Protein AF-A0AAV5XPH2-F1 (afdb_monomer)

Foldseek 3Di:
DAWDWDADPPFRATAAIDGPNHGQKGKVVGQPLGDPPADAFDKDKGWIWIDGPLVRDTDRTWIKIKHWDWDWDDFLAGIATFIWIWIDTPFKIKTWTAGVVQRDGQKMWMFGHCPPPVGTDIDIDGNNHDDDPPDQDDQDQDPVSLLVCLLVVNLVSLLVVLVVQLVSCVVSVVLLSSLSSLLSNLSSCVLVVVLVSSLVSLVSSLVSLVPVDDDLSSLVSNLSSLQSNLVSCVVVVVLVSSLVSLVVSLVSLVVHPDLLSSLQSNLLSLQSVLVSCVVVVVLVSNLVSLVSSLVSLVVSLVPDRPDPPDPSNLSSLLSNLSSLLSNLLSCVSVVNLVVSVVSLVSSCVSCVVSVPLVSNLSSLLSVLVSCVVVVNNVSNVVSLVVSCVSCVSSVRVVSNVSSVVSPD

Sequence (408 aa):
MGRSLLYDRDSRNWLATLWQDQPRFSAAPHNGAFSWPLEVGKSWTAIYEYQDYQRGRRFPRVQWQWRVAHEDVRVAGGTFKAFRLEGTGPVDSTTVWYAPEVGLIVKQVSERAARHYLGPGRTATELIRYAPPGSERWYGFNFEATQEAIQRGEGRAALAFYESAAREFESKGMTREAADALVAFVRTARPLGAYQPGLRGGLRAIELLKTAGRTEDVLHALANAHLPVGFIYRAVGDLEEARRHFQAGLQLSQEFPTADWRLFWSGIFARALGDLAYAQRDYGTARQQADEAVRLLEQFLAGQSTSLLDQRRRAGRSNLGWALMLLGNAERQLGNTVGAEPVLNRAAEIARELGAQELEIGARNSLAYMALARRDPAAALPQFEETRRLATTLSHPTLLMWAFNGIG

Solvent-accessible surface area (backbone atoms only — not comparable to full-atom values): 20498 Å² total; per-residue (Å²): 118,66,79,43,81,42,56,40,86,88,63,65,18,51,28,32,35,28,46,70,88,39,71,45,32,39,26,46,89,26,59,46,87,48,69,85,81,85,45,75,74,43,66,53,76,24,70,22,27,39,35,36,58,56,76,75,44,75,40,84,72,44,56,33,42,38,37,30,39,72,48,80,47,78,44,79,46,45,75,40,67,20,41,37,37,41,36,42,40,94,42,35,35,35,40,37,29,36,22,72,91,79,70,40,74,44,34,38,39,37,40,31,37,71,83,25,98,82,42,52,48,75,50,76,47,64,34,62,72,78,75,63,94,91,51,86,81,86,57,68,48,52,70,69,38,39,51,44,34,34,56,70,71,38,37,70,61,45,38,55,48,22,53,52,49,17,54,54,26,50,78,70,69,34,52,69,61,15,26,37,20,18,37,29,27,21,58,44,18,51,62,70,67,38,46,70,66,18,45,56,34,17,54,49,23,40,54,47,36,71,71,71,55,86,47,68,67,41,51,51,51,38,33,61,26,26,51,49,39,18,54,38,31,45,73,76,66,40,56,66,60,16,47,52,27,29,50,52,24,34,55,51,20,71,67,42,86,51,66,58,55,22,28,44,42,34,15,54,25,30,25,53,50,10,56,50,28,44,74,72,67,38,34,69,57,10,28,55,25,8,50,51,10,34,55,28,23,51,55,32,46,72,75,41,66,89,36,81,80,33,64,68,35,46,53,38,48,54,52,32,22,54,15,27,37,47,24,16,53,22,30,41,77,72,65,38,58,80,69,11,49,64,36,27,50,53,14,33,50,47,13,60,78,67,68,37,63,70,51,32,37,53,23,35,47,55,52,19,56,48,26,46,75,70,73,33,58,81,70,13,50,64,32,40,54,50,28,38,55,55,26,60,70,40,72,30,62,67,53,38,55,62,33,54,71,76,75,118

Secondary structure (DSSP, 8-state):
--EEEEE-TTT--EEEEEETTEEEEEEES------SSP-TT-EEEEEEEEEETTTTEEEEEEEEEEEEEEEEEEETTEEEEEEEEEEE-SSEEEEEEEETTTTEEEEEEEEE-TTSTT-SEEEEEE------TTSPPP--SSHHHHHHHHHTT-HHHHHHHHHHHHHHHHHTT-HHHHHHHHHHHHHHHTTTT-HHHHHHHHHHHHHHHHHS---HHHHHHHHHHHHHHHHHHHHTT-HHHHHHHHHHHHHHHHS-SSHHHHHHHHHHHHHHHHHHHHHTT-HHHHHHHHHHHHHHHHHHHHTS-S-TT-HHHHHHHHHHHHHHHHHHHHHHHTT-HHHHHHHHHHHHHHHHHHT-HHHHHHHHHHHHHHHHHTT-HHHHHHHHHHHHHHHHHTT-HHHHHHHHTTT-

Structure (mmCIF, N/CA/C/O backbone):
data_AF-A0AAV5XPH2-F1
#
_entry.id   AF-A0AAV5XPH2-F1
#
loop_
_atom_site.group_PDB
_atom_site.id
_atom_site.type_symbol
_atom_site.label_atom_id
_atom_site.label_alt_id
_atom_site.label_comp_id
_atom_site.label_asym_id
_atom_site.label_entity_id
_atom_site.label_seq_id
_atom_site.pdbx_PDB_ins_code
_atom_site.Cartn_x
_atom_site.Cartn_y
_atom_site.Cartn_z
_atom_site.occupancy
_atom_site.B_iso_or_equiv
_atom_site.auth_seq_id
_atom_site.auth_comp_id
_atom_site.auth_asym_id
_atom_site.auth_atom_id
_atom_site.pdbx_PDB_model_num
ATOM 1 N N . MET A 1 1 ? 8.073 -7.349 6.786 1.00 49.06 1 MET A N 1
ATOM 2 C CA . MET A 1 1 ? 7.934 -7.035 8.221 1.00 49.06 1 MET A CA 1
ATOM 3 C C . MET A 1 1 ? 6.946 -5.891 8.343 1.00 49.06 1 MET A C 1
ATOM 5 O O . MET A 1 1 ? 7.290 -4.751 8.042 1.00 49.06 1 MET A O 1
ATOM 9 N N . GLY A 1 2 ? 5.698 -6.239 8.654 1.00 61.12 2 GLY A N 1
ATOM 10 C CA . GLY A 1 2 ? 4.549 -5.336 8.652 1.00 61.12 2 GLY A CA 1
ATOM 11 C C . GLY A 1 2 ? 4.355 -4.536 9.944 1.00 61.12 2 GLY A C 1
ATOM 12 O O . GLY A 1 2 ? 5.242 -4.427 10.789 1.00 61.12 2 GLY A O 1
ATOM 13 N N . ARG A 1 3 ? 3.161 -3.950 10.076 1.00 78.44 3 ARG A N 1
ATOM 14 C CA . ARG A 1 3 ? 2.693 -3.270 11.291 1.00 78.44 3 ARG A CA 1
ATOM 15 C C . ARG A 1 3 ? 2.508 -4.285 12.421 1.00 78.44 3 ARG A C 1
ATOM 17 O O . ARG A 1 3 ? 1.770 -5.249 12.237 1.00 78.44 3 ARG A O 1
ATOM 24 N N . SER A 1 4 ? 3.059 -3.995 13.596 1.00 84.50 4 SER A N 1
ATOM 25 C CA . SER A 1 4 ? 2.848 -4.788 14.813 1.00 84.50 4 SER A CA 1
ATOM 26 C C . SER A 1 4 ? 2.103 -3.961 15.856 1.00 84.50 4 SER A C 1
ATOM 28 O O . SER A 1 4 ? 2.370 -2.772 16.026 1.00 84.50 4 SER A O 1
ATOM 30 N N . LEU A 1 5 ? 1.153 -4.576 16.553 1.00 89.06 5 LEU A N 1
ATOM 31 C CA . LEU A 1 5 ? 0.459 -3.970 17.687 1.00 89.06 5 LEU A CA 1
ATOM 32 C C . LEU A 1 5 ? 0.974 -4.640 18.958 1.00 89.06 5 LEU A C 1
ATOM 34 O O . LEU A 1 5 ? 0.904 -5.860 19.078 1.00 89.06 5 LEU A O 1
ATOM 38 N N . LEU A 1 6 ? 1.508 -3.845 19.878 1.00 93.12 6 LEU A N 1
ATOM 39 C CA . LEU A 1 6 ? 1.969 -4.313 21.176 1.00 93.12 6 LEU A CA 1
ATOM 40 C C . LEU A 1 6 ? 0.893 -4.056 22.219 1.00 93.12 6 LEU A C 1
ATOM 42 O O . LEU A 1 6 ? 0.352 -2.950 22.309 1.00 93.12 6 LEU A O 1
ATOM 46 N N . TYR A 1 7 ? 0.631 -5.081 23.017 1.00 93.00 7 TYR A N 1
ATOM 47 C CA . TYR A 1 7 ? -0.320 -5.048 24.113 1.00 93.00 7 TYR A CA 1
ATOM 48 C C . TYR A 1 7 ? 0.369 -5.493 25.393 1.00 93.00 7 TYR A C 1
ATOM 50 O O . TYR A 1 7 ? 1.229 -6.375 25.368 1.00 93.00 7 TYR A O 1
ATOM 58 N N . ASP A 1 8 ? -0.023 -4.879 26.500 1.00 94.44 8 ASP A N 1
ATOM 59 C CA . ASP A 1 8 ? 0.361 -5.322 27.826 1.00 94.44 8 ASP A CA 1
ATOM 60 C C . ASP A 1 8 ? -0.243 -6.703 28.098 1.00 94.44 8 ASP A C 1
ATOM 62 O O . ASP A 1 8 ? -1.420 -6.943 27.815 1.00 94.44 8 ASP A O 1
ATOM 66 N N . ARG A 1 9 ? 0.572 -7.626 28.613 1.00 90.50 9 ARG A N 1
ATOM 67 C CA . ARG A 1 9 ? 0.191 -9.039 28.735 1.00 90.50 9 ARG A CA 1
ATOM 68 C C . ARG A 1 9 ? -0.964 -9.237 29.714 1.00 90.50 9 ARG A C 1
ATOM 70 O O . ARG A 1 9 ? -1.863 -10.029 29.431 1.00 90.50 9 ARG A O 1
ATOM 77 N N . ASP A 1 10 ? -0.933 -8.520 30.830 1.00 90.06 10 ASP A N 1
ATOM 78 C CA . ASP A 1 10 ? -1.841 -8.755 31.950 1.00 90.06 10 ASP A CA 1
ATOM 79 C C . ASP A 1 10 ? -3.144 -7.977 31.765 1.00 90.06 10 ASP A C 1
ATOM 81 O O . ASP A 1 10 ? -4.240 -8.521 31.900 1.00 90.06 10 ASP A O 1
ATOM 85 N N . SER A 1 11 ? -3.038 -6.706 31.382 1.00 92.12 11 SER A N 1
ATOM 86 C CA . SER A 1 11 ? -4.195 -5.828 31.224 1.00 92.12 11 SER A CA 1
ATOM 87 C C . SER A 1 11 ? -4.811 -5.861 29.823 1.00 92.12 11 SER A C 1
ATOM 89 O O . SER A 1 11 ? -5.927 -5.372 29.638 1.00 92.12 11 SER A O 1
ATOM 91 N N . ARG A 1 12 ? -4.115 -6.431 28.827 1.00 90.12 12 ARG A N 1
ATOM 92 C CA . ARG A 1 12 ? -4.491 -6.413 27.396 1.00 90.12 12 ARG A CA 1
ATOM 93 C C . ARG A 1 12 ? -4.649 -5.005 26.817 1.00 90.12 12 ARG A C 1
ATOM 95 O O . ARG A 1 12 ? -5.232 -4.829 25.747 1.00 90.12 12 ARG A O 1
ATOM 102 N N . ASN A 1 13 ? -4.136 -3.991 27.509 1.00 95.50 13 ASN A N 1
ATOM 103 C CA . ASN A 1 13 ? -4.166 -2.617 27.038 1.00 95.50 13 ASN A CA 1
ATOM 104 C C . ASN A 1 13 ? -3.116 -2.382 25.960 1.00 95.50 13 ASN A C 1
ATOM 106 O O . ASN A 1 13 ? -2.050 -2.992 25.957 1.00 95.50 13 ASN A O 1
ATOM 110 N N . TRP A 1 14 ? -3.416 -1.478 25.033 1.00 95.69 14 TRP A N 1
ATOM 111 C CA . TRP A 1 14 ? -2.501 -1.154 23.947 1.00 95.69 14 TRP A CA 1
ATOM 112 C C . TRP A 1 14 ? -1.313 -0.340 24.476 1.00 95.69 14 TRP A C 1
ATOM 114 O O . TRP A 1 14 ? -1.499 0.667 25.167 1.00 95.69 14 TRP A O 1
ATOM 124 N N . LEU A 1 15 ? -0.104 -0.786 24.128 1.00 96.44 15 LEU A N 1
ATOM 125 C CA . LEU A 1 15 ? 1.172 -0.170 24.496 1.00 96.44 15 LEU A CA 1
ATOM 126 C C . LEU A 1 15 ? 1.746 0.650 23.354 1.00 96.44 15 LEU A C 1
ATOM 128 O O . LEU A 1 15 ? 2.170 1.784 23.541 1.00 96.44 15 LEU A O 1
ATOM 132 N N . ALA A 1 16 ? 1.810 0.059 22.165 1.00 96.31 16 ALA A N 1
ATOM 133 C CA . ALA A 1 16 ? 2.451 0.694 21.031 1.00 96.31 16 ALA A CA 1
ATOM 134 C C . ALA A 1 16 ? 1.985 0.102 19.708 1.00 96.31 16 ALA A C 1
ATOM 136 O O . ALA A 1 16 ? 1.537 -1.038 19.606 1.00 96.31 16 ALA A O 1
ATOM 137 N N . THR A 1 17 ? 2.111 0.894 18.656 1.00 92.81 17 THR A N 1
ATOM 138 C CA . THR A 1 17 ? 2.068 0.407 17.282 1.00 92.81 17 THR A CA 1
ATOM 139 C C . THR A 1 17 ? 3.474 0.542 16.741 1.00 92.81 17 THR A C 1
ATOM 141 O O . THR A 1 17 ? 3.994 1.656 16.685 1.00 92.81 17 THR A O 1
ATOM 144 N N . LEU A 1 18 ? 4.067 -0.572 16.331 1.00 88.94 18 LEU A N 1
ATOM 145 C CA . LEU A 1 18 ? 5.360 -0.593 15.673 1.00 88.94 18 LEU A CA 1
ATOM 146 C C . LEU A 1 18 ? 5.196 -0.708 14.161 1.00 88.94 18 LEU A C 1
ATOM 148 O O . LEU A 1 18 ? 4.212 -1.251 13.644 1.00 88.94 18 LEU A O 1
ATOM 152 N N . TRP A 1 19 ? 6.205 -0.227 13.456 1.00 76.44 19 TRP A N 1
ATOM 153 C CA . TRP A 1 19 ? 6.405 -0.454 12.040 1.00 76.44 19 TRP A CA 1
ATOM 154 C C . TRP A 1 19 ? 7.864 -0.825 11.816 1.00 76.44 19 TRP A C 1
ATOM 156 O O . TRP A 1 19 ? 8.733 -0.020 12.137 1.00 76.44 19 TRP A O 1
ATOM 166 N N . GLN A 1 20 ? 8.133 -2.024 11.285 1.00 73.75 20 GLN A N 1
ATOM 167 C CA . GLN A 1 20 ? 9.507 -2.543 11.164 1.00 73.75 20 GLN A CA 1
ATOM 168 C C . GLN A 1 20 ? 10.282 -2.406 12.488 1.00 73.75 20 GLN A C 1
ATOM 170 O O . GLN A 1 20 ? 11.376 -1.852 12.528 1.00 73.75 20 GLN A O 1
ATOM 175 N N . ASP A 1 21 ? 9.636 -2.815 13.582 1.00 81.69 21 ASP A N 1
ATOM 176 C CA . ASP A 1 21 ? 10.149 -2.746 14.956 1.00 81.69 21 ASP A CA 1
ATOM 177 C C . ASP A 1 21 ? 10.455 -1.334 15.494 1.00 81.69 21 ASP A C 1
ATOM 179 O O . ASP A 1 21 ? 10.915 -1.182 16.622 1.00 81.69 21 ASP A O 1
ATOM 183 N N . GLN A 1 22 ? 10.116 -0.281 14.743 1.00 85.81 22 GLN A N 1
ATOM 184 C CA . GLN A 1 22 ? 10.216 1.109 15.185 1.00 85.81 22 GLN A CA 1
ATOM 185 C C . GLN A 1 22 ? 8.871 1.613 15.723 1.00 85.81 22 GLN A C 1
ATOM 187 O O . GLN A 1 22 ? 7.838 1.418 15.070 1.00 85.81 22 GLN A O 1
ATOM 192 N N . PRO A 1 23 ? 8.833 2.288 16.886 1.00 89.69 23 PRO A N 1
ATOM 193 C CA . PRO A 1 23 ? 7.590 2.793 17.447 1.00 89.69 23 PRO A CA 1
ATOM 194 C C . PRO A 1 23 ? 7.028 3.936 16.598 1.00 89.69 23 PRO A C 1
ATOM 196 O O . PRO A 1 23 ? 7.677 4.946 16.343 1.00 89.69 23 PRO A O 1
ATOM 199 N N . ARG A 1 24 ? 5.780 3.766 16.158 1.00 90.00 24 ARG A N 1
ATOM 200 C CA . ARG A 1 24 ? 5.001 4.771 15.422 1.00 90.00 24 ARG A CA 1
ATOM 201 C C . ARG A 1 24 ? 4.119 5.577 16.367 1.00 90.00 24 ARG A C 1
ATOM 203 O O . ARG A 1 24 ? 4.041 6.798 16.257 1.00 90.00 24 ARG A O 1
ATOM 210 N N . PHE A 1 25 ? 3.493 4.871 17.302 1.00 93.44 25 PHE A N 1
ATOM 211 C CA . PHE A 1 25 ? 2.717 5.434 18.398 1.00 93.44 25 PHE A CA 1
ATOM 212 C C . PHE A 1 25 ? 2.998 4.629 19.662 1.00 93.44 25 PHE A C 1
ATOM 214 O O . PHE A 1 25 ? 3.162 3.411 19.561 1.00 93.44 25 PHE A O 1
ATOM 221 N N . SER A 1 26 ? 2.999 5.271 20.825 1.00 97.06 26 SER A N 1
ATOM 222 C CA . SER A 1 26 ? 3.103 4.585 22.116 1.00 97.06 26 SER A CA 1
ATOM 223 C C . SER A 1 26 ? 2.231 5.236 23.186 1.00 97.06 26 SER A C 1
ATOM 225 O O . SER A 1 26 ? 1.854 6.406 23.078 1.00 97.06 26 SER A O 1
ATOM 227 N N . ALA A 1 27 ? 1.899 4.449 24.205 1.00 97.38 27 ALA A N 1
ATOM 228 C CA . ALA A 1 27 ? 1.256 4.866 25.434 1.00 97.38 27 ALA A CA 1
ATOM 229 C C . ALA A 1 27 ? 2.015 4.296 26.640 1.00 97.38 27 ALA A C 1
ATOM 231 O O . ALA A 1 27 ? 2.330 3.108 26.655 1.00 97.38 27 ALA A O 1
ATOM 232 N N . ALA A 1 28 ? 2.265 5.121 27.659 1.00 96.44 28 ALA A N 1
ATOM 233 C CA . ALA A 1 28 ? 2.921 4.706 28.899 1.00 96.44 28 ALA A CA 1
ATOM 234 C C . ALA A 1 28 ? 2.050 5.045 30.130 1.00 96.44 28 ALA A C 1
ATOM 236 O O . ALA A 1 28 ? 1.627 6.197 30.262 1.00 96.44 28 ALA A O 1
ATOM 237 N N . PRO A 1 29 ? 1.773 4.087 31.038 1.00 95.25 29 PRO A N 1
ATOM 238 C CA . PRO A 1 29 ? 2.187 2.681 30.978 1.00 95.25 29 PRO A CA 1
ATOM 239 C C . PRO A 1 29 ? 1.450 1.874 29.900 1.00 95.25 29 PRO A C 1
ATOM 241 O O . PRO A 1 29 ? 2.017 0.918 29.409 1.00 95.25 29 PRO A O 1
ATOM 244 N N . HIS A 1 30 ? 0.228 2.262 29.527 1.00 96.38 30 HIS A N 1
ATOM 245 C CA . HIS A 1 30 ? -0.589 1.739 28.422 1.00 96.38 30 HIS A CA 1
ATOM 246 C C . HIS A 1 30 ? -1.840 2.627 28.287 1.00 96.38 30 HIS A C 1
ATOM 248 O O . HIS A 1 30 ? -2.127 3.415 29.189 1.00 96.38 30 HIS A O 1
ATOM 254 N N . ASN A 1 31 ? -2.651 2.486 27.235 1.00 95.69 31 ASN A N 1
ATOM 255 C CA . ASN A 1 31 ? -3.816 3.371 27.034 1.00 95.69 31 ASN A CA 1
ATOM 256 C C . ASN A 1 31 ? -4.975 3.205 28.041 1.00 95.69 31 ASN A C 1
ATOM 258 O O . ASN A 1 31 ? -5.861 4.056 28.091 1.00 95.69 31 ASN A O 1
ATOM 262 N N . GLY A 1 32 ? -5.001 2.120 28.823 1.00 96.12 32 GLY A N 1
ATOM 263 C CA . GLY A 1 32 ? -5.992 1.907 29.887 1.00 96.12 32 GLY A CA 1
ATOM 264 C C . GLY A 1 32 ? -7.436 1.749 29.392 1.00 96.12 32 GLY A C 1
ATOM 265 O O . GLY A 1 32 ? -8.371 2.043 30.135 1.00 96.12 32 GLY A O 1
ATOM 266 N N . ALA A 1 33 ? -7.622 1.301 28.148 1.00 95.38 33 ALA A N 1
ATOM 267 C CA . ALA A 1 33 ? -8.930 1.010 27.563 1.00 95.38 33 ALA A CA 1
ATOM 268 C C . ALA A 1 33 ? -9.669 -0.165 28.227 1.00 95.38 33 ALA A C 1
ATOM 270 O O . ALA A 1 33 ? -10.871 -0.299 28.043 1.00 95.38 33 ALA A O 1
ATOM 271 N N . PHE A 1 34 ? -8.975 -1.001 28.998 1.00 96.44 34 PHE A N 1
ATOM 272 C CA . PHE A 1 34 ? -9.515 -2.141 29.726 1.00 96.44 34 PHE A CA 1
ATOM 273 C C . PHE A 1 34 ? -9.132 -2.065 31.205 1.00 96.44 34 PHE A C 1
ATOM 275 O O . PHE A 1 34 ? -7.962 -1.887 31.551 1.00 96.44 34 PHE A O 1
ATOM 282 N N . SER A 1 35 ? -10.125 -2.266 32.073 1.00 96.62 35 SER A N 1
ATOM 283 C CA . SER A 1 35 ? -9.951 -2.477 33.510 1.00 96.62 35 SER A CA 1
ATOM 284 C C . SER A 1 35 ? -10.662 -3.768 33.903 1.00 96.62 35 SER A C 1
ATOM 286 O O . SER A 1 35 ? -11.886 -3.795 34.034 1.00 96.62 35 SER A O 1
ATOM 288 N N . TRP A 1 36 ? -9.905 -4.851 34.071 1.00 94.38 36 TRP A N 1
ATOM 289 C CA . TRP A 1 36 ? -10.451 -6.170 34.403 1.00 94.38 36 TRP A CA 1
ATOM 290 C C . TRP A 1 36 ? -10.843 -6.287 35.891 1.00 94.38 36 TRP A C 1
ATOM 292 O O . TRP A 1 36 ? -10.259 -5.588 36.722 1.00 94.38 36 TRP A O 1
ATOM 302 N N . PRO A 1 37 ? -11.829 -7.136 36.243 1.00 95.06 37 PRO A N 1
ATOM 303 C CA . PRO A 1 37 ? -12.806 -7.755 35.337 1.00 95.06 37 PRO A CA 1
ATOM 304 C C . PRO A 1 37 ? -13.716 -6.698 34.686 1.00 95.06 37 PRO A C 1
ATOM 306 O O . PRO A 1 37 ? -13.938 -5.627 35.257 1.00 95.06 37 PRO A O 1
ATOM 309 N N . LEU A 1 38 ? -14.202 -6.979 33.472 1.00 95.25 38 LEU A N 1
ATOM 310 C CA . LEU A 1 38 ? -15.192 -6.131 32.805 1.00 95.25 38 LEU A CA 1
ATOM 311 C C . LEU A 1 38 ? -16.584 -6.499 33.313 1.00 95.25 38 LEU A C 1
ATOM 313 O O . LEU A 1 38 ? -17.025 -7.634 33.155 1.00 95.25 38 LEU A O 1
ATOM 317 N N . GLU A 1 39 ? -17.270 -5.524 33.897 1.00 96.12 39 GLU A N 1
ATOM 318 C CA . GLU A 1 39 ? -18.594 -5.689 34.492 1.00 96.12 39 GLU A CA 1
ATOM 319 C C . GLU A 1 39 ? -19.509 -4.573 33.998 1.00 96.12 39 GLU A C 1
ATOM 321 O O . GLU A 1 39 ? -19.086 -3.420 33.880 1.00 96.12 39 GLU A O 1
ATOM 326 N N . VAL A 1 40 ? -20.764 -4.903 33.696 1.00 96.75 40 VAL A N 1
ATOM 327 C CA . VAL A 1 40 ? -21.752 -3.913 33.248 1.00 96.75 40 VAL A CA 1
ATOM 328 C C . VAL A 1 40 ? -21.935 -2.850 34.332 1.00 96.75 40 VAL A C 1
ATOM 330 O O . VAL A 1 40 ? -22.138 -3.170 35.497 1.00 96.75 40 VAL A O 1
ATOM 333 N N . GLY A 1 41 ? -21.853 -1.577 33.944 1.00 96.50 41 GLY A N 1
ATOM 334 C CA . GLY A 1 41 ? -21.927 -0.435 34.856 1.00 96.50 41 GLY A CA 1
ATOM 335 C C . GLY A 1 41 ? -20.581 0.005 35.440 1.00 96.50 41 GLY A C 1
ATOM 336 O O . GLY A 1 41 ? -20.502 1.109 35.977 1.00 96.50 41 GLY A O 1
ATOM 337 N N . LYS A 1 42 ? -19.504 -0.784 35.295 1.00 98.12 42 LYS A N 1
ATOM 338 C CA . LYS A 1 42 ? -18.162 -0.380 35.739 1.00 98.12 42 LYS A CA 1
ATOM 339 C C . LYS A 1 42 ? -17.680 0.838 34.952 1.00 98.12 42 LYS A C 1
ATOM 341 O O . LYS A 1 42 ? -17.797 0.881 33.725 1.00 98.12 42 LYS A O 1
ATOM 346 N N . SER A 1 43 ? -17.079 1.794 35.656 1.00 98.00 43 SER A N 1
ATOM 347 C CA . SER A 1 43 ? -16.435 2.971 35.071 1.00 98.00 43 SER A CA 1
ATOM 348 C C . SER A 1 43 ? -15.075 3.241 35.702 1.00 98.00 43 SER A C 1
ATOM 350 O O . SER A 1 43 ? -14.891 2.996 36.893 1.00 98.00 43 SER A O 1
ATOM 352 N N . TRP A 1 44 ? -14.130 3.768 34.926 1.00 98.31 44 TRP A N 1
ATOM 353 C CA . TRP A 1 44 ? -12.808 4.159 35.425 1.00 98.31 44 TRP A CA 1
ATOM 354 C C . TRP A 1 44 ? -12.216 5.310 34.617 1.00 98.31 44 TRP A C 1
ATOM 356 O O . TRP A 1 44 ? -12.617 5.582 33.485 1.00 98.31 44 TRP A O 1
ATOM 366 N N . THR A 1 45 ? -11.208 5.954 35.200 1.00 98.12 45 THR A N 1
ATOM 367 C CA . THR A 1 45 ? -10.372 6.939 34.516 1.00 98.12 45 THR A CA 1
ATOM 368 C C . THR A 1 45 ? -9.046 6.300 34.119 1.00 98.12 45 THR A C 1
ATOM 370 O O . THR A 1 45 ? -8.353 5.736 34.963 1.00 98.12 45 THR A O 1
ATOM 373 N N . ALA A 1 46 ? -8.665 6.421 32.850 1.00 97.50 46 ALA A N 1
ATOM 374 C CA . ALA A 1 46 ? -7.333 6.075 32.368 1.00 97.50 46 ALA A CA 1
ATOM 375 C C . ALA A 1 46 ? -6.500 7.348 32.198 1.00 97.50 46 ALA A C 1
ATOM 377 O O . ALA A 1 46 ? -6.972 8.324 31.611 1.00 97.50 46 ALA A O 1
ATOM 378 N N . ILE A 1 47 ? -5.268 7.337 32.707 1.00 97.25 47 ILE A N 1
ATOM 379 C CA . ILE A 1 47 ? -4.303 8.429 32.552 1.00 97.25 47 ILE A CA 1
ATOM 380 C C . ILE A 1 47 ? -2.999 7.831 32.043 1.00 97.25 47 ILE A C 1
ATOM 382 O O . ILE A 1 47 ? -2.477 6.899 32.649 1.00 97.25 47 ILE A O 1
ATOM 386 N N . TYR A 1 48 ? -2.485 8.359 30.937 1.00 97.19 48 TYR A N 1
ATOM 387 C CA . TYR A 1 48 ? -1.260 7.863 30.317 1.00 97.19 48 TYR A CA 1
ATOM 388 C C . TYR A 1 48 ? -0.538 8.964 29.539 1.00 97.19 48 TYR A C 1
ATOM 390 O O . TYR A 1 48 ? -1.131 9.972 29.152 1.00 97.19 48 TYR A O 1
ATOM 398 N N . GLU A 1 49 ? 0.750 8.764 29.298 1.00 97.81 49 GLU A N 1
ATOM 399 C CA . GLU A 1 49 ? 1.509 9.543 28.325 1.00 97.81 49 GLU A CA 1
ATOM 400 C C . GLU A 1 49 ? 1.295 8.957 26.929 1.00 97.81 49 GLU A C 1
ATOM 402 O O . GLU A 1 49 ? 1.364 7.742 26.774 1.00 97.81 49 GLU A O 1
ATOM 407 N N . TYR A 1 50 ? 1.082 9.796 25.913 1.00 96.88 50 TYR A N 1
ATOM 408 C CA . TYR A 1 50 ? 0.972 9.377 24.512 1.00 96.88 50 TYR A CA 1
ATOM 409 C C . TYR A 1 50 ? 2.050 10.028 23.643 1.00 96.88 50 TYR A C 1
ATOM 411 O O . TYR A 1 50 ? 2.287 11.237 23.738 1.00 96.88 50 TYR A O 1
ATOM 419 N N . GLN A 1 51 ? 2.649 9.253 22.740 1.00 96.19 51 GLN A N 1
ATOM 420 C CA . GLN A 1 51 ? 3.650 9.742 21.794 1.00 96.19 51 GLN A CA 1
ATOM 421 C C . GLN A 1 51 ? 3.271 9.401 20.345 1.00 96.19 51 GLN A C 1
ATOM 423 O O . GLN A 1 51 ? 3.000 8.248 20.018 1.00 96.19 51 GLN A O 1
ATOM 428 N N . ASP A 1 52 ? 3.278 10.413 19.468 1.00 93.56 52 ASP A N 1
ATOM 429 C CA . ASP A 1 52 ? 3.202 10.282 18.005 1.00 93.56 52 ASP A CA 1
ATOM 430 C C . ASP A 1 52 ? 4.589 10.577 17.421 1.00 93.56 52 ASP A C 1
ATOM 432 O O . ASP A 1 52 ? 4.980 11.736 17.240 1.00 93.56 52 ASP A O 1
ATOM 436 N N . TYR A 1 53 ? 5.334 9.512 17.117 1.00 90.25 53 TYR A N 1
ATOM 437 C CA . TYR A 1 53 ? 6.693 9.600 16.577 1.00 90.25 53 TYR A CA 1
ATOM 438 C C . TYR A 1 53 ? 6.715 10.062 15.116 1.00 90.25 53 TYR A C 1
ATOM 440 O O . TYR A 1 53 ? 7.723 10.589 14.652 1.00 90.25 53 TYR A O 1
ATOM 448 N N . GLN A 1 54 ? 5.609 9.919 14.378 1.00 84.44 54 GLN A N 1
ATOM 449 C CA . GLN A 1 54 ? 5.543 10.360 12.981 1.00 84.44 54 GLN A CA 1
ATOM 450 C C . GLN A 1 54 ? 5.509 11.882 12.858 1.00 84.44 54 GLN A C 1
ATOM 452 O O . GLN A 1 54 ? 5.961 12.433 11.853 1.00 84.44 54 GLN A O 1
ATOM 457 N N . ARG A 1 55 ? 4.929 12.548 13.862 1.00 86.00 55 ARG A N 1
ATOM 458 C CA . ARG A 1 55 ? 4.759 14.008 13.918 1.00 86.00 55 ARG A CA 1
ATOM 459 C C . ARG A 1 55 ? 5.595 14.671 15.009 1.00 86.00 55 ARG A C 1
ATOM 461 O O . ARG A 1 55 ? 5.447 15.871 15.219 1.00 86.00 55 ARG A O 1
ATOM 468 N N . GLY A 1 56 ? 6.422 13.902 15.720 1.00 88.94 56 GLY A N 1
ATOM 469 C CA . GLY A 1 56 ? 7.248 14.399 16.820 1.00 88.94 56 GLY A CA 1
ATOM 470 C C . GLY A 1 56 ? 6.432 15.009 17.963 1.00 88.94 56 GLY A C 1
ATOM 471 O O . GLY A 1 56 ? 6.877 15.973 18.580 1.00 88.94 56 GLY A O 1
ATOM 472 N N . ARG A 1 57 ? 5.220 14.500 18.229 1.00 91.81 57 ARG A N 1
ATOM 473 C CA . ARG A 1 57 ? 4.341 15.028 19.285 1.00 91.81 57 ARG A CA 1
ATOM 474 C C . ARG A 1 57 ? 4.358 14.139 20.518 1.00 91.81 57 ARG A C 1
ATOM 476 O O . ARG A 1 57 ? 4.285 12.917 20.415 1.00 91.81 57 ARG A O 1
ATOM 483 N N . ARG A 1 58 ? 4.382 14.776 21.688 1.00 95.81 58 ARG A N 1
ATOM 484 C CA . ARG A 1 58 ? 4.295 14.128 22.997 1.00 95.81 58 ARG A CA 1
ATOM 485 C C . ARG A 1 58 ? 3.193 14.786 23.813 1.00 95.81 58 ARG A C 1
ATOM 487 O O . ARG A 1 58 ? 3.130 16.009 23.903 1.00 95.81 58 ARG A O 1
ATOM 494 N N . PHE A 1 59 ? 2.347 13.963 24.410 1.00 95.88 59 PHE A N 1
ATOM 495 C CA . PHE A 1 59 ? 1.257 14.375 25.278 1.00 95.88 59 PHE A CA 1
ATOM 496 C C . PHE A 1 59 ? 1.514 13.744 26.647 1.00 95.88 59 PHE A C 1
ATOM 498 O O . PHE A 1 59 ? 1.198 12.570 26.834 1.00 95.88 59 PHE A O 1
ATOM 505 N N . PRO A 1 60 ? 2.114 14.485 27.596 1.00 96.00 60 PRO A N 1
ATOM 506 C CA . PRO A 1 60 ? 2.577 13.919 28.866 1.00 96.00 60 PRO A CA 1
ATOM 507 C C . PRO A 1 60 ? 1.431 13.419 29.750 1.00 96.00 60 PRO A C 1
ATOM 509 O O . PRO A 1 60 ? 1.646 12.630 30.664 1.00 96.00 60 PRO A O 1
ATOM 512 N N . ARG A 1 61 ? 0.205 13.891 29.500 1.00 95.94 61 ARG A N 1
ATOM 513 C CA . ARG A 1 61 ? -0.978 13.500 30.255 1.00 95.94 61 ARG A CA 1
ATOM 514 C C . ARG A 1 61 ? -2.210 13.520 29.362 1.00 95.94 61 ARG A C 1
ATOM 516 O O . ARG A 1 61 ? -2.797 14.571 29.117 1.00 95.94 61 ARG A O 1
ATOM 523 N N . VAL A 1 62 ? -2.599 12.346 28.894 1.00 95.62 62 VAL A N 1
ATOM 524 C CA . VAL A 1 62 ? -3.887 12.082 28.255 1.00 95.62 62 VAL A CA 1
ATOM 525 C C . VAL A 1 62 ? -4.806 11.464 29.300 1.00 95.62 62 VAL A C 1
ATOM 527 O O . VAL A 1 62 ? -4.368 10.624 30.081 1.00 95.62 62 VAL A O 1
ATOM 530 N N . GLN A 1 63 ? -6.068 11.892 29.332 1.00 96.75 63 GLN A N 1
ATOM 531 C CA . GLN A 1 63 ? -7.067 11.384 30.267 1.00 96.75 63 GLN A CA 1
ATOM 532 C C . GLN A 1 63 ? -8.314 10.930 29.513 1.00 96.75 63 GLN A C 1
ATOM 534 O O . GLN A 1 63 ? -8.848 11.680 28.700 1.00 96.75 63 GLN A O 1
ATOM 539 N N . TRP A 1 64 ? -8.785 9.727 29.831 1.00 97.75 64 TRP A N 1
ATOM 540 C CA . TRP A 1 64 ? -10.008 9.140 29.291 1.00 97.75 64 TRP A CA 1
ATOM 541 C C . TRP A 1 64 ? -10.920 8.675 30.416 1.00 97.75 64 TRP A C 1
ATOM 543 O O . TRP A 1 64 ? -10.448 8.121 31.408 1.00 97.75 64 TRP A O 1
ATOM 553 N N . GLN A 1 65 ? -12.222 8.870 30.239 1.00 98.25 65 GLN A N 1
ATOM 554 C CA . GLN A 1 65 ? -13.254 8.278 31.084 1.00 98.25 65 GLN A CA 1
ATOM 555 C C . GLN A 1 65 ? -13.905 7.118 30.348 1.00 98.25 65 GLN A C 1
ATOM 557 O O . GLN A 1 65 ? -14.346 7.294 29.213 1.00 98.25 65 GLN A O 1
ATOM 562 N N . TRP A 1 66 ? -13.967 5.960 30.996 1.00 98.44 66 TRP A N 1
ATOM 563 C CA . TRP A 1 66 ? -14.506 4.729 30.433 1.00 98.44 66 TRP A CA 1
ATOM 564 C C . TRP A 1 66 ? -15.738 4.262 31.195 1.00 98.44 66 TRP A C 1
ATOM 566 O O . TRP A 1 66 ? -15.796 4.396 32.418 1.00 98.44 66 TRP A O 1
ATOM 576 N N . ARG A 1 67 ? -16.693 3.661 30.484 1.00 98.19 67 ARG A N 1
ATOM 577 C CA . ARG A 1 67 ? -17.821 2.923 31.068 1.00 98.19 67 ARG A CA 1
ATOM 578 C C . ARG A 1 67 ? -18.149 1.669 30.268 1.00 98.19 67 ARG A C 1
ATOM 580 O O . ARG A 1 67 ? -17.942 1.642 29.055 1.00 98.19 67 ARG A O 1
ATOM 587 N N . VAL A 1 68 ? -18.677 0.653 30.945 1.00 98.38 68 VAL A N 1
ATOM 588 C CA . VAL A 1 68 ? -18.962 -0.662 30.358 1.00 98.38 68 VAL A CA 1
ATOM 589 C C . VAL A 1 68 ? -20.460 -0.918 30.279 1.00 98.38 68 VAL A C 1
ATOM 591 O O . VAL A 1 68 ? -21.190 -0.796 31.262 1.00 98.38 68 VAL A O 1
ATOM 594 N N . ALA A 1 69 ? -20.892 -1.353 29.105 1.00 97.25 69 ALA A N 1
ATOM 595 C CA . ALA A 1 69 ? -22.176 -1.983 28.848 1.00 97.25 69 ALA A CA 1
ATOM 596 C C . ALA A 1 69 ? -21.953 -3.348 28.171 1.00 97.25 69 ALA A C 1
ATOM 598 O O . ALA A 1 69 ? -20.815 -3.748 27.912 1.00 97.25 69 ALA A O 1
ATOM 599 N N . HIS A 1 70 ? -23.030 -4.073 27.880 1.00 96.25 70 HIS A N 1
ATOM 600 C CA . HIS A 1 70 ? -22.977 -5.337 27.150 1.00 96.25 70 HIS A CA 1
ATOM 601 C C . HIS A 1 70 ? -24.113 -5.397 26.130 1.00 96.25 70 HIS A C 1
ATOM 603 O O . HIS A 1 70 ? -25.254 -5.084 26.467 1.00 96.25 70 HIS A O 1
ATOM 609 N N . GLU A 1 71 ? -23.806 -5.814 24.905 1.00 96.81 71 GLU A N 1
ATOM 610 C CA . GLU A 1 71 ? -24.790 -5.979 23.837 1.00 96.81 71 GLU A CA 1
ATOM 611 C C . GLU A 1 71 ? -24.341 -7.015 22.802 1.00 96.81 71 GLU A C 1
ATOM 613 O O . GLU A 1 71 ? -23.162 -7.362 22.701 1.00 96.81 71 GLU A O 1
ATOM 618 N N . ASP A 1 72 ? -25.301 -7.498 22.017 1.00 96.94 72 ASP A N 1
ATOM 619 C CA . ASP A 1 72 ? -25.011 -8.310 20.841 1.00 96.94 72 ASP A CA 1
ATOM 620 C C . ASP A 1 72 ? -24.641 -7.366 19.687 1.00 96.94 72 ASP A C 1
ATOM 622 O O . ASP A 1 72 ? -25.415 -6.481 19.315 1.00 96.94 72 ASP A O 1
ATOM 626 N N . VAL A 1 73 ? -23.450 -7.544 19.114 1.00 96.56 73 VAL A N 1
ATOM 627 C CA . VAL A 1 73 ? -22.944 -6.720 18.013 1.00 96.56 73 VAL A CA 1
ATOM 628 C C . VAL A 1 73 ? -22.850 -7.546 16.738 1.00 96.56 73 VAL A C 1
ATOM 630 O O . VAL A 1 73 ? -22.245 -8.618 16.707 1.00 96.56 73 VAL A O 1
ATOM 633 N N . ARG A 1 74 ? -23.441 -7.030 15.659 1.00 95.38 74 ARG A N 1
ATOM 634 C CA . ARG A 1 74 ? -23.350 -7.619 14.322 1.00 95.38 74 ARG A CA 1
ATOM 635 C C . ARG A 1 74 ? -22.316 -6.870 13.487 1.00 95.38 74 ARG A C 1
ATOM 637 O O . ARG A 1 74 ? -22.394 -5.650 13.356 1.00 95.38 74 ARG A O 1
ATOM 644 N N . VAL A 1 75 ? -21.381 -7.619 12.912 1.00 94.50 75 VAL A N 1
ATOM 645 C CA . VAL A 1 75 ? -20.352 -7.162 11.966 1.00 94.50 75 VAL A CA 1
ATOM 646 C C . VAL A 1 75 ? -20.273 -8.132 10.785 1.00 94.50 75 VAL A C 1
ATOM 648 O O . VAL A 1 75 ? -20.885 -9.202 10.803 1.00 94.50 75 VAL A O 1
ATOM 651 N N . ALA A 1 76 ? -19.511 -7.789 9.747 1.00 89.69 76 ALA A N 1
ATOM 652 C CA . ALA A 1 76 ? -19.335 -8.657 8.577 1.00 89.69 76 ALA A CA 1
ATOM 653 C C . ALA A 1 76 ? -18.731 -10.038 8.920 1.00 89.69 76 ALA A C 1
ATOM 655 O O . ALA A 1 76 ? -19.050 -11.042 8.280 1.00 89.69 76 ALA A O 1
ATOM 656 N N . GLY A 1 77 ? -17.896 -10.101 9.959 1.00 89.31 77 GLY A N 1
ATOM 657 C CA . GLY A 1 77 ? -17.285 -11.328 10.464 1.00 89.31 77 GLY A CA 1
ATOM 658 C C . GLY A 1 77 ? -18.202 -12.212 11.314 1.00 89.31 77 GLY A C 1
ATOM 659 O O . GLY A 1 77 ? -17.782 -13.308 11.672 1.00 89.31 77 GLY A O 1
ATOM 660 N N . GLY A 1 78 ? -19.420 -11.770 11.646 1.00 91.81 78 GLY A N 1
ATOM 661 C CA . GLY A 1 78 ? -20.366 -12.535 12.460 1.00 91.81 78 GLY A CA 1
ATOM 662 C C . GLY A 1 78 ? -21.146 -11.687 13.464 1.00 91.81 78 GLY A C 1
ATOM 663 O O . GLY A 1 78 ? -21.070 -10.459 13.478 1.00 91.81 78 GLY A O 1
ATOM 664 N N . THR A 1 79 ? -21.920 -12.362 14.311 1.00 95.25 79 THR A N 1
ATOM 665 C CA . THR A 1 79 ? -22.584 -11.743 15.467 1.00 95.25 79 THR A CA 1
ATOM 666 C C . THR A 1 79 ? -21.894 -12.228 16.729 1.00 95.25 79 THR A C 1
ATOM 668 O O . THR A 1 79 ? -21.693 -13.430 16.873 1.00 95.25 79 THR A O 1
ATOM 671 N N . PHE A 1 80 ? -21.542 -11.300 17.613 1.00 96.81 80 PHE A N 1
ATOM 672 C CA . PHE A 1 80 ? -20.772 -11.579 18.820 1.00 96.81 80 PHE A CA 1
ATOM 673 C C . PHE A 1 80 ? -21.480 -11.001 20.037 1.00 96.81 80 PHE A C 1
ATOM 675 O O . PHE A 1 80 ? -22.035 -9.900 19.972 1.00 96.81 80 PHE A O 1
ATOM 682 N N . LYS A 1 81 ? -21.406 -11.705 21.166 1.00 97.19 81 LYS A N 1
ATOM 683 C CA . LYS A 1 81 ? -21.756 -11.118 22.466 1.00 97.19 81 LYS A CA 1
ATOM 684 C C . LYS A 1 81 ? -20.565 -10.301 22.939 1.00 97.19 81 LYS A C 1
ATOM 686 O O . LYS A 1 81 ? -19.478 -10.855 23.097 1.00 97.19 81 LYS A O 1
ATOM 691 N N . ALA A 1 82 ? -20.729 -8.991 23.105 1.00 97.75 82 ALA A N 1
ATOM 692 C CA . ALA A 1 82 ? -19.602 -8.102 23.350 1.00 97.75 82 ALA A CA 1
ATOM 693 C C . ALA A 1 82 ? -19.845 -7.138 24.511 1.00 97.75 82 ALA A C 1
ATOM 695 O O . ALA A 1 82 ? -20.919 -6.557 24.677 1.00 97.75 82 ALA A O 1
ATOM 696 N N . PHE A 1 83 ? -18.781 -6.887 25.273 1.00 98.12 83 PHE A N 1
ATOM 697 C CA . PHE A 1 83 ? -18.716 -5.709 26.122 1.00 98.12 83 PHE A CA 1
ATOM 698 C C . PHE A 1 83 ? -18.588 -4.475 25.236 1.00 98.12 83 PHE A C 1
ATOM 700 O O . PHE A 1 83 ? -17.695 -4.406 24.391 1.00 98.12 83 PHE A O 1
ATOM 707 N N . ARG A 1 84 ? -19.458 -3.492 25.453 1.00 98.25 84 ARG A N 1
ATOM 708 C CA . ARG A 1 84 ? -19.404 -2.174 24.825 1.00 98.25 84 ARG A CA 1
ATOM 709 C C . ARG A 1 84 ? -18.735 -1.206 25.793 1.00 98.25 84 ARG A C 1
ATOM 711 O O . ARG A 1 84 ? -19.328 -0.810 26.792 1.00 98.25 84 ARG A O 1
ATOM 718 N N . LEU A 1 85 ? -17.485 -0.863 25.509 1.00 98.12 85 LEU A N 1
ATOM 719 C CA . LEU A 1 85 ? -16.685 0.075 26.282 1.00 98.12 85 LEU A CA 1
ATOM 720 C C . LEU A 1 85 ? -16.762 1.441 25.615 1.00 98.12 85 LEU A C 1
ATOM 722 O O . LEU A 1 85 ? -16.315 1.609 24.481 1.00 98.12 85 LEU A O 1
ATOM 726 N N . GLU A 1 86 ? -17.317 2.420 26.312 1.00 98.31 86 GLU A N 1
ATOM 727 C CA . GLU A 1 86 ? -17.364 3.796 25.834 1.00 98.31 86 GLU A CA 1
ATOM 728 C C . GLU A 1 86 ? -16.299 4.626 26.537 1.00 98.31 86 GLU A C 1
ATOM 730 O O . GLU A 1 86 ? -16.345 4.796 27.754 1.00 98.31 86 GLU A O 1
ATOM 735 N N . GLY A 1 87 ? -15.357 5.142 25.758 1.00 97.88 87 GLY A N 1
ATOM 736 C CA . GLY A 1 87 ? -14.311 6.054 26.176 1.00 97.88 87 GLY A CA 1
ATOM 737 C C . GLY A 1 87 ? -14.615 7.480 25.724 1.00 97.88 87 GLY A C 1
ATOM 738 O O . GLY A 1 87 ? -14.956 7.711 24.563 1.00 97.88 87 GLY A O 1
ATOM 739 N N . THR A 1 88 ? -14.445 8.452 26.615 1.00 97.94 88 THR A N 1
ATOM 740 C CA . THR A 1 88 ? -14.501 9.883 26.283 1.00 97.94 88 THR A CA 1
ATOM 741 C C . THR A 1 88 ? -13.235 10.583 26.761 1.00 97.94 88 THR A C 1
ATOM 743 O O . THR A 1 88 ? -12.900 10.532 27.948 1.00 97.94 88 THR A O 1
ATOM 746 N N . GLY A 1 89 ? -12.543 11.233 25.831 1.00 95.69 89 GLY A N 1
ATOM 747 C CA . GLY A 1 89 ? -11.441 12.149 26.081 1.00 95.69 89 GLY A CA 1
ATOM 748 C C . GLY A 1 89 ? -11.866 13.609 25.871 1.00 95.69 89 GLY A C 1
ATOM 749 O O . GLY A 1 89 ? -13.016 13.903 25.534 1.00 95.69 89 GLY A O 1
ATOM 750 N N . PRO A 1 90 ? -10.955 14.577 26.068 1.00 92.44 90 PRO A N 1
ATOM 751 C CA . PRO A 1 90 ? -11.281 15.990 25.904 1.00 92.44 90 PRO A CA 1
ATOM 752 C C . PRO A 1 90 ? -11.629 16.364 24.460 1.00 92.44 90 PRO A C 1
ATOM 754 O O . PRO A 1 90 ? -12.441 17.256 24.228 1.00 92.44 90 PRO A O 1
ATOM 757 N N . VAL A 1 91 ? -10.991 15.746 23.468 1.00 94.31 91 VAL A N 1
ATOM 758 C CA . VAL A 1 91 ? -11.074 16.164 22.056 1.00 94.31 91 VAL A CA 1
ATOM 759 C C . VAL A 1 91 ? -11.524 15.037 21.129 1.00 94.31 91 VAL A C 1
ATOM 761 O O . VAL A 1 91 ? -11.515 15.198 19.909 1.00 94.31 91 VAL A O 1
ATOM 764 N N . ASP A 1 92 ? -11.897 13.907 21.708 1.00 96.56 92 ASP A N 1
ATOM 765 C CA . ASP A 1 92 ? -12.166 12.652 21.034 1.00 96.56 92 ASP A CA 1
ATOM 766 C C . ASP A 1 92 ? -13.009 11.720 21.906 1.00 96.56 92 ASP A C 1
ATOM 768 O O . ASP A 1 92 ? -13.087 11.845 23.128 1.00 96.56 92 ASP A O 1
ATOM 772 N N . SER A 1 93 ? -13.666 10.773 21.254 1.00 97.44 93 SER A N 1
ATOM 773 C CA . SER A 1 93 ? -14.398 9.692 21.896 1.00 97.44 93 SER A CA 1
ATOM 774 C C . SER A 1 93 ? -14.174 8.399 21.129 1.00 97.44 93 SER A C 1
ATOM 776 O O . SER A 1 93 ? -13.799 8.390 19.951 1.00 97.44 93 SER A O 1
ATOM 778 N N . THR A 1 94 ? -14.379 7.272 21.799 1.00 97.81 94 THR A N 1
ATOM 779 C CA . THR A 1 94 ? -14.341 5.972 21.150 1.00 97.81 94 THR A CA 1
ATOM 780 C C . THR A 1 94 ? -15.313 5.009 21.804 1.00 97.81 94 THR A C 1
ATOM 782 O O . THR A 1 94 ? -15.508 5.025 23.010 1.00 97.81 94 THR A O 1
ATOM 785 N N . THR A 1 95 ? -15.937 4.154 21.008 1.00 98.19 95 THR A N 1
ATOM 786 C CA . THR A 1 95 ? -16.670 2.989 21.489 1.00 98.19 95 THR A CA 1
ATOM 787 C C . THR A 1 95 ? -15.976 1.745 20.963 1.00 98.19 95 THR A C 1
ATOM 789 O O . THR A 1 95 ? -15.694 1.655 19.768 1.00 98.19 95 THR A O 1
ATOM 792 N N . VAL A 1 96 ? -15.688 0.805 21.852 1.00 97.31 96 VAL A N 1
ATOM 793 C CA . VAL A 1 96 ? -15.006 -0.457 21.570 1.00 97.31 96 VAL A CA 1
ATOM 794 C C . VAL A 1 96 ? -15.954 -1.594 21.924 1.00 97.31 96 VAL A C 1
ATOM 796 O O . VAL A 1 96 ? -16.477 -1.639 23.032 1.00 97.31 96 VAL A O 1
ATOM 799 N N . TRP A 1 97 ? -16.153 -2.527 21.000 1.00 98.12 97 TRP A N 1
ATOM 800 C CA . TRP A 1 97 ? -16.894 -3.759 21.241 1.00 98.12 97 TRP A CA 1
ATOM 801 C C . TRP A 1 97 ? -15.906 -4.908 21.357 1.00 98.12 97 TRP A C 1
ATOM 803 O O . TRP A 1 97 ? -15.332 -5.346 20.358 1.00 98.12 97 TRP A O 1
ATOM 813 N N . TYR A 1 98 ? -15.687 -5.372 22.582 1.00 96.94 98 TYR A N 1
ATOM 814 C CA . TYR A 1 98 ? -14.792 -6.480 22.885 1.00 96.94 98 TYR A CA 1
ATOM 815 C C . TYR A 1 98 ? -15.592 -7.769 23.086 1.00 96.94 98 TYR A C 1
ATOM 817 O O . TYR A 1 98 ? -16.394 -7.863 24.016 1.00 96.94 98 TYR A O 1
ATOM 825 N N . ALA A 1 99 ? -15.357 -8.760 22.227 1.00 96.56 99 ALA A N 1
ATOM 826 C CA . ALA A 1 99 ? -15.986 -10.073 22.294 1.00 96.56 99 ALA A CA 1
ATOM 827 C C . ALA A 1 99 ? -15.087 -11.041 23.091 1.00 96.56 99 ALA A C 1
ATOM 829 O O . ALA A 1 99 ? -14.037 -11.454 22.583 1.00 96.56 99 ALA A O 1
ATOM 830 N N . PRO A 1 100 ? -15.454 -11.416 24.333 1.00 93.81 100 PRO A N 1
ATOM 831 C CA . PRO A 1 100 ? -14.621 -12.268 25.180 1.00 93.81 100 PRO A CA 1
ATOM 832 C C . PRO A 1 100 ? -14.446 -13.685 24.624 1.00 93.81 100 PRO A C 1
ATOM 834 O O . PRO A 1 100 ? -13.396 -14.278 24.846 1.00 93.81 100 PRO A O 1
ATOM 837 N N . GLU A 1 101 ? -15.424 -14.195 23.870 1.00 92.25 101 GLU A N 1
ATOM 838 C CA . GLU A 1 101 ? -15.408 -15.545 23.284 1.00 92.25 101 GLU A CA 1
ATOM 839 C C . GLU A 1 101 ? -14.270 -15.762 22.275 1.00 92.25 101 GLU A C 1
ATOM 841 O O . GLU A 1 101 ? -13.673 -16.834 22.236 1.00 92.25 101 GLU A O 1
ATOM 846 N N . VAL A 1 102 ? -13.924 -14.727 21.503 1.00 91.94 102 VAL A N 1
ATOM 847 C CA . VAL A 1 102 ? -12.794 -14.746 20.557 1.00 91.94 102 VAL A CA 1
ATOM 848 C C . VAL A 1 102 ? -11.583 -13.966 21.069 1.00 91.94 102 VAL A C 1
ATOM 850 O O . VAL A 1 102 ? -10.518 -14.016 20.460 1.00 91.94 102 VAL A O 1
ATOM 853 N N . GLY A 1 103 ? -11.729 -13.243 22.183 1.00 90.69 103 GLY A N 1
ATOM 854 C CA . GLY A 1 103 ? -10.668 -12.442 22.790 1.00 90.69 103 GLY A CA 1
ATOM 855 C C . GLY A 1 103 ? -10.247 -11.223 21.963 1.00 90.69 103 GLY A C 1
ATOM 856 O O . GLY A 1 103 ? -9.089 -10.816 22.042 1.00 90.69 103 GLY A O 1
ATOM 857 N N . LEU A 1 104 ? -11.152 -10.650 21.161 1.00 91.38 104 LEU A N 1
ATOM 858 C CA . LEU A 1 104 ? -10.845 -9.584 20.200 1.00 91.38 104 LEU A CA 1
ATOM 859 C C . LEU A 1 104 ? -11.793 -8.389 20.319 1.00 91.38 104 LEU A C 1
ATOM 861 O O . LEU A 1 104 ? -12.961 -8.520 20.681 1.00 91.38 104 LEU A O 1
ATOM 865 N N . ILE A 1 105 ? -11.297 -7.217 19.919 1.00 94.75 105 ILE A N 1
ATOM 866 C CA . ILE A 1 105 ? -12.147 -6.077 19.568 1.00 94.75 105 ILE A CA 1
ATOM 867 C C . ILE A 1 105 ? -12.753 -6.364 18.190 1.00 94.75 105 ILE A C 1
ATOM 869 O O . ILE A 1 105 ? -12.034 -6.377 17.192 1.00 94.75 105 ILE A O 1
ATOM 873 N N . VAL A 1 106 ? -14.063 -6.603 18.134 1.00 96.81 106 VAL A N 1
ATOM 874 C CA . VAL A 1 106 ? -14.778 -6.948 16.891 1.00 96.81 106 VAL A CA 1
ATOM 875 C C . VAL A 1 106 ? -15.335 -5.724 16.173 1.00 96.81 106 VAL A C 1
ATOM 877 O O . VAL A 1 106 ? -15.593 -5.773 14.973 1.00 96.81 106 VAL A O 1
ATOM 880 N N . LYS A 1 107 ? -15.491 -4.609 16.889 1.00 97.69 107 LYS A N 1
ATOM 881 C CA . LYS A 1 107 ? -15.863 -3.313 16.325 1.00 97.69 107 LYS A CA 1
ATOM 882 C C . LYS A 1 107 ? -15.250 -2.193 17.148 1.00 97.69 107 LYS A C 1
ATOM 884 O O . LYS A 1 107 ? -15.146 -2.295 18.368 1.00 97.69 107 LYS A O 1
ATOM 889 N N . GLN A 1 108 ? -14.872 -1.110 16.490 1.00 97.31 108 GLN A N 1
ATOM 890 C CA . GLN A 1 108 ? -14.456 0.122 17.139 1.00 97.31 108 GLN A CA 1
ATOM 891 C C . GLN A 1 108 ? -14.947 1.309 16.325 1.00 97.31 108 GLN A C 1
ATOM 893 O O . GLN A 1 108 ? -14.781 1.341 15.112 1.00 97.31 108 GLN A O 1
ATOM 898 N N . VAL A 1 109 ? -15.515 2.304 16.992 1.00 97.81 109 VAL A N 1
ATOM 899 C CA . VAL A 1 109 ? -15.831 3.602 16.395 1.00 97.81 109 VAL A CA 1
ATOM 900 C C . VAL A 1 109 ? -15.076 4.655 17.186 1.00 97.81 109 VAL A C 1
ATOM 902 O O . VAL A 1 109 ? -15.095 4.631 18.413 1.00 97.81 109 VAL A O 1
ATOM 905 N N . SER A 1 110 ? -14.384 5.557 16.507 1.00 96.94 110 SER A N 1
ATOM 906 C CA . SER A 1 110 ? -13.701 6.693 17.122 1.00 96.94 110 SER A CA 1
ATOM 907 C C . SER A 1 110 ? -14.117 7.972 16.423 1.00 96.94 110 SER A C 1
ATOM 909 O O . SER A 1 110 ? -14.223 8.006 15.196 1.00 96.94 110 SER A O 1
ATOM 911 N N . GLU A 1 111 ? -14.329 9.022 17.201 1.00 97.44 111 GLU A N 1
ATOM 912 C CA . GLU A 1 111 ? -14.698 10.345 16.718 1.00 97.44 111 GLU A CA 1
ATOM 913 C C . GLU A 1 111 ? -13.724 11.371 17.278 1.00 97.44 111 GLU A C 1
ATOM 915 O O . GLU A 1 111 ? -13.328 11.314 18.439 1.00 97.44 111 GLU A O 1
ATOM 920 N N . ARG A 1 112 ? -13.304 12.303 16.429 1.00 97.25 112 ARG A N 1
ATOM 921 C CA . ARG A 1 112 ? -12.385 13.385 16.765 1.00 97.25 112 ARG A CA 1
ATOM 922 C C . ARG A 1 112 ? -13.080 14.707 16.520 1.00 97.25 112 ARG A C 1
ATOM 924 O O . ARG A 1 112 ? -13.633 14.932 15.441 1.00 97.25 112 ARG A O 1
ATOM 931 N N . ALA A 1 113 ? -13.010 15.589 17.506 1.00 95.12 113 ALA A N 1
ATOM 932 C CA . ALA A 1 113 ? -13.499 16.952 17.394 1.00 95.12 113 ALA A CA 1
ATOM 933 C C . ALA A 1 113 ? -12.556 17.812 16.536 1.00 95.12 113 ALA A C 1
ATOM 935 O O . ALA A 1 113 ? -11.389 17.477 16.331 1.00 95.12 113 ALA A O 1
ATOM 936 N N . ALA A 1 114 ? -13.035 18.982 16.100 1.00 93.94 114 ALA A N 1
ATOM 937 C CA . ALA A 1 114 ? -12.260 19.915 15.274 1.00 93.94 114 ALA A CA 1
ATOM 938 C C . ALA A 1 114 ? -10.918 20.332 15.906 1.00 93.94 114 ALA A C 1
ATOM 940 O O . ALA A 1 114 ? -9.931 20.525 15.204 1.00 93.94 114 ALA A O 1
ATOM 941 N N . ARG A 1 115 ? -10.873 20.418 17.241 1.00 93.88 115 ARG A N 1
ATOM 942 C CA . ARG A 1 115 ? -9.677 20.776 18.020 1.00 93.88 115 ARG A CA 1
ATOM 943 C C . ARG A 1 115 ? -8.658 19.644 18.192 1.00 93.88 115 ARG A C 1
ATOM 945 O O . ARG A 1 115 ? -7.601 19.870 18.776 1.00 93.88 115 ARG A O 1
ATOM 952 N N . HIS A 1 116 ? -8.958 18.426 17.741 1.00 94.06 116 HIS A N 1
ATOM 953 C CA . HIS A 1 116 ? -7.993 17.333 17.787 1.00 94.06 116 HIS A CA 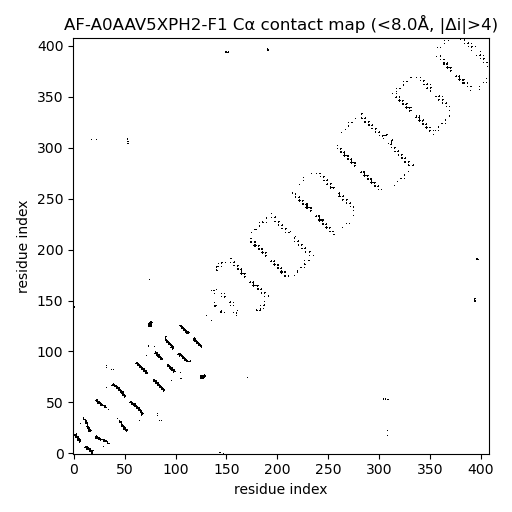1
ATOM 954 C C . HIS A 1 116 ? -6.797 17.662 16.877 1.00 94.06 116 HIS A C 1
ATOM 956 O O . HIS A 1 116 ? -6.975 18.148 15.764 1.00 94.06 116 HIS A O 1
ATOM 962 N N . TYR A 1 117 ? -5.566 17.341 17.287 1.00 91.25 117 TYR A N 1
ATOM 963 C CA . TYR A 1 117 ? -4.341 17.676 16.529 1.00 91.25 117 TYR A CA 1
ATOM 964 C C . TYR A 1 117 ? -4.226 17.006 15.141 1.00 91.25 117 TYR A C 1
ATOM 966 O O . TYR A 1 117 ? -3.310 17.305 14.380 1.00 91.25 117 TYR A O 1
ATOM 974 N N . LEU A 1 118 ? -5.144 16.088 14.827 1.00 89.19 118 LEU A N 1
ATOM 975 C CA . LEU A 1 118 ? -5.280 15.393 13.537 1.00 89.19 118 LEU A CA 1
ATOM 976 C C . LEU A 1 118 ? -6.500 15.888 12.745 1.00 89.19 118 LEU A C 1
ATOM 978 O O . LEU A 1 118 ? -6.892 15.252 11.768 1.00 89.19 118 LEU A O 1
ATOM 982 N N . GLY A 1 119 ? -7.124 16.973 13.201 1.00 92.81 119 GLY A N 1
ATOM 983 C CA . GLY A 1 119 ? -8.398 17.457 12.700 1.00 92.81 119 GLY A CA 1
ATOM 984 C C . GLY A 1 119 ? -9.586 16.574 13.098 1.00 92.81 119 GLY A C 1
ATOM 985 O O . GLY A 1 119 ? -9.422 15.500 13.704 1.00 92.81 119 GLY A O 1
ATOM 986 N N . PRO A 1 120 ? -10.799 17.025 12.740 1.00 95.31 120 PRO A N 1
ATOM 987 C CA . PRO A 1 120 ? -12.009 16.261 12.968 1.00 95.31 120 PRO A CA 1
ATOM 988 C C . PRO A 1 120 ? -12.007 14.983 12.127 1.00 95.31 120 PRO A C 1
ATOM 990 O O . PRO A 1 120 ? -11.331 14.882 11.101 1.00 95.31 120 PRO A O 1
ATOM 993 N N . GLY A 1 121 ? -12.761 13.982 12.557 1.00 93.94 121 GLY A N 1
ATOM 994 C CA . GLY A 1 121 ? -12.922 12.767 11.771 1.00 93.94 121 GLY A CA 1
ATOM 995 C C . GLY A 1 121 ? -13.643 11.676 12.531 1.00 93.94 121 GLY A C 1
ATOM 996 O O . GLY A 1 121 ? -13.643 11.659 13.757 1.00 93.94 121 GLY A O 1
ATOM 997 N N . ARG A 1 122 ? -14.230 10.749 11.784 1.00 94.81 122 ARG A N 1
ATOM 998 C CA . ARG A 1 122 ? -14.858 9.549 12.320 1.00 94.81 122 ARG A CA 1
ATOM 999 C C . ARG A 1 122 ? -14.242 8.343 11.643 1.00 94.81 122 ARG A C 1
ATOM 1001 O O . ARG A 1 122 ? -14.160 8.298 10.419 1.00 94.81 122 ARG A O 1
ATOM 1008 N N . THR A 1 123 ? -13.806 7.379 12.435 1.00 93.94 123 THR A N 1
ATOM 1009 C CA . THR A 1 123 ? -13.264 6.114 11.945 1.00 93.94 123 THR A CA 1
ATOM 1010 C C . THR A 1 123 ? -14.066 4.977 12.541 1.00 93.94 123 THR A C 1
ATOM 1012 O O . THR A 1 123 ? -14.299 4.966 13.748 1.00 93.94 123 THR A O 1
ATOM 1015 N N . ALA A 1 124 ? -14.463 4.022 11.710 1.00 94.38 124 ALA A N 1
ATOM 1016 C CA . ALA A 1 124 ? -15.062 2.776 12.151 1.00 94.38 124 ALA A CA 1
ATOM 1017 C C . ALA A 1 124 ? -14.198 1.616 11.655 1.00 94.38 124 ALA A C 1
ATOM 1019 O O . ALA A 1 124 ? -13.800 1.590 10.493 1.00 94.38 124 ALA A O 1
ATOM 1020 N N . THR A 1 125 ? -13.914 0.679 12.547 1.00 93.50 125 THR A N 1
ATOM 1021 C CA . THR A 1 125 ? -13.232 -0.576 12.248 1.00 93.50 125 THR A CA 1
ATOM 1022 C C . THR A 1 125 ? -14.180 -1.697 12.621 1.00 93.50 125 THR A C 1
ATOM 1024 O O . THR A 1 125 ? -14.731 -1.693 13.721 1.00 93.50 125 THR A O 1
ATOM 1027 N N . GLU A 1 126 ? -14.355 -2.662 11.730 1.00 94.62 126 GLU A N 1
ATOM 1028 C CA . GLU A 1 126 ? -15.173 -3.844 11.972 1.00 94.62 126 GLU A CA 1
ATOM 1029 C C . GLU A 1 126 ? -14.387 -5.096 11.602 1.00 94.62 126 GLU A C 1
ATOM 1031 O O . GLU A 1 126 ? -13.595 -5.108 10.657 1.00 94.62 126 GLU A O 1
ATOM 1036 N N . LEU A 1 127 ? -14.601 -6.160 12.367 1.00 92.81 127 LEU A N 1
ATOM 1037 C CA . LEU A 1 127 ? -14.095 -7.478 12.040 1.00 92.81 127 LEU A CA 1
ATOM 1038 C C . LEU A 1 127 ? -14.826 -7.977 10.792 1.00 92.81 127 LEU A C 1
ATOM 1040 O O . LEU A 1 127 ? -16.032 -8.218 10.823 1.00 92.81 127 LEU A O 1
ATOM 1044 N N . ILE A 1 128 ? -14.080 -8.145 9.703 1.00 89.81 128 ILE A N 1
ATOM 1045 C CA . ILE A 1 128 ? -14.606 -8.637 8.422 1.00 89.81 128 ILE A CA 1
ATOM 1046 C C . ILE A 1 128 ? -14.543 -10.162 8.301 1.00 89.81 128 ILE A C 1
ATOM 1048 O O . ILE A 1 128 ? -15.391 -10.780 7.661 1.00 89.81 128 ILE A O 1
ATOM 1052 N N . ARG A 1 129 ? -13.544 -10.775 8.941 1.00 86.50 129 ARG A N 1
ATOM 1053 C CA . ARG A 1 129 ? -13.318 -12.219 8.962 1.00 86.50 129 ARG A CA 1
ATOM 1054 C C . ARG A 1 129 ? -12.518 -12.581 10.205 1.00 86.50 129 ARG A C 1
ATOM 1056 O O . ARG A 1 129 ? -11.534 -11.916 10.520 1.00 86.50 129 ARG A O 1
ATOM 1063 N N . TYR A 1 130 ? -12.931 -13.647 10.880 1.00 86.12 130 TYR A N 1
ATOM 1064 C CA . TYR A 1 130 ? -12.183 -14.271 11.964 1.00 86.12 130 TYR A CA 1
ATOM 1065 C C . TYR A 1 130 ? -11.852 -15.708 11.581 1.00 86.12 130 TYR A C 1
ATOM 1067 O O . TYR A 1 130 ? -12.691 -16.421 11.036 1.00 86.12 130 TYR A O 1
ATOM 1075 N N . ALA A 1 131 ? -10.617 -16.109 11.857 1.00 83.44 131 ALA A N 1
ATOM 1076 C CA . ALA A 1 131 ? -10.148 -17.468 11.677 1.00 83.44 131 ALA A CA 1
ATOM 1077 C C . ALA A 1 131 ? -9.412 -17.876 12.965 1.00 83.44 131 ALA A C 1
ATOM 1079 O O . ALA A 1 131 ? -8.488 -17.163 13.370 1.00 83.44 131 ALA A O 1
ATOM 1080 N N . PRO A 1 132 ? -9.823 -18.959 13.648 1.00 82.25 132 PRO A N 1
ATOM 1081 C CA . PRO A 1 132 ? -9.193 -19.378 14.896 1.00 82.25 132 PRO A CA 1
ATOM 1082 C C . PRO A 1 132 ? -7.734 -19.820 14.680 1.00 82.25 132 PRO A C 1
ATOM 1084 O O . PRO A 1 132 ? -7.355 -20.169 13.555 1.00 82.25 132 PRO A O 1
ATOM 1087 N N . PRO A 1 133 ? -6.899 -19.842 15.736 1.00 80.75 133 PRO A N 1
ATOM 1088 C CA . PRO A 1 133 ? -5.531 -20.351 15.652 1.00 80.75 133 PRO A CA 1
ATOM 1089 C C . PRO A 1 133 ? -5.471 -21.739 14.995 1.00 80.75 133 PRO A C 1
ATOM 1091 O O . PRO A 1 133 ? -6.270 -22.613 15.316 1.00 80.75 133 PRO A O 1
ATOM 1094 N N . GLY A 1 134 ? -4.534 -21.929 14.063 1.00 79.81 134 GLY A N 1
ATOM 1095 C CA . GLY A 1 134 ? -4.424 -23.153 13.253 1.00 79.81 134 GLY A CA 1
ATOM 1096 C C . GLY A 1 134 ? -5.207 -23.129 11.933 1.00 79.81 134 GLY A C 1
ATOM 1097 O O . GLY A 1 134 ? -5.083 -24.061 11.145 1.00 79.81 134 GLY A O 1
ATOM 1098 N N . SER A 1 135 ? -5.969 -22.065 11.664 1.00 81.94 135 SER A N 1
ATOM 1099 C CA . SER A 1 135 ? -6.614 -21.842 10.362 1.00 81.94 135 SER A CA 1
ATOM 1100 C C . SER A 1 135 ? -5.628 -21.385 9.278 1.00 81.94 135 SER A C 1
ATOM 1102 O O . SER A 1 135 ? -4.459 -21.103 9.548 1.00 81.94 135 SER A O 1
ATOM 1104 N N . GLU A 1 136 ? -6.126 -21.267 8.041 1.00 80.12 136 GLU A N 1
ATOM 1105 C CA . GLU A 1 136 ? -5.400 -20.680 6.908 1.00 80.12 136 GLU A CA 1
ATOM 1106 C C . GLU A 1 136 ? -4.775 -19.320 7.270 1.00 80.12 136 GLU A C 1
ATOM 1108 O O . GLU A 1 136 ? -5.389 -18.473 7.927 1.00 80.12 136 GLU A O 1
ATOM 1113 N N . ARG A 1 137 ? -3.530 -19.110 6.830 1.00 85.12 137 ARG A N 1
ATOM 1114 C CA . ARG A 1 137 ? -2.762 -17.898 7.114 1.00 85.12 137 ARG A CA 1
ATOM 1115 C C . ARG A 1 137 ? -3.388 -16.670 6.452 1.00 85.12 137 ARG A C 1
ATOM 1117 O O . ARG A 1 137 ? -3.693 -16.673 5.265 1.00 85.12 137 ARG A O 1
ATOM 1124 N N . TRP A 1 138 ? -3.475 -15.576 7.205 1.00 87.31 138 TRP A N 1
ATOM 1125 C CA . TRP A 1 138 ? -3.873 -14.276 6.670 1.00 87.31 138 TRP A CA 1
ATOM 1126 C C . TRP A 1 138 ? -2.693 -13.561 6.000 1.00 87.31 138 TRP A C 1
ATOM 1128 O O . TRP A 1 138 ? -1.688 -13.271 6.655 1.00 87.31 138 TRP A O 1
ATOM 1138 N N . TYR A 1 139 ? -2.837 -13.232 4.714 1.00 90.00 139 TYR A N 1
ATOM 1139 C CA . TYR A 1 139 ? -1.796 -12.542 3.944 1.00 90.00 139 TYR A CA 1
ATOM 1140 C C . TYR A 1 139 ? -1.975 -11.024 3.854 1.00 90.00 139 TYR A C 1
ATOM 1142 O O . TYR A 1 139 ? -0.996 -10.333 3.613 1.00 90.00 139 TYR A O 1
ATOM 1150 N N . GLY A 1 140 ? -3.182 -10.485 4.066 1.00 89.50 140 GLY A N 1
ATOM 1151 C CA . GLY A 1 140 ? -3.482 -9.054 3.892 1.00 89.50 140 GLY A CA 1
ATOM 1152 C C . GLY A 1 140 ? -3.440 -8.575 2.430 1.00 89.50 140 GLY A C 1
ATOM 1153 O O . GLY A 1 140 ? -2.781 -9.174 1.586 1.00 89.50 140 GLY A O 1
ATOM 1154 N N . PHE A 1 141 ? -4.158 -7.491 2.112 1.00 92.12 141 PHE A N 1
ATOM 1155 C CA . PHE A 1 141 ? -4.399 -7.069 0.714 1.00 92.12 141 PHE A CA 1
ATOM 1156 C C . PHE A 1 141 ? -3.588 -5.851 0.243 1.00 92.12 141 PHE A C 1
ATOM 1158 O O . PHE A 1 141 ? -3.631 -5.471 -0.930 1.00 92.12 141 PHE A O 1
ATOM 1165 N N . ASN A 1 142 ? -2.844 -5.208 1.144 1.00 87.31 142 ASN A N 1
ATOM 1166 C CA . ASN A 1 142 ? -2.001 -4.077 0.763 1.00 87.31 142 ASN A CA 1
ATOM 1167 C C . ASN A 1 142 ? -0.744 -4.538 0.002 1.00 87.31 142 ASN A C 1
ATOM 1169 O O . ASN A 1 142 ? -0.379 -5.716 0.001 1.00 87.31 142 ASN A O 1
ATOM 1173 N N . PHE A 1 143 ? -0.097 -3.589 -0.674 1.00 83.12 143 PHE A N 1
ATOM 1174 C CA . PHE A 1 143 ? 1.083 -3.855 -1.493 1.00 83.12 143 PHE A CA 1
ATOM 1175 C C . PHE A 1 143 ? 2.210 -4.486 -0.666 1.00 83.12 143 PHE A C 1
ATOM 1177 O O . PHE A 1 143 ? 2.773 -5.505 -1.061 1.00 83.12 143 PHE A O 1
ATOM 1184 N N . GLU A 1 144 ? 2.503 -3.937 0.510 1.00 79.19 144 GLU A N 1
ATOM 1185 C CA . GLU A 1 144 ? 3.591 -4.403 1.366 1.00 79.19 144 GLU A CA 1
ATOM 1186 C C . GLU A 1 144 ? 3.401 -5.861 1.801 1.00 79.19 144 GLU A C 1
ATOM 1188 O O . GLU A 1 144 ? 4.355 -6.636 1.789 1.00 79.19 144 GLU A O 1
ATOM 1193 N N . ALA A 1 145 ? 2.169 -6.255 2.123 1.00 84.62 145 ALA A N 1
ATOM 1194 C CA . ALA A 1 145 ? 1.855 -7.611 2.542 1.00 84.62 145 ALA A CA 1
ATOM 1195 C C . ALA A 1 145 ? 1.943 -8.609 1.375 1.00 84.62 145 ALA A C 1
ATOM 1197 O O . ALA A 1 145 ? 2.491 -9.699 1.548 1.00 84.62 145 ALA A O 1
ATOM 1198 N N . THR A 1 146 ? 1.516 -8.211 0.166 1.00 88.62 146 THR A N 1
ATOM 1199 C CA . THR A 1 146 ? 1.701 -9.035 -1.045 1.00 88.62 146 THR A CA 1
ATOM 1200 C C . THR A 1 146 ? 3.183 -9.266 -1.351 1.00 88.62 146 THR A C 1
ATOM 1202 O O . THR A 1 146 ? 3.583 -10.393 -1.643 1.00 88.62 146 THR A O 1
ATOM 1205 N N . GLN A 1 147 ? 4.019 -8.231 -1.200 1.00 80.88 147 GLN A N 1
ATOM 1206 C CA . GLN A 1 147 ? 5.467 -8.329 -1.397 1.00 80.88 147 GLN A CA 1
ATOM 1207 C C . GLN A 1 147 ? 6.122 -9.208 -0.331 1.00 80.88 147 GLN A C 1
ATOM 1209 O O . GLN A 1 147 ? 6.953 -10.051 -0.654 1.00 80.88 147 GLN A O 1
ATOM 1214 N N . GLU A 1 148 ? 5.723 -9.067 0.933 1.00 83.12 148 GLU A N 1
ATOM 1215 C CA . GLU A 1 148 ? 6.233 -9.895 2.027 1.00 83.12 148 GLU A CA 1
ATOM 1216 C C . GLU A 1 148 ? 5.884 -11.380 1.839 1.00 83.12 148 GLU A C 1
ATOM 1218 O O . GLU A 1 148 ? 6.712 -12.245 2.122 1.00 83.12 148 GLU A O 1
ATOM 1223 N N . ALA A 1 149 ? 4.694 -11.689 1.315 1.00 87.50 149 ALA A N 1
ATOM 1224 C CA . ALA A 1 149 ? 4.309 -13.057 0.977 1.00 87.50 149 ALA A CA 1
ATOM 1225 C C . ALA A 1 149 ? 5.202 -13.653 -0.125 1.00 87.50 149 ALA A C 1
ATOM 1227 O O . ALA A 1 149 ? 5.654 -14.792 -0.006 1.00 87.50 149 ALA A O 1
ATOM 1228 N N . ILE A 1 150 ? 5.504 -12.875 -1.171 1.00 84.31 150 ILE A N 1
ATOM 1229 C CA . ILE A 1 150 ? 6.416 -13.289 -2.249 1.00 84.31 150 ILE A CA 1
ATOM 1230 C C . ILE A 1 150 ? 7.831 -13.502 -1.703 1.00 84.31 150 ILE A C 1
ATOM 1232 O O . ILE A 1 150 ? 8.425 -14.547 -1.948 1.00 84.31 150 ILE A O 1
ATOM 1236 N N . GLN A 1 151 ? 8.340 -12.555 -0.911 1.00 78.06 151 GLN A N 1
ATOM 1237 C CA . GLN A 1 151 ? 9.679 -12.609 -0.312 1.00 78.06 151 GLN A CA 1
ATOM 1238 C C . GLN A 1 151 ? 9.879 -13.826 0.598 1.00 78.06 151 GLN A C 1
ATOM 1240 O O . GLN A 1 151 ? 10.984 -14.349 0.690 1.00 78.06 151 GLN A O 1
ATOM 1245 N N . ARG A 1 152 ? 8.815 -14.300 1.257 1.00 83.75 152 ARG A N 1
ATOM 1246 C CA . ARG A 1 152 ? 8.838 -15.526 2.070 1.00 83.75 152 ARG A CA 1
ATOM 1247 C C . ARG A 1 152 ? 8.732 -16.819 1.253 1.00 83.75 152 ARG A C 1
ATOM 1249 O O . ARG A 1 152 ? 8.730 -17.896 1.837 1.00 83.75 152 ARG A O 1
ATOM 1256 N N . GLY A 1 153 ? 8.601 -16.738 -0.072 1.00 84.69 153 GLY A N 1
ATOM 1257 C CA . GLY A 1 153 ? 8.337 -17.896 -0.930 1.00 84.69 153 GLY A CA 1
ATOM 1258 C C . GLY A 1 153 ? 6.899 -18.421 -0.831 1.00 84.69 153 GLY A C 1
ATOM 1259 O O . GLY A 1 153 ? 6.588 -19.492 -1.347 1.00 84.69 153 GLY A O 1
ATOM 1260 N N . GLU A 1 154 ? 5.992 -17.667 -0.205 1.00 90.69 154 GLU A N 1
ATOM 1261 C CA . GLU A 1 154 ? 4.608 -18.073 0.070 1.00 90.69 154 GLU A CA 1
ATOM 1262 C C . GLU A 1 154 ? 3.623 -17.615 -1.022 1.00 90.69 154 GLU A C 1
ATOM 1264 O O . GLU A 1 154 ? 2.411 -17.746 -0.871 1.00 90.69 154 GLU A O 1
ATOM 1269 N N . GLY A 1 155 ? 4.115 -17.092 -2.150 1.00 90.19 155 GLY A N 1
ATOM 1270 C CA . GLY A 1 155 ? 3.282 -16.466 -3.182 1.00 90.19 155 GLY A CA 1
ATOM 1271 C C . GLY A 1 155 ? 2.168 -17.364 -3.745 1.00 90.19 155 GLY A C 1
ATOM 1272 O O . GLY A 1 155 ? 1.071 -16.879 -4.008 1.00 90.19 155 GLY A O 1
ATOM 1273 N N . ARG A 1 156 ? 2.403 -18.676 -3.895 1.00 91.56 156 ARG A N 1
ATOM 1274 C CA . ARG A 1 156 ? 1.361 -19.617 -4.359 1.00 91.56 156 ARG A CA 1
ATOM 1275 C C . ARG A 1 156 ? 0.235 -19.791 -3.336 1.00 91.56 156 ARG A C 1
ATOM 1277 O O . ARG A 1 156 ? -0.928 -19.816 -3.725 1.00 91.56 156 ARG A O 1
ATOM 1284 N N . ALA A 1 157 ? 0.577 -19.881 -2.051 1.00 92.88 157 ALA A N 1
ATOM 1285 C CA . ALA A 1 157 ? -0.408 -19.951 -0.975 1.00 92.88 157 ALA A CA 1
ATOM 1286 C C . ALA A 1 157 ? -1.182 -18.628 -0.860 1.00 92.88 157 ALA A C 1
ATOM 1288 O O . ALA A 1 157 ? -2.405 -18.640 -0.758 1.00 92.88 157 ALA A O 1
ATOM 1289 N N . ALA A 1 158 ? -0.488 -17.493 -0.994 1.00 94.50 158 ALA A N 1
ATOM 1290 C CA . ALA A 1 158 ? -1.115 -16.176 -1.017 1.00 94.50 158 ALA A CA 1
ATOM 1291 C C . ALA A 1 158 ? -2.112 -16.018 -2.179 1.00 94.50 158 ALA A C 1
ATOM 1293 O O . ALA A 1 158 ? -3.207 -15.510 -1.962 1.00 94.50 158 ALA A O 1
ATOM 1294 N N . LEU A 1 159 ? -1.789 -16.500 -3.390 1.00 94.56 159 LEU A N 1
ATOM 1295 C CA . LEU A 1 159 ? -2.732 -16.498 -4.519 1.00 94.56 159 LEU A CA 1
ATOM 1296 C C . LEU A 1 159 ? -4.023 -17.262 -4.206 1.00 94.56 159 LEU A C 1
ATOM 1298 O O . LEU A 1 159 ? -5.107 -16.729 -4.438 1.00 94.56 159 LEU A O 1
ATOM 1302 N N . ALA A 1 160 ? -3.911 -18.482 -3.672 1.00 94.19 160 ALA A N 1
ATOM 1303 C CA . ALA A 1 160 ? -5.075 -19.291 -3.310 1.00 94.19 160 ALA A CA 1
ATOM 1304 C C . ALA A 1 160 ? -5.935 -18.591 -2.245 1.00 94.19 160 ALA A C 1
ATOM 1306 O O . ALA A 1 160 ? -7.158 -18.505 -2.385 1.00 94.19 160 ALA A O 1
ATOM 1307 N N . PHE A 1 161 ? -5.285 -18.011 -1.233 1.00 95.25 161 PHE A N 1
ATOM 1308 C CA . PHE A 1 161 ? -5.946 -17.220 -0.204 1.00 95.25 161 PHE A CA 1
ATOM 1309 C C . PHE A 1 161 ? -6.688 -16.010 -0.795 1.00 95.25 161 PHE A C 1
ATOM 1311 O O . PHE A 1 161 ? -7.859 -15.802 -0.484 1.00 95.25 161 PHE A O 1
ATOM 1318 N N . TYR A 1 162 ? -6.049 -15.220 -1.666 1.00 96.62 162 TYR A N 1
ATOM 1319 C CA . TYR A 1 162 ? -6.668 -14.031 -2.262 1.00 96.62 162 TYR A CA 1
ATOM 1320 C C . TYR A 1 162 ? -7.868 -14.374 -3.144 1.00 96.62 162 TYR A C 1
ATOM 1322 O O . TYR A 1 162 ? -8.880 -13.676 -3.098 1.00 96.62 162 TYR A O 1
ATOM 1330 N N . GLU A 1 163 ? -7.786 -15.462 -3.910 1.00 95.62 163 GLU A N 1
ATOM 1331 C CA . GLU A 1 163 ? -8.903 -15.940 -4.723 1.00 95.62 163 GLU A CA 1
ATOM 1332 C C . GLU A 1 163 ? -10.086 -16.389 -3.855 1.00 95.62 163 GLU A C 1
ATOM 1334 O O . GLU A 1 163 ? -11.228 -16.007 -4.114 1.00 95.62 163 GLU A O 1
ATOM 1339 N N . SER A 1 164 ? -9.816 -17.160 -2.799 1.00 94.88 164 SER A N 1
ATOM 1340 C CA . SER A 1 164 ? -10.830 -17.608 -1.839 1.00 94.88 164 SER A CA 1
ATOM 1341 C C . SER A 1 164 ? -11.487 -16.425 -1.117 1.00 94.88 164 SER A C 1
ATOM 1343 O O . SER A 1 164 ? -12.714 -16.320 -1.072 1.00 94.88 164 SER A O 1
ATOM 1345 N N . ALA A 1 165 ? -10.676 -15.482 -0.628 1.00 94.81 165 ALA A N 1
ATOM 1346 C CA . ALA A 1 165 ? -11.145 -14.282 0.055 1.00 94.81 165 ALA A CA 1
ATOM 1347 C C . ALA A 1 165 ? -12.011 -13.402 -0.857 1.00 94.81 165 ALA A C 1
ATOM 1349 O O . ALA A 1 165 ? -13.068 -12.945 -0.430 1.00 94.81 165 ALA A O 1
ATOM 1350 N N . ALA A 1 166 ? -11.612 -13.208 -2.119 1.00 96.81 166 ALA A N 1
ATOM 1351 C CA . ALA A 1 166 ? -12.407 -12.453 -3.084 1.00 96.81 166 ALA A CA 1
ATOM 1352 C C . ALA A 1 166 ? -13.803 -13.066 -3.271 1.00 96.81 166 ALA A C 1
ATOM 1354 O O . ALA A 1 166 ? -14.799 -12.355 -3.158 1.00 96.81 166 ALA A O 1
ATOM 1355 N N . ARG A 1 167 ? -13.890 -14.389 -3.473 1.00 95.69 167 ARG A N 1
ATOM 1356 C CA . ARG A 1 167 ? -15.179 -15.093 -3.619 1.00 95.69 167 ARG A CA 1
ATOM 1357 C C . ARG A 1 167 ? -16.049 -14.966 -2.371 1.00 95.69 167 ARG A C 1
ATOM 1359 O O . ARG A 1 167 ? -17.251 -14.736 -2.484 1.00 95.69 167 ARG A O 1
ATOM 1366 N N . GLU A 1 168 ? -15.454 -15.097 -1.186 1.00 93.50 168 GLU A N 1
ATOM 1367 C CA . GLU A 1 168 ? -16.178 -14.923 0.074 1.00 93.50 168 GLU A CA 1
ATOM 1368 C C . GLU A 1 168 ? -16.741 -13.501 0.198 1.00 93.50 168 GLU A C 1
ATOM 1370 O O . GLU A 1 168 ? -17.927 -13.335 0.484 1.00 93.50 168 GLU A O 1
ATOM 1375 N N . PHE A 1 169 ? -15.927 -12.474 -0.049 1.00 94.94 169 PHE A N 1
ATOM 1376 C CA . PHE A 1 169 ? -16.373 -11.085 0.041 1.00 94.94 169 PHE A CA 1
ATOM 1377 C C . PHE A 1 169 ? -17.436 -10.743 -1.002 1.00 94.94 169 PHE A C 1
ATOM 1379 O O . PHE A 1 169 ? -18.428 -10.103 -0.651 1.00 94.94 169 PHE A O 1
ATOM 1386 N N . GLU A 1 170 ? -17.305 -11.228 -2.240 1.00 94.38 170 GLU A N 1
ATOM 1387 C CA . GLU A 1 170 ? -18.356 -11.074 -3.253 1.00 94.38 170 GLU A CA 1
ATOM 1388 C C . GLU A 1 170 ? -19.674 -11.709 -2.785 1.00 94.38 170 GLU A C 1
ATOM 1390 O O . GLU A 1 170 ? -20.720 -11.066 -2.862 1.00 94.38 170 GLU A O 1
ATOM 1395 N N . SER A 1 171 ? -19.636 -12.917 -2.205 1.00 93.75 171 SER A N 1
ATOM 1396 C CA . SER A 1 171 ? -20.842 -13.589 -1.685 1.00 93.75 171 SER A CA 1
ATOM 1397 C C . SER A 1 171 ? -21.529 -12.831 -0.541 1.00 93.75 171 SER A C 1
ATOM 1399 O O . SER A 1 171 ? -22.728 -12.989 -0.318 1.00 93.75 171 SER A O 1
ATOM 1401 N N . LYS A 1 172 ? -20.777 -11.981 0.168 1.00 91.19 172 LYS A N 1
ATOM 1402 C CA . LYS A 1 172 ? -21.260 -11.126 1.261 1.00 91.19 172 LYS A CA 1
ATOM 1403 C C . LYS A 1 172 ? -21.655 -9.717 0.800 1.00 91.19 172 LYS A C 1
ATOM 1405 O O . LYS A 1 172 ? -22.041 -8.905 1.637 1.00 91.19 172 LYS A O 1
ATOM 1410 N N . GLY A 1 173 ? -21.541 -9.402 -0.494 1.00 91.38 173 GLY A N 1
ATOM 1411 C CA . GLY A 1 173 ? -21.781 -8.054 -1.025 1.00 91.38 173 GLY A CA 1
ATOM 1412 C C . GLY A 1 173 ? -20.712 -7.026 -0.628 1.00 91.38 173 GLY A C 1
ATOM 1413 O O . GLY A 1 173 ? -20.950 -5.823 -0.701 1.00 91.38 173 GLY A O 1
ATOM 1414 N N . MET A 1 174 ? -19.534 -7.483 -0.197 1.00 91.62 174 MET A N 1
ATOM 1415 C CA . MET A 1 174 ? -18.411 -6.648 0.235 1.00 91.62 174 MET A CA 1
ATOM 1416 C C . MET A 1 174 ? -17.530 -6.271 -0.965 1.00 91.62 174 MET A C 1
ATOM 1418 O O . MET A 1 174 ? -16.406 -6.749 -1.127 1.00 91.62 174 MET A O 1
ATOM 1422 N N . THR A 1 175 ? -18.075 -5.439 -1.857 1.00 92.88 175 THR A N 1
ATOM 1423 C CA . THR A 1 175 ? -17.467 -5.092 -3.156 1.00 92.88 175 THR A CA 1
ATOM 1424 C C . THR A 1 175 ? -16.055 -4.516 -3.028 1.00 92.88 175 THR A C 1
ATOM 1426 O O . THR A 1 175 ? -15.179 -4.837 -3.834 1.00 92.88 175 THR A O 1
ATOM 1429 N N . ARG A 1 176 ? -15.808 -3.668 -2.021 1.00 91.62 176 ARG A N 1
ATOM 1430 C CA . ARG A 1 176 ? -14.514 -2.996 -1.838 1.00 91.62 176 ARG A CA 1
ATOM 1431 C C . ARG A 1 176 ? -13.426 -3.983 -1.419 1.00 91.62 176 ARG A C 1
ATOM 1433 O O . ARG A 1 176 ? -12.335 -3.950 -1.989 1.00 91.62 176 ARG A O 1
ATOM 1440 N N . GLU A 1 177 ? -13.735 -4.858 -0.470 1.00 92.69 177 GLU A N 1
ATOM 1441 C CA . GLU A 1 177 ? -12.846 -5.887 0.067 1.00 92.69 177 GLU A CA 1
ATOM 1442 C C . GLU A 1 177 ? -12.577 -6.985 -0.963 1.00 92.69 177 GLU A C 1
ATOM 1444 O O . GLU A 1 177 ? -11.435 -7.424 -1.110 1.00 92.69 177 GLU A O 1
ATOM 1449 N N . ALA A 1 178 ? -13.600 -7.378 -1.729 1.00 96.06 178 ALA A N 1
ATOM 1450 C CA . ALA A 1 178 ? -13.441 -8.276 -2.868 1.00 96.06 178 ALA A CA 1
ATOM 1451 C C . ALA A 1 178 ? -12.457 -7.699 -3.895 1.00 96.06 178 ALA A C 1
ATOM 1453 O O . ALA A 1 178 ? -11.516 -8.379 -4.306 1.00 96.06 178 ALA A O 1
ATOM 1454 N N . ALA A 1 179 ? -12.619 -6.423 -4.259 1.00 96.69 179 ALA A N 1
ATOM 1455 C CA . ALA A 1 179 ? -11.707 -5.755 -5.177 1.00 96.69 179 ALA A CA 1
ATOM 1456 C C . ALA A 1 179 ? -10.276 -5.665 -4.620 1.00 96.69 179 ALA A C 1
ATOM 1458 O O . ALA A 1 179 ? -9.328 -5.913 -5.360 1.00 96.69 179 ALA A O 1
ATOM 1459 N N . ASP A 1 180 ? -10.092 -5.378 -3.327 1.00 95.12 180 ASP A N 1
ATOM 1460 C CA . ASP A 1 180 ? -8.761 -5.381 -2.701 1.00 95.12 180 ASP A CA 1
ATOM 1461 C C . ASP A 1 180 ? -8.094 -6.760 -2.749 1.00 95.12 180 ASP A C 1
ATOM 1463 O O . ASP A 1 180 ? -6.915 -6.857 -3.102 1.00 95.12 180 ASP A O 1
ATOM 1467 N N . ALA A 1 181 ? -8.841 -7.827 -2.452 1.00 96.88 181 ALA A N 1
ATOM 1468 C CA . ALA A 1 181 ? -8.345 -9.196 -2.555 1.00 96.88 181 ALA A CA 1
ATOM 1469 C C . ALA A 1 181 ? -7.944 -9.543 -4.000 1.00 96.88 181 ALA A C 1
ATOM 1471 O O . ALA A 1 181 ? -6.867 -10.091 -4.228 1.00 96.88 181 ALA A O 1
ATOM 1472 N N . LEU A 1 182 ? -8.747 -9.152 -4.992 1.00 98.12 182 LEU A N 1
ATOM 1473 C CA . LEU A 1 182 ? -8.432 -9.355 -6.409 1.00 98.12 182 LEU A CA 1
ATOM 1474 C C . LEU A 1 182 ? -7.223 -8.530 -6.874 1.00 98.12 182 LEU A C 1
ATOM 1476 O O . LEU A 1 182 ? -6.396 -9.020 -7.640 1.00 98.12 182 LEU A O 1
ATOM 1480 N N . VAL A 1 183 ? -7.060 -7.295 -6.398 1.00 96.81 183 VAL A N 1
ATOM 1481 C CA . VAL A 1 183 ? -5.872 -6.484 -6.702 1.00 96.81 183 VAL A CA 1
ATOM 1482 C C . VAL A 1 183 ? -4.618 -7.101 -6.075 1.00 96.81 183 VAL A C 1
ATOM 1484 O O . VAL A 1 183 ? -3.573 -7.163 -6.729 1.00 96.81 183 VAL A O 1
ATOM 1487 N N . ALA A 1 184 ? -4.710 -7.600 -4.839 1.00 96.75 184 ALA A N 1
ATOM 1488 C CA . ALA A 1 184 ? -3.638 -8.359 -4.198 1.00 96.75 184 ALA A CA 1
ATOM 1489 C C . ALA A 1 184 ? -3.288 -9.623 -5.003 1.00 96.75 184 ALA A C 1
ATOM 1491 O O . ALA A 1 184 ? -2.114 -9.861 -5.289 1.00 96.75 184 ALA A O 1
ATOM 1492 N N . PHE A 1 185 ? -4.305 -10.350 -5.479 1.00 97.38 185 PHE A N 1
ATOM 1493 C CA . PHE A 1 185 ? -4.145 -11.495 -6.373 1.00 97.38 185 PHE A CA 1
ATOM 1494 C C . PHE A 1 185 ? -3.344 -11.128 -7.630 1.00 97.38 185 PHE A C 1
ATOM 1496 O O . PHE A 1 185 ? -2.353 -11.787 -7.936 1.00 97.38 185 PHE A O 1
ATOM 1503 N N . VAL A 1 186 ? -3.703 -10.050 -8.339 1.00 95.94 186 VAL A N 1
ATOM 1504 C CA . VAL A 1 186 ? -3.013 -9.643 -9.583 1.00 95.94 186 VAL A CA 1
ATOM 1505 C C . VAL A 1 186 ? -1.550 -9.276 -9.333 1.00 95.94 186 VAL A C 1
ATOM 1507 O O . VAL A 1 186 ? -0.671 -9.661 -10.110 1.00 95.94 186 VAL A O 1
ATOM 1510 N N . ARG A 1 187 ? -1.264 -8.561 -8.237 1.00 92.50 187 ARG A N 1
ATOM 1511 C CA . ARG A 1 187 ? 0.114 -8.203 -7.862 1.00 92.50 187 ARG A CA 1
ATOM 1512 C C . ARG A 1 187 ? 0.977 -9.428 -7.614 1.00 92.50 187 ARG A C 1
ATOM 1514 O O . ARG A 1 187 ? 2.127 -9.430 -8.039 1.00 92.50 187 ARG A O 1
ATOM 1521 N N . THR A 1 188 ? 0.426 -10.457 -6.977 1.00 93.25 188 THR A N 1
ATOM 1522 C CA . THR A 1 188 ? 1.134 -11.715 -6.714 1.00 93.25 188 THR A CA 1
ATOM 1523 C C . THR A 1 188 ? 1.204 -12.611 -7.951 1.00 93.25 188 THR A C 1
ATOM 1525 O O . THR A 1 188 ? 2.189 -13.321 -8.148 1.00 93.25 188 THR A O 1
ATOM 1528 N N . ALA A 1 189 ? 0.210 -12.542 -8.835 1.00 92.75 189 ALA A N 1
ATOM 1529 C CA . ALA A 1 189 ? 0.143 -13.370 -10.031 1.00 92.75 189 ALA A CA 1
ATOM 1530 C C . ALA A 1 189 ? 1.280 -13.061 -11.015 1.00 92.75 189 ALA A C 1
ATOM 1532 O O . ALA A 1 189 ? 1.882 -13.981 -11.570 1.00 92.75 189 ALA A O 1
ATOM 1533 N N . ARG A 1 190 ? 1.618 -11.776 -11.204 1.00 86.88 190 ARG A N 1
ATOM 1534 C CA . ARG A 1 190 ? 2.648 -11.344 -12.165 1.00 86.88 190 ARG A CA 1
ATOM 1535 C C . ARG A 1 190 ? 4.049 -11.911 -11.854 1.00 86.88 190 ARG A C 1
ATOM 1537 O O . ARG A 1 190 ? 4.614 -12.524 -12.760 1.00 86.88 190 ARG A O 1
ATOM 1544 N N . PRO A 1 191 ? 4.621 -11.760 -10.639 1.00 84.38 191 PRO A N 1
ATOM 1545 C CA . PRO A 1 191 ? 5.900 -12.377 -10.266 1.00 84.38 191 PRO A CA 1
ATOM 1546 C C . PRO A 1 191 ? 5.944 -13.893 -10.455 1.00 84.38 191 PRO A C 1
ATOM 1548 O O . PRO A 1 191 ? 7.000 -14.442 -10.750 1.00 84.38 191 PRO A O 1
ATOM 1551 N N . LEU A 1 192 ? 4.800 -14.566 -10.309 1.00 87.50 192 LEU A N 1
ATOM 1552 C CA . LEU A 1 192 ? 4.682 -16.020 -10.420 1.00 87.50 192 LEU A CA 1
ATOM 1553 C C . LEU A 1 192 ? 4.387 -16.508 -11.847 1.00 87.50 192 LEU A C 1
ATOM 1555 O O . LEU A 1 192 ? 4.229 -17.710 -12.052 1.00 87.50 192 LEU A O 1
ATOM 1559 N N . GLY A 1 193 ? 4.283 -15.604 -12.827 1.00 88.06 193 GLY A N 1
ATOM 1560 C CA . GLY A 1 193 ? 3.935 -15.945 -14.210 1.00 88.06 193 GLY A CA 1
ATOM 1561 C C . GLY A 1 193 ? 2.472 -16.366 -14.410 1.00 88.06 193 GLY A C 1
ATOM 1562 O O . GLY A 1 193 ? 2.107 -16.846 -15.480 1.00 88.06 193 GLY A O 1
ATOM 1563 N N . ALA A 1 194 ? 1.605 -16.171 -13.413 1.00 91.69 194 ALA A N 1
ATOM 1564 C CA . ALA A 1 194 ? 0.186 -16.524 -13.464 1.00 91.69 194 ALA A CA 1
ATOM 1565 C C . ALA A 1 194 ? -0.645 -15.452 -14.203 1.00 91.69 194 ALA A C 1
ATOM 1567 O O . ALA A 1 194 ? -1.646 -14.952 -13.691 1.00 91.69 194 ALA A O 1
ATOM 1568 N N . TYR A 1 195 ? -0.227 -15.078 -15.416 1.00 93.62 195 TYR A N 1
ATOM 1569 C CA . TYR A 1 195 ? -0.767 -13.925 -16.143 1.00 93.62 195 TYR A CA 1
ATOM 1570 C C . TYR A 1 195 ? -2.259 -14.047 -16.469 1.00 93.62 195 TYR A C 1
ATOM 1572 O O . TYR A 1 195 ? -3.013 -13.120 -16.197 1.00 93.62 195 TYR A O 1
ATOM 1580 N N . GLN A 1 196 ? -2.706 -15.193 -16.992 1.00 95.31 196 GLN A N 1
ATOM 1581 C CA . GLN A 1 196 ? -4.111 -15.408 -17.369 1.00 95.31 196 GLN A CA 1
ATOM 1582 C C . GLN A 1 196 ? -5.068 -15.331 -16.159 1.00 95.31 196 GLN A C 1
ATOM 1584 O O . GLN A 1 196 ? -6.015 -14.541 -16.196 1.00 95.31 196 GLN A O 1
ATOM 1589 N N . PRO A 1 197 ? -4.828 -16.055 -15.042 1.00 95.44 197 PRO A N 1
ATOM 1590 C CA . PRO A 1 197 ? -5.582 -15.834 -13.809 1.00 95.44 197 PRO A CA 1
ATOM 1591 C C . PRO A 1 197 ? -5.500 -14.387 -13.311 1.00 95.44 197 PRO A C 1
ATOM 1593 O O . PRO A 1 197 ? -6.521 -13.828 -12.916 1.00 95.44 197 PRO A O 1
ATOM 1596 N N . GLY A 1 198 ? -4.311 -13.775 -13.352 1.00 95.88 198 GLY A N 1
ATOM 1597 C CA . GLY A 1 198 ? -4.092 -12.399 -12.909 1.00 95.88 198 GLY A CA 1
ATOM 1598 C C . GLY A 1 198 ? -4.941 -11.385 -13.676 1.00 95.88 198 GLY A C 1
ATOM 1599 O O . GLY A 1 198 ? -5.587 -10.546 -13.055 1.00 95.88 198 GLY A O 1
ATOM 1600 N N . LEU A 1 199 ? -5.012 -11.494 -15.007 1.00 97.75 199 LEU A N 1
ATOM 1601 C CA . LEU A 1 199 ? -5.868 -10.642 -15.838 1.00 97.75 199 LEU A CA 1
ATOM 1602 C C . LEU A 1 199 ? -7.345 -10.823 -15.490 1.00 97.75 199 LEU A C 1
ATOM 1604 O O . LEU A 1 199 ? -8.034 -9.828 -15.277 1.00 97.75 199 LEU A O 1
ATOM 1608 N N . ARG A 1 200 ? -7.826 -12.068 -15.358 1.00 97.00 200 ARG A N 1
ATOM 1609 C CA . ARG A 1 200 ? -9.223 -12.327 -14.965 1.00 97.00 200 ARG A CA 1
ATOM 1610 C C . ARG A 1 200 ? -9.566 -11.663 -13.631 1.00 97.00 200 ARG A C 1
ATOM 1612 O O . ARG A 1 200 ? -10.572 -10.964 -13.547 1.00 97.00 200 ARG A O 1
ATOM 1619 N N . GLY A 1 201 ? -8.713 -11.829 -12.619 1.00 96.88 201 GLY A N 1
ATOM 1620 C CA . GLY A 1 201 ? -8.924 -11.216 -11.307 1.00 96.88 201 GLY A CA 1
ATOM 1621 C C . GLY A 1 201 ? -8.898 -9.685 -11.350 1.00 96.88 201 GLY A C 1
ATOM 1622 O O . GLY A 1 201 ? -9.766 -9.031 -10.781 1.00 96.88 201 GLY A O 1
ATOM 1623 N N . GLY A 1 202 ? -7.948 -9.093 -12.074 1.00 97.06 202 GLY A N 1
ATOM 1624 C CA . GLY A 1 202 ? -7.807 -7.636 -12.142 1.00 97.06 202 GLY A CA 1
ATOM 1625 C C . GLY A 1 202 ? -8.913 -6.948 -12.926 1.00 97.06 202 GLY A C 1
ATOM 1626 O O . GLY A 1 202 ? -9.409 -5.906 -12.503 1.00 97.06 202 GLY A O 1
ATOM 1627 N N . LEU A 1 203 ? -9.345 -7.549 -14.036 1.00 98.12 203 LEU A N 1
ATOM 1628 C CA . LEU A 1 203 ? -10.492 -7.059 -14.797 1.00 98.12 203 LEU A CA 1
ATOM 1629 C C . LEU A 1 203 ? -11.780 -7.150 -13.970 1.00 98.12 203 LEU A C 1
ATOM 1631 O O . LEU A 1 203 ? -12.561 -6.199 -13.975 1.00 98.12 203 LEU A O 1
ATOM 1635 N N . ARG A 1 204 ? -11.953 -8.222 -13.184 1.00 97.81 204 ARG A N 1
ATOM 1636 C CA . ARG A 1 204 ? -13.062 -8.337 -12.230 1.00 97.81 204 ARG A CA 1
ATOM 1637 C C . ARG A 1 204 ? -13.005 -7.258 -11.144 1.00 97.81 204 ARG A C 1
ATOM 1639 O O . ARG A 1 204 ? -14.025 -6.642 -10.857 1.00 97.81 204 ARG A O 1
ATOM 1646 N N . ALA A 1 205 ? -11.826 -6.959 -10.592 1.00 97.88 205 ALA A N 1
ATOM 1647 C CA . ALA A 1 205 ? -11.669 -5.873 -9.618 1.00 97.88 205 ALA A CA 1
ATOM 1648 C C . ALA A 1 205 ? -12.088 -4.512 -10.201 1.00 97.88 205 ALA A C 1
ATOM 1650 O O . ALA A 1 205 ? -12.805 -3.750 -9.556 1.00 97.88 205 ALA A O 1
ATOM 1651 N N . ILE A 1 206 ? -11.674 -4.222 -11.439 1.00 98.00 206 ILE A N 1
ATOM 1652 C CA . ILE A 1 206 ? -12.045 -2.997 -12.162 1.00 98.00 206 ILE A CA 1
ATOM 1653 C C . ILE A 1 206 ? -13.562 -2.932 -12.384 1.00 98.00 206 ILE A C 1
ATOM 1655 O O . ILE A 1 206 ? -14.158 -1.875 -12.190 1.00 98.00 206 ILE A O 1
ATOM 1659 N N . GLU A 1 207 ? -14.192 -4.039 -12.779 1.00 96.62 207 GLU A N 1
ATOM 1660 C CA . GLU A 1 207 ? -15.644 -4.128 -12.970 1.00 96.62 207 GLU A CA 1
ATOM 1661 C C . GLU A 1 207 ? -16.404 -3.826 -11.671 1.00 96.62 207 GLU A C 1
ATOM 1663 O O . GLU A 1 207 ? -17.259 -2.939 -11.651 1.00 96.62 207 GLU A O 1
ATOM 1668 N N . LEU A 1 208 ? -16.033 -4.491 -10.572 1.00 96.19 208 LEU A N 1
ATOM 1669 C CA . LEU A 1 208 ? -16.617 -4.266 -9.250 1.00 96.19 208 LEU A CA 1
ATOM 1670 C C . LEU A 1 208 ? -16.523 -2.788 -8.846 1.00 96.19 208 LEU A C 1
ATOM 1672 O O . LEU A 1 208 ? -17.523 -2.169 -8.483 1.00 96.19 208 LEU A O 1
ATOM 1676 N N . LEU A 1 209 ? -15.336 -2.194 -8.976 1.00 96.19 209 LEU A N 1
ATOM 1677 C CA . LEU A 1 209 ? -15.079 -0.815 -8.559 1.00 96.19 209 LEU A CA 1
ATOM 1678 C C . LEU A 1 209 ? -15.785 0.224 -9.435 1.00 96.19 209 LEU A C 1
ATOM 1680 O O . LEU A 1 209 ? -16.228 1.245 -8.914 1.00 96.19 209 LEU A O 1
ATOM 1684 N N . LYS A 1 210 ? -15.969 -0.034 -10.735 1.00 94.44 210 LYS A N 1
ATOM 1685 C CA . LYS A 1 210 ? -16.751 0.850 -11.620 1.00 94.44 210 LYS A CA 1
ATOM 1686 C C . LYS A 1 210 ? -18.211 0.979 -11.188 1.00 94.44 210 LYS A C 1
ATOM 1688 O O . LYS A 1 210 ? -18.831 2.005 -11.452 1.00 94.44 210 LYS A O 1
ATOM 1693 N N . THR A 1 211 ? -18.749 -0.040 -10.522 1.00 91.38 211 THR A N 1
ATOM 1694 C CA . THR A 1 211 ? -20.135 -0.048 -10.030 1.00 91.38 211 THR A CA 1
ATOM 1695 C C . THR A 1 211 ? -20.272 0.429 -8.578 1.00 91.38 211 THR A C 1
ATOM 1697 O O . THR A 1 211 ? -21.384 0.679 -8.122 1.00 91.38 211 THR A O 1
ATOM 1700 N N . ALA A 1 212 ? -19.160 0.627 -7.858 1.00 89.12 212 ALA A N 1
ATOM 1701 C CA . ALA A 1 212 ? -19.128 0.942 -6.424 1.00 89.12 212 ALA A CA 1
ATOM 1702 C C . ALA A 1 212 ? -19.312 2.441 -6.082 1.00 89.12 212 ALA A C 1
ATOM 1704 O O . ALA A 1 212 ? -19.113 2.850 -4.938 1.00 89.12 212 ALA A O 1
ATOM 1705 N N . GLY A 1 213 ? -19.692 3.271 -7.060 1.00 86.31 213 GLY A N 1
ATOM 1706 C CA . GLY A 1 213 ? -19.803 4.727 -6.918 1.00 86.31 213 GLY A CA 1
ATOM 1707 C C . GLY A 1 213 ? -18.495 5.470 -7.220 1.00 86.31 213 GLY A C 1
ATOM 1708 O O . GLY A 1 213 ? -17.537 4.894 -7.724 1.00 86.31 213 GLY A O 1
ATOM 1709 N N . ARG A 1 214 ? -18.456 6.785 -6.958 1.00 89.12 214 ARG A N 1
ATOM 1710 C CA . ARG A 1 214 ? -17.302 7.656 -7.284 1.00 89.12 214 ARG A CA 1
ATOM 1711 C C . ARG A 1 214 ? -16.775 8.431 -6.076 1.00 89.12 214 ARG A C 1
ATOM 1713 O O . ARG A 1 214 ? -16.600 9.644 -6.131 1.00 89.12 214 ARG A O 1
ATOM 1720 N N . THR A 1 215 ? -16.554 7.740 -4.962 1.00 90.94 215 THR A N 1
ATOM 1721 C CA . THR A 1 215 ? -15.841 8.323 -3.815 1.00 90.94 215 THR A CA 1
ATOM 1722 C C . THR A 1 215 ? -14.333 8.330 -4.073 1.00 90.94 215 THR A C 1
ATOM 1724 O O . THR A 1 215 ? -13.832 7.566 -4.897 1.00 90.94 215 THR A O 1
ATOM 1727 N N . GLU A 1 216 ? -13.584 9.170 -3.354 1.00 88.81 216 GLU A N 1
ATOM 1728 C CA . GLU A 1 216 ? -12.122 9.234 -3.494 1.00 88.81 216 GLU A CA 1
ATOM 1729 C C . GLU A 1 216 ? -11.438 7.885 -3.200 1.00 88.81 216 GLU A C 1
ATOM 1731 O O . GLU A 1 216 ? -10.492 7.516 -3.893 1.00 88.81 216 GLU A O 1
ATOM 1736 N N . ASP A 1 217 ? -11.950 7.114 -2.233 1.00 89.69 217 ASP A N 1
ATOM 1737 C CA . ASP A 1 217 ? -11.466 5.757 -1.941 1.00 89.69 217 ASP A CA 1
ATOM 1738 C C . ASP A 1 217 ? -11.691 4.797 -3.120 1.00 89.69 217 ASP A C 1
ATOM 1740 O O . ASP A 1 217 ? -10.779 4.066 -3.507 1.00 89.69 217 ASP A O 1
ATOM 1744 N N . VAL A 1 218 ? -12.865 4.845 -3.760 1.00 92.56 218 VAL A N 1
ATOM 1745 C CA . VAL A 1 218 ? -13.150 4.011 -4.938 1.00 92.56 218 VAL A CA 1
ATOM 1746 C C . VAL A 1 218 ? -12.280 4.420 -6.126 1.00 92.56 218 VAL A C 1
ATOM 1748 O O . VAL A 1 218 ? -11.747 3.550 -6.813 1.00 92.56 218 VAL A O 1
ATOM 1751 N N . LEU A 1 219 ? -12.059 5.722 -6.347 1.00 93.75 219 LEU A N 1
ATOM 1752 C CA . LEU A 1 219 ? -11.119 6.200 -7.369 1.00 93.75 219 LEU A CA 1
ATOM 1753 C C . LEU A 1 219 ? -9.697 5.700 -7.090 1.00 93.75 219 LEU A C 1
ATOM 1755 O O . LEU A 1 219 ? -9.007 5.254 -8.008 1.00 93.75 219 LEU A O 1
ATOM 1759 N N . HIS A 1 220 ? -9.278 5.716 -5.822 1.00 92.69 220 HIS A N 1
ATOM 1760 C CA . HIS A 1 220 ? -7.968 5.228 -5.402 1.00 92.69 220 HIS A CA 1
ATOM 1761 C C . HIS A 1 220 ? -7.830 3.735 -5.686 1.00 92.69 220 HIS A C 1
ATOM 1763 O O . HIS A 1 220 ? -6.849 3.307 -6.290 1.00 92.69 220 HIS A O 1
ATOM 1769 N N . ALA A 1 221 ? -8.831 2.946 -5.302 1.00 93.75 221 ALA A N 1
ATOM 1770 C CA . ALA A 1 221 ? -8.884 1.517 -5.563 1.00 93.75 221 ALA A CA 1
ATOM 1771 C C . ALA A 1 221 ? -8.866 1.200 -7.065 1.00 93.75 221 ALA A C 1
ATOM 1773 O O . ALA A 1 221 ? -8.146 0.302 -7.500 1.00 93.75 221 ALA A O 1
ATOM 1774 N N . LEU A 1 222 ? -9.623 1.956 -7.864 1.00 96.38 222 LEU A N 1
ATOM 1775 C CA . LEU A 1 222 ? -9.751 1.735 -9.300 1.00 96.38 222 LEU A CA 1
ATOM 1776 C C . LEU A 1 222 ? -8.443 2.054 -10.029 1.00 96.38 222 LEU A C 1
ATOM 1778 O O . LEU A 1 222 ? -7.958 1.227 -10.802 1.00 96.38 222 LEU A O 1
ATOM 1782 N N . ALA A 1 223 ? -7.819 3.196 -9.724 1.00 95.94 223 ALA A N 1
ATOM 1783 C CA . ALA A 1 223 ? -6.473 3.521 -10.192 1.00 95.94 223 ALA A CA 1
ATOM 1784 C C . ALA A 1 223 ? -5.487 2.397 -9.820 1.00 95.94 223 ALA A C 1
ATOM 1786 O O . ALA A 1 223 ? -4.786 1.841 -10.667 1.00 95.94 223 ALA A O 1
ATOM 1787 N N . ASN A 1 224 ? -5.511 1.965 -8.563 1.00 93.69 224 ASN A N 1
ATOM 1788 C CA . ASN A 1 224 ? -4.648 0.903 -8.066 1.00 93.69 224 ASN A CA 1
ATOM 1789 C C . ASN A 1 224 ? -4.868 -0.460 -8.748 1.00 93.69 224 ASN A C 1
ATOM 1791 O O . ASN A 1 224 ? -3.931 -1.252 -8.817 1.00 93.69 224 ASN A O 1
ATOM 1795 N N . ALA A 1 225 ? -6.068 -0.737 -9.267 1.00 96.69 225 ALA A N 1
ATOM 1796 C CA . ALA A 1 225 ? -6.374 -1.950 -10.024 1.00 96.69 225 ALA A CA 1
ATOM 1797 C C . ALA A 1 225 ? -5.863 -1.890 -11.474 1.00 96.69 225 ALA A C 1
ATOM 1799 O O . ALA A 1 225 ? -5.351 -2.884 -11.991 1.00 96.69 225 ALA A O 1
ATOM 1800 N N . HIS A 1 226 ? -5.935 -0.721 -12.121 1.00 98.19 226 HIS A N 1
ATOM 1801 C CA . HIS A 1 226 ? -5.442 -0.529 -13.491 1.00 98.19 226 HIS A CA 1
ATOM 1802 C C . HIS A 1 226 ? -3.934 -0.779 -13.625 1.00 98.19 226 HIS A C 1
ATOM 1804 O O . HIS A 1 226 ? -3.486 -1.352 -14.619 1.00 98.19 226 HIS A O 1
ATOM 1810 N N . LEU A 1 227 ? -3.152 -0.387 -12.619 1.00 96.12 227 LEU A N 1
ATOM 1811 C CA . LEU A 1 227 ? -1.695 -0.474 -12.650 1.00 96.12 227 LEU A CA 1
ATOM 1812 C C . LEU A 1 227 ? -1.150 -1.918 -12.802 1.00 96.12 227 LEU A C 1
ATOM 1814 O O . LEU A 1 227 ? -0.437 -2.181 -13.773 1.00 96.12 227 LEU A O 1
ATOM 1818 N N . PRO A 1 228 ? -1.451 -2.882 -11.908 1.00 94.88 228 PRO A N 1
ATOM 1819 C CA . PRO A 1 228 ? -0.945 -4.246 -12.039 1.00 94.88 228 PRO A CA 1
ATOM 1820 C C . PRO A 1 228 ? -1.518 -4.975 -13.264 1.00 94.88 228 PRO A C 1
ATOM 1822 O O . PRO A 1 228 ? -0.807 -5.790 -13.847 1.00 94.88 228 PRO A O 1
ATOM 1825 N N . VAL A 1 229 ? -2.740 -4.650 -13.708 1.00 98.06 229 VAL A N 1
ATOM 1826 C CA . VAL A 1 229 ? -3.312 -5.192 -14.954 1.00 98.06 229 VAL A CA 1
ATOM 1827 C C . VAL A 1 229 ? -2.499 -4.746 -16.168 1.00 98.06 229 VAL A C 1
ATOM 1829 O O . VAL A 1 229 ? -2.066 -5.589 -16.953 1.00 98.06 229 VAL A O 1
ATOM 1832 N N . GLY A 1 230 ? -2.197 -3.447 -16.281 1.00 97.38 230 GLY A N 1
ATOM 1833 C CA . GLY A 1 230 ? -1.342 -2.933 -17.354 1.00 97.38 230 GLY A CA 1
ATOM 1834 C C . GLY A 1 230 ? 0.058 -3.558 -17.343 1.00 97.38 230 GLY A C 1
ATOM 1835 O O . GLY A 1 230 ? 0.603 -3.892 -18.395 1.00 97.38 230 GLY A O 1
ATOM 1836 N N . PHE A 1 231 ? 0.626 -3.818 -16.158 1.00 94.00 231 PHE A N 1
ATOM 1837 C CA . PHE A 1 231 ? 1.902 -4.531 -16.055 1.00 94.00 231 PHE A CA 1
ATOM 1838 C C . PHE A 1 231 ? 1.835 -5.997 -16.495 1.00 94.00 231 PHE A C 1
ATOM 1840 O O . PHE A 1 231 ? 2.835 -6.494 -17.016 1.00 94.00 231 PHE A O 1
ATOM 1847 N N . ILE A 1 232 ? 0.707 -6.692 -16.308 1.00 95.38 232 ILE A N 1
ATOM 1848 C CA . ILE A 1 232 ? 0.53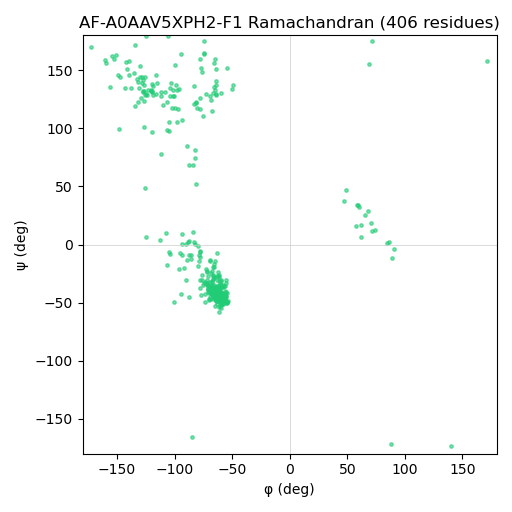9 -8.046 -16.851 1.00 95.38 232 ILE A CA 1
ATOM 1849 C C . ILE A 1 232 ? 0.416 -8.006 -18.374 1.00 95.38 232 ILE A C 1
ATOM 1851 O O . ILE A 1 232 ? 1.133 -8.760 -19.028 1.00 95.38 232 ILE A O 1
ATOM 1855 N N . TYR A 1 233 ? -0.402 -7.113 -18.943 1.00 96.88 233 TYR A N 1
ATOM 1856 C CA . TYR A 1 233 ? -0.503 -6.959 -20.402 1.00 96.88 233 TYR A CA 1
ATOM 1857 C C . TYR A 1 233 ? 0.863 -6.686 -21.044 1.00 96.88 233 TYR A C 1
ATOM 1859 O O . TYR A 1 233 ? 1.262 -7.372 -21.984 1.00 96.88 233 TYR A O 1
ATOM 1867 N N . ARG A 1 234 ? 1.662 -5.797 -20.439 1.00 93.50 234 ARG A N 1
ATOM 1868 C CA . ARG A 1 234 ? 3.049 -5.560 -20.863 1.00 93.50 234 ARG A CA 1
ATOM 1869 C C . ARG A 1 234 ? 3.902 -6.830 -20.800 1.00 93.50 234 ARG A C 1
ATOM 1871 O O . ARG A 1 234 ? 4.715 -7.052 -21.690 1.00 93.50 234 ARG A O 1
ATOM 1878 N N . ALA A 1 235 ? 3.763 -7.639 -19.749 1.00 90.06 235 ALA A N 1
ATOM 1879 C CA . ALA A 1 235 ? 4.547 -8.863 -19.581 1.00 90.06 235 ALA A CA 1
ATOM 1880 C C . ALA A 1 235 ? 4.210 -9.940 -20.626 1.00 90.06 235 ALA A C 1
ATOM 1882 O O . ALA A 1 235 ? 5.102 -10.687 -21.018 1.00 90.06 235 ALA A O 1
ATOM 1883 N N . VAL A 1 236 ? 2.961 -9.997 -21.098 1.00 92.00 236 VAL A N 1
ATOM 1884 C CA . VAL A 1 236 ? 2.532 -10.918 -22.168 1.00 92.00 236 VAL A CA 1
ATOM 1885 C C . VAL A 1 236 ? 2.709 -10.340 -23.579 1.00 92.00 236 VAL A C 1
ATOM 1887 O O . VAL A 1 236 ? 2.370 -11.005 -24.551 1.00 92.00 236 VAL A O 1
ATOM 1890 N N . GLY A 1 237 ? 3.258 -9.126 -23.700 1.00 90.88 237 GLY A N 1
ATOM 1891 C CA . GLY A 1 237 ? 3.556 -8.477 -24.980 1.00 90.88 237 GLY A CA 1
ATOM 1892 C C . GLY A 1 237 ? 2.395 -7.697 -25.604 1.00 90.88 237 GLY A C 1
ATOM 1893 O O . GLY A 1 237 ? 2.575 -7.110 -26.667 1.00 90.88 237 GLY A O 1
ATOM 1894 N N . ASP A 1 238 ? 1.240 -7.627 -24.943 1.00 96.00 238 ASP A N 1
ATOM 1895 C CA . ASP A 1 238 ? 0.103 -6.819 -25.390 1.00 96.00 238 ASP A CA 1
ATOM 1896 C C . ASP A 1 238 ? 0.294 -5.362 -24.946 1.00 96.00 238 ASP A C 1
ATOM 1898 O O . ASP A 1 238 ? -0.166 -4.903 -23.895 1.00 96.00 238 ASP A O 1
ATOM 1902 N N . LEU A 1 239 ? 1.097 -4.640 -25.725 1.00 94.12 239 LEU A N 1
ATOM 1903 C CA . LEU A 1 239 ? 1.493 -3.270 -25.409 1.00 94.12 239 LEU A CA 1
ATOM 1904 C C . LEU A 1 239 ? 0.344 -2.268 -25.590 1.00 94.12 239 LEU A C 1
ATOM 1906 O O . LEU A 1 239 ? 0.370 -1.203 -24.969 1.00 94.12 239 LEU A O 1
ATOM 1910 N N . GLU A 1 240 ? -0.647 -2.593 -26.420 1.00 96.56 240 GLU A N 1
ATOM 1911 C CA . GLU A 1 240 ? -1.815 -1.745 -26.659 1.00 96.56 240 GLU A CA 1
ATOM 1912 C C . GLU A 1 240 ? -2.758 -1.773 -25.455 1.00 96.56 240 GLU A C 1
ATOM 1914 O O . GLU A 1 240 ? -3.077 -0.716 -24.901 1.00 96.56 240 GLU A O 1
ATOM 1919 N N . GLU A 1 241 ? -3.106 -2.960 -24.952 1.00 98.00 241 GLU A N 1
ATOM 1920 C CA . GLU A 1 241 ? -3.909 -3.062 -23.733 1.00 98.00 241 GLU A CA 1
ATOM 1921 C C . GLU A 1 241 ? -3.157 -2.522 -22.512 1.00 98.00 241 GLU A C 1
ATOM 1923 O O . GLU A 1 241 ? -3.738 -1.808 -21.687 1.00 98.00 241 GLU A O 1
ATOM 1928 N N . ALA A 1 242 ? -1.840 -2.747 -22.418 1.00 98.00 242 ALA A N 1
ATOM 1929 C CA . ALA A 1 242 ? -1.025 -2.129 -21.372 1.00 98.00 242 ALA A CA 1
ATOM 1930 C C . ALA A 1 242 ? -1.151 -0.595 -21.390 1.00 98.00 242 ALA A C 1
ATOM 1932 O O . ALA A 1 242 ? -1.404 0.023 -20.350 1.00 98.00 242 ALA A O 1
ATOM 1933 N N . ARG A 1 243 ? -1.040 0.017 -22.579 1.00 98.25 243 ARG A N 1
ATOM 1934 C CA . ARG A 1 243 ? -1.224 1.461 -22.772 1.00 98.25 243 ARG A CA 1
ATOM 1935 C C . ARG A 1 243 ? -2.608 1.908 -22.326 1.00 98.25 243 ARG A C 1
ATOM 1937 O O . ARG A 1 243 ? -2.700 2.869 -21.563 1.00 98.25 243 ARG A O 1
ATOM 1944 N N . ARG A 1 244 ? -3.659 1.203 -22.753 1.00 98.44 244 ARG A N 1
ATOM 1945 C CA . ARG A 1 244 ? -5.051 1.523 -22.418 1.00 98.44 244 ARG A CA 1
ATOM 1946 C C . ARG A 1 244 ? -5.273 1.541 -20.908 1.00 98.44 244 ARG A C 1
ATOM 1948 O O . ARG A 1 244 ? -5.868 2.479 -20.382 1.00 98.44 244 ARG A O 1
ATOM 1955 N N . HIS A 1 245 ? -4.745 0.550 -20.190 1.00 98.50 245 HIS A N 1
ATOM 1956 C CA . HIS A 1 245 ? -4.862 0.487 -18.735 1.00 98.50 245 HIS A CA 1
ATOM 1957 C C . HIS A 1 245 ? -4.087 1.603 -18.023 1.00 98.50 245 HIS A C 1
ATOM 1959 O O . HIS A 1 245 ? -4.622 2.192 -17.082 1.00 98.50 245 HIS A O 1
ATOM 1965 N N . PHE A 1 246 ? -2.872 1.937 -18.468 1.00 98.44 246 PHE A N 1
ATOM 1966 C CA . PHE A 1 246 ? -2.109 3.040 -17.879 1.00 98.44 246 PHE A CA 1
ATOM 1967 C C . PHE A 1 246 ? -2.727 4.412 -18.176 1.00 98.44 246 PHE A C 1
ATOM 1969 O O . PHE A 1 246 ? -2.774 5.259 -17.287 1.00 98.44 246 PHE A O 1
ATOM 1976 N N . GLN A 1 247 ? -3.260 4.622 -19.382 1.00 98.38 247 GLN A N 1
ATOM 1977 C CA . GLN A 1 247 ? -3.982 5.846 -19.741 1.00 98.38 247 GLN A CA 1
ATOM 1978 C C . GLN A 1 247 ? -5.280 5.998 -18.948 1.00 98.38 247 GLN A C 1
ATOM 1980 O O . GLN A 1 247 ? -5.547 7.081 -18.438 1.00 98.38 247 GLN A O 1
ATOM 1985 N N . ALA A 1 248 ? -6.052 4.921 -18.780 1.00 98.12 248 ALA A N 1
ATOM 1986 C CA . ALA A 1 248 ? -7.254 4.943 -17.948 1.00 98.12 248 ALA A CA 1
ATOM 1987 C C . ALA A 1 248 ? -6.923 5.310 -16.492 1.00 98.12 248 ALA A C 1
ATOM 1989 O O . ALA A 1 248 ? -7.605 6.131 -15.885 1.00 98.12 248 ALA A O 1
ATOM 1990 N N . GLY A 1 249 ? -5.838 4.756 -15.948 1.00 97.44 249 GLY A N 1
ATOM 1991 C CA . GLY A 1 249 ? -5.339 5.119 -14.626 1.00 97.44 249 GLY A CA 1
ATOM 1992 C C . GLY A 1 249 ? -4.899 6.583 -14.505 1.00 97.44 249 GLY A C 1
ATOM 1993 O O . GLY A 1 249 ? -5.236 7.240 -13.522 1.00 97.44 249 GLY A O 1
ATOM 1994 N N . LEU A 1 250 ? -4.199 7.112 -15.513 1.00 97.31 250 LEU A N 1
ATOM 1995 C CA . LEU A 1 250 ? -3.804 8.524 -15.575 1.00 97.31 250 LEU A CA 1
ATOM 1996 C C . LEU A 1 250 ? -5.016 9.459 -15.698 1.00 97.31 250 LEU A C 1
ATOM 1998 O O . LEU A 1 250 ? -5.039 10.535 -15.113 1.00 97.31 250 LEU A O 1
ATOM 2002 N N . GLN A 1 251 ? -6.044 9.059 -16.444 1.00 96.44 251 GLN A N 1
ATOM 2003 C CA . GLN A 1 251 ? -7.281 9.828 -16.536 1.00 96.44 251 GLN A CA 1
ATOM 2004 C C . GLN A 1 251 ? -7.998 9.857 -15.183 1.00 96.44 251 GLN A C 1
ATOM 2006 O O . GLN A 1 251 ? -8.354 10.929 -14.700 1.00 96.44 251 GLN A O 1
ATOM 2011 N N . LEU A 1 252 ? -8.123 8.703 -14.520 1.00 95.81 252 LEU A N 1
ATOM 2012 C CA . LEU A 1 252 ? -8.667 8.618 -13.163 1.00 95.81 252 LEU A CA 1
ATOM 2013 C C . LEU A 1 252 ? -7.867 9.472 -12.177 1.00 95.81 252 LEU A C 1
ATOM 2015 O O . LEU A 1 252 ? -8.451 10.068 -11.272 1.00 95.81 252 LEU A O 1
ATOM 2019 N N . SER A 1 253 ? -6.544 9.574 -12.355 1.00 95.69 253 SER A N 1
ATOM 2020 C CA . SER A 1 253 ? -5.719 10.382 -11.463 1.00 95.69 253 SER A CA 1
ATOM 2021 C C . SER A 1 253 ? -5.987 11.877 -11.545 1.00 95.69 253 SER A C 1
ATOM 2023 O O . SER A 1 253 ? -5.682 12.594 -10.599 1.00 95.69 253 SER A O 1
ATOM 2025 N N . GLN A 1 254 ? -6.603 12.355 -12.621 1.00 93.50 254 GLN A N 1
ATOM 2026 C CA . GLN A 1 254 ? -7.023 13.749 -12.751 1.00 93.50 254 GLN A CA 1
ATOM 2027 C C . GLN A 1 254 ? -8.335 14.028 -12.005 1.00 93.50 254 GLN A C 1
ATOM 2029 O O . GLN A 1 254 ? -8.619 15.180 -11.679 1.00 93.50 254 GLN A O 1
ATOM 2034 N N . GLU A 1 255 ? -9.099 12.982 -11.680 1.00 94.19 255 GLU A N 1
ATOM 2035 C CA . GLU A 1 255 ? -10.400 13.075 -11.014 1.00 94.19 255 GLU A CA 1
ATOM 2036 C C . GLU A 1 255 ? -10.306 13.103 -9.479 1.00 94.19 255 GLU A C 1
ATOM 2038 O O . GLU A 1 255 ? -11.312 13.353 -8.814 1.00 94.19 255 GLU A O 1
ATOM 2043 N N . PHE A 1 256 ? -9.126 12.866 -8.886 1.00 93.81 256 PHE A N 1
ATOM 2044 C CA . PHE A 1 256 ? -8.973 12.931 -7.427 1.00 93.81 256 PHE A CA 1
ATOM 2045 C C . PHE A 1 256 ? -9.218 14.358 -6.901 1.00 93.81 256 PHE A C 1
ATOM 2047 O O . PHE A 1 256 ? -8.555 15.297 -7.351 1.00 93.81 256 PHE A O 1
ATOM 2054 N N . PRO A 1 257 ? -10.085 14.542 -5.889 1.00 92.62 257 PRO A N 1
ATOM 2055 C CA . PRO A 1 257 ? -10.261 15.840 -5.239 1.00 92.62 257 PRO A CA 1
ATOM 2056 C C . PRO A 1 257 ? -8.979 16.326 -4.548 1.00 92.62 257 PRO A C 1
ATOM 2058 O O . PRO A 1 257 ? -8.620 17.503 -4.638 1.00 92.62 257 PRO A O 1
ATOM 2061 N N . THR A 1 258 ? -8.255 15.423 -3.877 1.00 92.25 258 THR A N 1
ATOM 2062 C CA . THR A 1 258 ? -7.040 15.773 -3.134 1.00 92.25 258 THR A CA 1
ATOM 2063 C C . THR A 1 258 ? -5.845 15.945 -4.072 1.00 92.25 258 THR A C 1
ATOM 2065 O O . THR A 1 258 ? -5.479 15.035 -4.816 1.00 92.25 258 THR A O 1
ATOM 2068 N N . ALA A 1 259 ? -5.175 17.101 -3.995 1.00 93.94 259 ALA A N 1
ATOM 2069 C CA . ALA A 1 259 ? -3.991 17.404 -4.805 1.00 93.94 259 ALA A CA 1
ATOM 2070 C C . ALA A 1 259 ? -2.858 16.377 -4.626 1.00 93.94 259 ALA A C 1
ATOM 2072 O O . ALA A 1 259 ? -2.296 15.922 -5.620 1.00 93.94 259 ALA A O 1
ATOM 2073 N N . ASP A 1 260 ? -2.587 15.944 -3.391 1.00 92.50 260 ASP A N 1
ATOM 2074 C CA . ASP A 1 260 ? -1.585 14.912 -3.097 1.00 92.50 260 ASP A CA 1
ATOM 2075 C C . ASP A 1 260 ? -1.843 13.616 -3.874 1.00 92.50 260 ASP A C 1
ATOM 2077 O O . ASP A 1 260 ? -0.923 13.049 -4.462 1.00 92.50 260 ASP A O 1
ATOM 2081 N N . TRP A 1 261 ? -3.098 13.154 -3.914 1.00 92.94 261 TRP A N 1
ATOM 2082 C CA . TRP A 1 261 ? -3.449 11.930 -4.633 1.00 92.94 261 TRP A CA 1
ATOM 2083 C C . TRP A 1 261 ? -3.386 12.096 -6.144 1.00 92.94 261 TRP A C 1
ATOM 2085 O O . TRP A 1 261 ? -2.943 11.166 -6.820 1.00 92.94 261 TRP A O 1
ATOM 2095 N N . ARG A 1 262 ? -3.731 13.280 -6.665 1.00 96.12 262 ARG A N 1
ATOM 2096 C CA . ARG A 1 262 ? -3.509 13.606 -8.080 1.00 96.12 262 ARG A CA 1
ATOM 2097 C C . ARG A 1 262 ? -2.033 13.511 -8.443 1.00 96.12 262 ARG A C 1
ATOM 2099 O O . ARG A 1 262 ? -1.702 12.823 -9.405 1.00 96.12 262 ARG A O 1
ATOM 2106 N N . LEU A 1 263 ? -1.151 14.154 -7.675 1.00 97.56 263 LEU A N 1
ATOM 2107 C CA . LEU A 1 263 ? 0.296 14.138 -7.920 1.00 97.56 263 LEU A CA 1
ATOM 2108 C C . LEU A 1 263 ? 0.861 12.716 -7.848 1.00 97.56 263 LEU A C 1
ATOM 2110 O O . LEU A 1 263 ? 1.540 12.268 -8.771 1.00 97.56 263 LEU A O 1
ATOM 2114 N N . PHE A 1 264 ? 0.528 11.988 -6.780 1.00 96.81 264 PHE A N 1
ATOM 2115 C CA . PHE A 1 264 ? 1.024 10.635 -6.544 1.00 96.81 264 PHE A CA 1
ATOM 2116 C C . PHE A 1 264 ? 0.643 9.672 -7.674 1.00 96.81 264 PHE A C 1
ATOM 2118 O O . PHE A 1 264 ? 1.518 9.048 -8.276 1.00 96.81 264 PHE A O 1
ATOM 2125 N N . TRP A 1 265 ? -0.649 9.570 -8.002 1.00 97.56 265 TRP A N 1
ATOM 2126 C CA . TRP A 1 265 ? -1.109 8.635 -9.029 1.00 97.56 265 TRP A CA 1
ATOM 2127 C C . TRP A 1 265 ? -0.692 9.055 -10.436 1.00 97.56 265 TRP A C 1
ATOM 2129 O O . TRP A 1 265 ? -0.293 8.194 -11.219 1.00 97.56 265 TRP A O 1
ATOM 2139 N N . SER A 1 266 ? -0.697 10.356 -10.747 1.00 98.31 266 SER A N 1
ATOM 2140 C CA . SER A 1 266 ? -0.238 10.834 -12.058 1.00 98.31 266 SER A CA 1
ATOM 2141 C C . SER A 1 266 ? 1.240 10.514 -12.275 1.00 98.31 266 SER A C 1
ATOM 2143 O O . SER A 1 266 ? 1.603 10.042 -13.347 1.00 98.31 266 SER A O 1
ATOM 2145 N N . GLY A 1 267 ? 2.083 10.666 -11.245 1.00 98.12 267 GLY A N 1
ATOM 2146 C CA . GLY A 1 267 ? 3.495 10.286 -11.324 1.00 98.12 267 GLY A CA 1
ATOM 2147 C C . GLY A 1 267 ? 3.696 8.784 -11.552 1.00 98.12 267 GLY A C 1
ATOM 2148 O O . GLY A 1 267 ? 4.523 8.378 -12.367 1.00 98.12 267 GLY A O 1
ATOM 2149 N N . ILE A 1 268 ? 2.895 7.940 -10.894 1.00 97.81 268 ILE A N 1
ATOM 2150 C CA . ILE A 1 268 ? 2.941 6.482 -11.088 1.00 97.81 268 ILE A CA 1
ATOM 2151 C C . ILE A 1 268 ? 2.550 6.088 -12.516 1.00 97.81 268 ILE A C 1
ATOM 2153 O O . ILE A 1 268 ? 3.226 5.251 -13.120 1.00 97.81 268 ILE A O 1
ATOM 2157 N N . PHE A 1 269 ? 1.481 6.669 -13.064 1.00 98.44 269 PHE A N 1
ATOM 2158 C CA . PHE A 1 269 ? 1.036 6.336 -14.418 1.00 98.44 269 PHE A CA 1
ATOM 2159 C C . PHE A 1 269 ? 1.910 6.948 -15.510 1.00 98.44 269 PHE A C 1
ATOM 2161 O O . PHE A 1 269 ? 2.157 6.271 -16.505 1.00 98.44 269 PHE A O 1
ATOM 2168 N N . ALA A 1 270 ? 2.450 8.154 -15.309 1.00 98.44 270 ALA A N 1
ATOM 2169 C CA . ALA A 1 270 ? 3.471 8.722 -16.190 1.00 98.44 270 ALA A CA 1
ATOM 2170 C C . ALA A 1 270 ? 4.680 7.779 -16.280 1.00 98.44 270 ALA A C 1
ATOM 2172 O O . ALA A 1 270 ? 5.081 7.375 -17.370 1.00 98.44 270 ALA A O 1
ATOM 2173 N N . ARG A 1 271 ? 5.176 7.285 -15.136 1.00 97.81 271 ARG A N 1
ATOM 2174 C CA . ARG A 1 271 ? 6.250 6.282 -15.108 1.00 97.81 271 ARG A CA 1
ATOM 2175 C C . ARG A 1 271 ? 5.871 5.007 -15.864 1.00 97.81 271 ARG A C 1
ATOM 2177 O O . ARG A 1 271 ? 6.677 4.504 -16.637 1.00 97.81 271 ARG A O 1
ATOM 2184 N N . ALA A 1 272 ? 4.664 4.478 -15.662 1.00 97.75 272 ALA A N 1
ATOM 2185 C CA . ALA A 1 272 ? 4.219 3.255 -16.335 1.00 97.75 272 ALA A CA 1
ATOM 2186 C C . ALA A 1 272 ? 4.116 3.421 -17.867 1.00 97.75 272 ALA A C 1
ATOM 2188 O O . ALA A 1 272 ? 4.478 2.514 -18.618 1.00 97.75 272 ALA A O 1
ATOM 2189 N N . LEU A 1 273 ? 3.685 4.593 -18.344 1.00 98.44 273 LEU A N 1
ATOM 2190 C CA . LEU A 1 273 ? 3.696 4.940 -19.769 1.00 98.44 273 LEU A CA 1
ATOM 2191 C C . LEU A 1 273 ? 5.124 5.109 -20.306 1.00 98.44 273 LEU A C 1
ATOM 2193 O O . LEU A 1 273 ? 5.409 4.686 -21.426 1.00 98.44 273 LEU A O 1
ATOM 2197 N N . GLY A 1 274 ? 6.033 5.661 -19.502 1.00 97.75 274 GLY A N 1
ATOM 2198 C CA . GLY A 1 274 ? 7.454 5.725 -19.829 1.00 97.75 274 GLY A CA 1
ATOM 2199 C C . GLY A 1 274 ? 8.116 4.343 -19.907 1.00 97.75 274 GLY A C 1
ATOM 2200 O O . GLY A 1 274 ? 8.858 4.080 -20.850 1.00 97.75 274 GLY A O 1
ATOM 2201 N N . ASP A 1 275 ? 7.791 3.422 -18.993 1.00 95.19 275 ASP A N 1
ATOM 2202 C CA . ASP A 1 275 ? 8.244 2.020 -19.034 1.00 95.19 275 ASP A CA 1
ATOM 2203 C C . ASP A 1 275 ? 7.777 1.308 -20.314 1.00 95.19 275 ASP A C 1
ATOM 2205 O O . ASP A 1 275 ? 8.470 0.429 -20.843 1.00 95.19 275 ASP A O 1
ATOM 2209 N N . LEU A 1 276 ? 6.578 1.652 -20.795 1.00 95.94 276 LEU A N 1
ATOM 2210 C CA . LEU A 1 276 ? 6.026 1.126 -22.038 1.00 95.94 276 LEU A CA 1
ATOM 2211 C C . LEU A 1 276 ? 6.778 1.680 -23.253 1.00 95.94 276 LEU A C 1
ATOM 2213 O O . LEU A 1 276 ? 7.202 0.901 -24.105 1.00 95.94 276 LEU A O 1
ATOM 2217 N N . ALA A 1 277 ? 7.004 2.995 -23.300 1.00 96.81 277 ALA A N 1
ATOM 2218 C CA . ALA A 1 277 ? 7.798 3.633 -24.350 1.00 96.81 277 ALA A CA 1
ATOM 2219 C C . ALA A 1 277 ? 9.232 3.077 -24.394 1.00 96.81 277 ALA A C 1
ATOM 2221 O O . ALA A 1 277 ? 9.736 2.737 -25.464 1.00 96.81 277 ALA A O 1
ATOM 2222 N N . TYR A 1 278 ? 9.852 2.863 -23.228 1.00 95.00 278 TYR A N 1
ATOM 2223 C CA . TYR A 1 278 ? 11.176 2.248 -23.126 1.00 95.00 278 TYR A CA 1
ATOM 2224 C C . TYR A 1 278 ? 11.186 0.825 -23.702 1.00 95.00 278 TYR A C 1
ATOM 2226 O O . TYR A 1 278 ? 12.098 0.466 -24.445 1.00 95.00 278 TYR A O 1
ATOM 2234 N N . ALA A 1 279 ? 10.159 0.015 -23.415 1.00 91.00 279 ALA A N 1
ATOM 2235 C CA . ALA A 1 279 ? 10.026 -1.330 -23.983 1.00 91.00 279 ALA A CA 1
ATOM 2236 C C . ALA A 1 279 ? 9.867 -1.314 -25.516 1.00 91.00 279 ALA A C 1
ATOM 223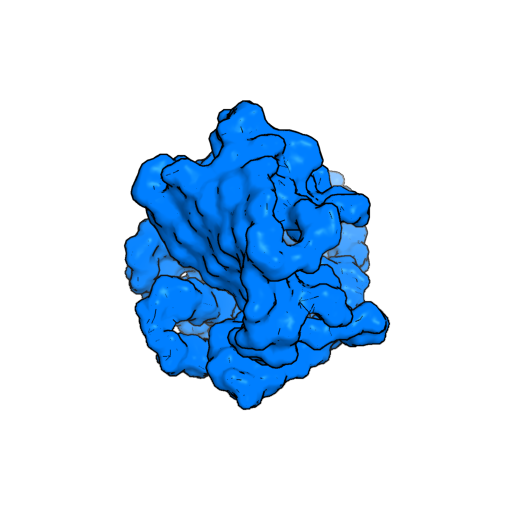8 O O . ALA A 1 279 ? 10.336 -2.228 -26.192 1.00 91.00 279 ALA A O 1
ATOM 2239 N N . GLN A 1 280 ? 9.262 -0.258 -26.063 1.00 93.31 280 GLN A N 1
ATOM 2240 C CA . GLN A 1 280 ? 9.130 -0.020 -27.504 1.00 93.31 280 GLN A CA 1
ATOM 2241 C C . GLN A 1 280 ? 10.373 0.627 -28.135 1.00 93.31 280 GLN A C 1
ATOM 2243 O O . GLN A 1 280 ? 10.375 0.884 -29.335 1.00 93.31 280 GLN A O 1
ATOM 2248 N N . ARG A 1 281 ? 11.434 0.870 -27.350 1.00 95.62 281 ARG A N 1
ATOM 2249 C CA . ARG A 1 281 ? 12.655 1.593 -27.750 1.00 95.62 281 ARG A CA 1
ATOM 2250 C C . ARG A 1 281 ? 12.422 3.050 -28.160 1.00 95.62 281 ARG A C 1
ATOM 2252 O O . ARG A 1 281 ? 13.306 3.675 -28.740 1.00 95.62 281 ARG A O 1
ATOM 2259 N N . ASP A 1 282 ? 11.273 3.615 -27.804 1.00 97.50 282 ASP A N 1
ATOM 2260 C CA . ASP A 1 282 ? 11.024 5.050 -27.887 1.00 97.50 282 ASP A CA 1
ATOM 2261 C C . ASP A 1 282 ? 11.608 5.729 -26.641 1.00 97.50 282 ASP A C 1
ATOM 2263 O O . ASP A 1 282 ? 10.916 6.090 -25.684 1.00 97.50 282 ASP A O 1
ATOM 2267 N N . TYR A 1 283 ? 12.938 5.836 -26.626 1.00 97.44 283 TYR A N 1
ATOM 2268 C CA . TYR A 1 283 ? 13.672 6.373 -25.483 1.00 97.44 283 TYR A CA 1
ATOM 2269 C C . TYR A 1 283 ? 13.431 7.873 -25.281 1.00 97.44 283 TYR A C 1
ATOM 2271 O O . TYR A 1 283 ? 13.531 8.353 -24.153 1.00 97.44 283 TYR A O 1
ATOM 2279 N N . GLY A 1 284 ? 13.057 8.602 -26.339 1.00 98.19 284 GLY A N 1
ATOM 2280 C CA . GLY A 1 284 ? 12.678 10.012 -26.258 1.00 98.19 284 GLY A CA 1
ATOM 2281 C C . GLY A 1 284 ? 11.406 10.206 -25.434 1.00 98.19 284 GLY A C 1
ATOM 2282 O O . GLY A 1 284 ? 11.420 10.949 -24.448 1.00 98.19 284 GLY A O 1
ATOM 2283 N N . THR A 1 285 ? 10.338 9.478 -25.771 1.00 98.19 285 THR A N 1
ATOM 2284 C CA . THR A 1 285 ? 9.096 9.488 -24.984 1.00 98.19 285 THR A CA 1
ATOM 2285 C C . THR A 1 285 ? 9.312 8.901 -23.591 1.00 98.19 285 THR A C 1
ATOM 2287 O O . THR A 1 285 ? 8.806 9.451 -22.614 1.00 98.19 285 THR A O 1
ATOM 2290 N N . ALA A 1 286 ? 10.100 7.826 -23.460 1.00 98.19 286 ALA A N 1
ATOM 2291 C CA . ALA A 1 286 ? 10.413 7.237 -22.156 1.00 98.19 286 ALA A CA 1
ATOM 2292 C C . ALA A 1 286 ? 11.060 8.252 -21.207 1.00 98.19 286 ALA A C 1
ATOM 2294 O O . ALA A 1 286 ? 10.633 8.380 -20.062 1.00 98.19 286 ALA A O 1
ATOM 2295 N N . ARG A 1 287 ? 12.046 9.011 -21.702 1.00 98.19 287 ARG A N 1
ATOM 2296 C CA . ARG A 1 287 ? 12.724 10.075 -20.956 1.00 98.19 287 ARG A CA 1
ATOM 2297 C C . ARG A 1 287 ? 11.747 11.169 -20.526 1.00 98.19 287 ARG A C 1
ATOM 2299 O O . ARG A 1 287 ? 11.732 11.527 -19.357 1.00 98.19 287 ARG A O 1
ATOM 2306 N N . GLN A 1 288 ? 10.910 11.665 -21.443 1.00 98.44 288 GLN A N 1
ATOM 2307 C CA . GLN A 1 288 ? 9.916 12.706 -21.142 1.00 98.44 288 GLN A CA 1
ATOM 2308 C C . GLN A 1 288 ? 8.924 12.265 -20.057 1.00 98.44 288 GLN A C 1
ATOM 2310 O O . GLN A 1 288 ? 8.663 13.003 -19.112 1.00 98.44 288 GLN A O 1
ATOM 2315 N N . GLN A 1 289 ? 8.394 11.048 -20.171 1.00 98.44 289 GLN A N 1
ATOM 2316 C CA . GLN A 1 289 ? 7.446 10.499 -19.201 1.00 98.44 289 GLN A CA 1
ATOM 2317 C C . GLN A 1 289 ? 8.102 10.215 -17.842 1.00 98.44 289 GLN A C 1
ATOM 2319 O O . GLN A 1 289 ? 7.480 10.413 -16.799 1.00 98.44 289 GLN A O 1
ATOM 2324 N N . ALA A 1 290 ? 9.361 9.771 -17.835 1.00 98.19 290 ALA A N 1
ATOM 2325 C CA . ALA A 1 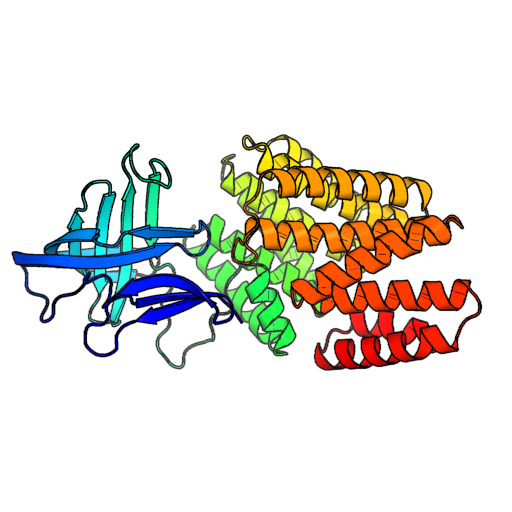290 ? 10.117 9.550 -16.607 1.00 98.19 290 ALA A CA 1
ATOM 2326 C C . ALA A 1 290 ? 10.438 10.863 -15.879 1.00 98.19 290 ALA A C 1
ATOM 2328 O O . ALA A 1 290 ? 10.292 10.929 -14.662 1.00 98.19 290 ALA A O 1
ATOM 2329 N N . ASP A 1 291 ? 10.825 11.903 -16.618 1.00 98.31 291 ASP A N 1
ATOM 2330 C CA . ASP A 1 291 ? 11.074 13.245 -16.084 1.00 98.31 291 ASP A CA 1
ATOM 2331 C C . ASP A 1 291 ? 9.805 13.839 -15.452 1.00 98.31 291 ASP A C 1
ATOM 2333 O O . ASP A 1 291 ? 9.814 14.276 -14.300 1.00 98.31 291 ASP A O 1
ATOM 2337 N N . GLU A 1 292 ? 8.669 13.729 -16.147 1.00 98.50 292 GLU A N 1
ATOM 2338 C CA . GLU A 1 292 ? 7.371 14.148 -15.615 1.00 98.50 292 GLU A CA 1
ATOM 2339 C C . GLU A 1 292 ? 6.988 13.367 -14.348 1.00 98.50 292 GLU A C 1
ATOM 2341 O O . GLU A 1 292 ? 6.545 13.952 -13.355 1.00 98.50 292 GLU A O 1
ATOM 2346 N N . ALA A 1 293 ? 7.210 12.050 -14.334 1.00 98.62 293 ALA A N 1
ATOM 2347 C CA . ALA A 1 293 ? 6.973 11.227 -13.154 1.00 98.62 293 ALA A CA 1
ATOM 2348 C C . ALA A 1 293 ? 7.834 11.657 -11.957 1.00 98.62 293 ALA A C 1
ATOM 2350 O O . ALA A 1 293 ? 7.318 11.761 -10.841 1.00 98.62 293 ALA A O 1
ATOM 2351 N N . VAL A 1 294 ? 9.126 11.931 -12.179 1.00 98.75 294 VAL A N 1
ATOM 2352 C CA . VAL A 1 294 ? 10.043 12.450 -11.153 1.00 98.75 294 VAL A CA 1
ATOM 2353 C C . VAL A 1 294 ? 9.513 13.770 -10.600 1.00 98.75 294 VAL A C 1
ATOM 2355 O O . VAL A 1 294 ? 9.324 13.884 -9.388 1.00 98.75 294 VAL A O 1
ATOM 2358 N N . ARG A 1 295 ? 9.176 14.723 -11.475 1.00 98.69 295 ARG A N 1
ATOM 2359 C CA . ARG A 1 295 ? 8.656 16.045 -11.101 1.00 98.69 295 ARG A CA 1
ATOM 2360 C C . ARG A 1 295 ? 7.395 15.952 -10.236 1.00 98.69 295 ARG A C 1
ATOM 2362 O O . ARG A 1 295 ? 7.300 16.614 -9.201 1.00 98.69 295 ARG A O 1
ATOM 2369 N N . LEU A 1 296 ? 6.429 15.124 -10.635 1.00 98.56 296 LEU A N 1
ATOM 2370 C CA . LEU A 1 296 ? 5.170 14.930 -9.905 1.00 98.56 296 LEU A CA 1
ATOM 2371 C C . LEU A 1 296 ? 5.393 14.285 -8.529 1.00 98.56 296 LEU A C 1
ATOM 2373 O O . LEU A 1 296 ? 4.800 14.711 -7.535 1.00 98.56 296 LEU A O 1
ATOM 2377 N N . LEU A 1 297 ? 6.265 13.278 -8.451 1.00 98.50 297 LEU A N 1
ATOM 2378 C CA . LEU A 1 297 ? 6.557 12.572 -7.201 1.00 98.50 297 LEU A CA 1
ATOM 2379 C C . LEU A 1 297 ? 7.382 13.424 -6.231 1.00 98.50 297 LEU A C 1
ATOM 2381 O O . LEU A 1 297 ? 7.179 13.334 -5.021 1.00 98.50 297 LEU A O 1
ATOM 2385 N N . GLU A 1 298 ? 8.267 14.287 -6.729 1.00 97.94 298 GLU A N 1
ATOM 2386 C CA . GLU A 1 298 ? 8.971 15.272 -5.904 1.00 97.94 298 GLU A CA 1
ATOM 2387 C C . GLU A 1 298 ? 8.018 16.317 -5.322 1.00 97.94 298 GLU A C 1
ATOM 2389 O O . GLU A 1 298 ? 8.084 16.594 -4.124 1.00 97.94 298 GLU A O 1
ATOM 2394 N N . GLN A 1 299 ? 7.082 16.833 -6.125 1.00 97.81 299 GLN A N 1
ATOM 2395 C CA . GLN A 1 299 ? 6.038 17.740 -5.634 1.00 97.81 299 GLN A CA 1
ATOM 2396 C C . GLN A 1 299 ? 5.160 17.072 -4.574 1.00 97.81 299 GLN A C 1
ATOM 2398 O O . GLN A 1 299 ? 4.898 17.669 -3.531 1.00 97.81 299 GLN A O 1
ATOM 2403 N N . PHE A 1 300 ? 4.760 15.816 -4.794 1.00 97.06 300 PHE A N 1
ATOM 2404 C CA . PHE A 1 300 ? 4.044 15.038 -3.785 1.00 97.06 300 PHE A CA 1
ATOM 2405 C C . PHE A 1 300 ? 4.848 14.943 -2.479 1.00 97.06 300 PHE A C 1
ATOM 2407 O O . PHE A 1 300 ? 4.320 15.232 -1.405 1.00 97.06 300 PHE A O 1
ATOM 2414 N N . LEU A 1 301 ? 6.134 14.581 -2.563 1.00 96.38 301 LEU A N 1
ATOM 2415 C CA . LEU A 1 301 ? 7.020 14.412 -1.407 1.00 96.38 301 LEU A CA 1
ATOM 2416 C C . LEU A 1 301 ? 7.316 15.714 -0.657 1.00 96.38 301 LEU A C 1
ATOM 2418 O O . LEU A 1 301 ? 7.578 15.648 0.547 1.00 96.38 301 LEU A O 1
ATOM 2422 N N . ALA A 1 302 ? 7.270 16.864 -1.333 1.00 95.00 302 ALA A N 1
ATOM 2423 C CA . ALA A 1 302 ? 7.413 18.179 -0.710 1.00 95.00 302 ALA A CA 1
ATOM 2424 C C . ALA A 1 302 ? 6.245 18.508 0.240 1.00 95.00 302 ALA A C 1
ATOM 2426 O O . ALA A 1 302 ? 6.440 19.225 1.218 1.00 95.00 302 ALA A O 1
ATOM 2427 N N . GLY A 1 303 ? 5.054 17.949 -0.016 1.00 90.44 303 GLY A N 1
ATOM 2428 C CA . GLY A 1 303 ? 3.877 18.081 0.851 1.00 90.44 303 GLY A CA 1
ATOM 2429 C C . GLY A 1 303 ? 3.792 17.058 1.992 1.00 90.44 303 GLY A C 1
ATOM 2430 O O . GLY A 1 303 ? 2.924 17.181 2.854 1.00 90.44 303 GLY A O 1
ATOM 2431 N N . GLN A 1 304 ? 4.660 16.039 2.020 1.00 89.12 304 GLN A N 1
ATOM 2432 C CA . GLN A 1 304 ? 4.605 14.978 3.035 1.00 89.12 304 GLN A CA 1
ATOM 2433 C C . GLN A 1 304 ? 5.521 15.259 4.236 1.00 89.12 304 GLN A C 1
ATOM 2435 O O . GLN A 1 304 ? 6.465 16.047 4.166 1.00 89.12 304 GLN A O 1
ATOM 2440 N N . SER A 1 305 ? 5.287 14.539 5.342 1.00 85.00 305 SER A N 1
ATOM 2441 C CA . SER A 1 305 ? 6.218 14.509 6.482 1.00 85.00 305 SER A CA 1
ATOM 2442 C C . SER A 1 305 ? 7.624 14.111 6.018 1.00 85.00 305 SER A C 1
ATOM 2444 O O . SER A 1 305 ? 7.783 13.376 5.041 1.00 85.00 305 SER A O 1
ATOM 2446 N N . THR A 1 306 ? 8.663 14.567 6.722 1.00 84.12 306 THR A N 1
ATOM 2447 C CA . THR A 1 306 ? 10.048 14.112 6.509 1.00 84.12 306 THR A CA 1
ATOM 2448 C C . THR A 1 306 ? 10.326 12.756 7.163 1.00 84.12 306 THR A C 1
ATOM 2450 O O . THR A 1 306 ? 11.316 12.109 6.820 1.00 84.12 306 THR A O 1
ATOM 2453 N N . SER A 1 307 ? 9.443 12.293 8.055 1.00 81.81 307 SER A N 1
ATOM 2454 C CA . SER A 1 307 ? 9.584 11.019 8.763 1.00 81.81 307 SER A CA 1
ATOM 2455 C C . SER A 1 307 ? 9.539 9.825 7.807 1.00 81.81 307 SER A C 1
ATOM 2457 O O . SER A 1 307 ? 8.599 9.669 7.028 1.00 81.81 307 SER A O 1
ATOM 2459 N N . LEU A 1 308 ? 10.517 8.921 7.917 1.00 71.94 308 LEU A N 1
ATOM 2460 C CA . LEU A 1 308 ? 10.516 7.640 7.196 1.00 71.94 308 LEU A CA 1
ATOM 2461 C C . LEU A 1 308 ? 9.433 6.669 7.699 1.00 71.94 308 LEU A C 1
ATOM 2463 O O . LEU A 1 308 ? 9.123 5.691 7.017 1.00 71.94 308 LEU A O 1
ATOM 2467 N N . LEU A 1 309 ? 8.833 6.950 8.861 1.00 76.31 309 LEU A N 1
ATOM 2468 C CA . LEU A 1 309 ? 7.684 6.210 9.384 1.00 76.31 309 LEU A CA 1
ATOM 2469 C C . LEU A 1 309 ? 6.373 6.618 8.700 1.00 76.31 309 LEU A C 1
ATOM 2471 O O . LEU A 1 309 ? 5.344 5.980 8.930 1.00 76.31 309 LEU A O 1
ATOM 2475 N N . ASP A 1 310 ? 6.361 7.692 7.905 1.00 82.00 310 ASP A N 1
ATOM 2476 C CA . ASP A 1 310 ? 5.192 8.069 7.119 1.00 82.00 310 ASP A CA 1
ATOM 2477 C C . ASP A 1 310 ? 5.060 7.189 5.868 1.00 82.00 310 ASP A C 1
ATOM 2479 O O . ASP A 1 310 ? 5.901 7.206 4.969 1.00 82.00 310 ASP A O 1
ATOM 2483 N N . GLN A 1 311 ? 3.970 6.425 5.795 1.00 80.06 311 GLN A N 1
ATOM 2484 C CA . GLN A 1 311 ? 3.725 5.476 4.709 1.00 80.06 311 GLN A CA 1
ATOM 2485 C C . GLN A 1 311 ? 3.553 6.181 3.362 1.00 80.06 311 GLN A C 1
ATOM 2487 O O . GLN A 1 311 ? 4.037 5.678 2.349 1.00 80.06 311 GLN A O 1
ATOM 2492 N N . ARG A 1 312 ? 2.910 7.357 3.346 1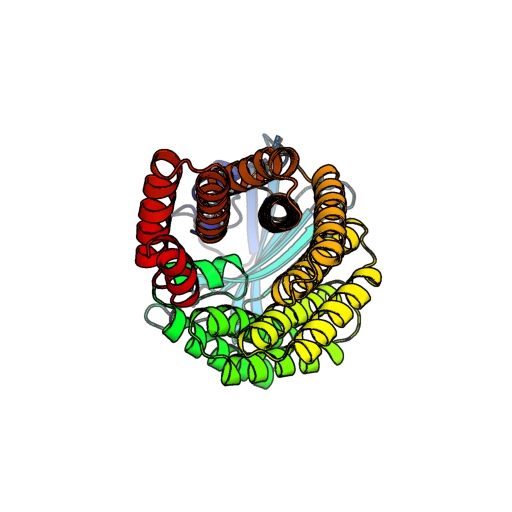.00 86.12 312 ARG A N 1
ATOM 2493 C CA . ARG A 1 312 ? 2.721 8.138 2.117 1.00 86.12 312 ARG A CA 1
ATOM 2494 C C . ARG A 1 312 ? 4.064 8.579 1.558 1.00 86.12 312 ARG A C 1
ATOM 2496 O O . ARG A 1 312 ? 4.358 8.297 0.396 1.00 86.12 312 ARG A O 1
ATOM 2503 N N . ARG A 1 313 ? 4.928 9.151 2.404 1.00 89.75 313 ARG A N 1
ATOM 2504 C CA . ARG A 1 313 ? 6.319 9.443 2.041 1.00 89.75 313 ARG A CA 1
ATOM 2505 C C . ARG A 1 313 ? 7.049 8.203 1.530 1.00 89.75 313 ARG A C 1
ATOM 2507 O O . ARG A 1 313 ? 7.680 8.265 0.481 1.00 89.75 313 ARG A O 1
ATOM 2514 N N . ARG A 1 314 ? 6.979 7.083 2.253 1.00 89.12 314 ARG A N 1
ATOM 2515 C CA . ARG A 1 314 ? 7.692 5.842 1.905 1.00 89.12 314 ARG A CA 1
ATOM 2516 C C . ARG A 1 314 ? 7.271 5.320 0.525 1.00 89.12 314 ARG A C 1
ATOM 2518 O O . ARG A 1 314 ? 8.132 5.016 -0.299 1.00 89.12 314 ARG A O 1
ATOM 2525 N N . ALA A 1 315 ? 5.967 5.301 0.244 1.00 89.44 315 ALA A N 1
ATOM 2526 C CA . ALA A 1 315 ? 5.413 4.931 -1.057 1.00 89.44 315 ALA A CA 1
ATOM 2527 C C . ALA A 1 315 ? 5.824 5.916 -2.167 1.00 89.44 315 ALA A C 1
ATOM 2529 O O . ALA A 1 315 ? 6.213 5.486 -3.254 1.00 89.44 315 ALA A O 1
ATOM 2530 N N . GLY A 1 316 ? 5.798 7.225 -1.894 1.00 94.06 316 GLY A N 1
ATOM 2531 C CA . GLY A 1 316 ? 6.261 8.259 -2.825 1.00 94.06 316 GLY A CA 1
ATOM 2532 C C . GLY A 1 316 ? 7.743 8.124 -3.163 1.00 94.06 316 GLY A C 1
ATOM 2533 O 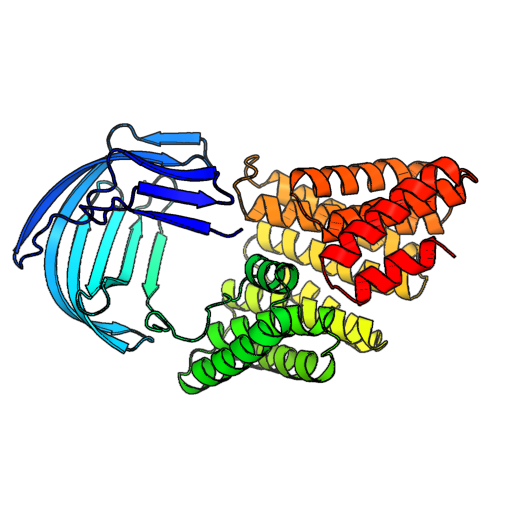O . GLY A 1 316 ? 8.105 8.123 -4.335 1.00 94.06 316 GLY A O 1
ATOM 2534 N N . ARG A 1 317 ? 8.600 7.922 -2.152 1.00 95.19 317 ARG A N 1
ATOM 2535 C CA . ARG A 1 317 ? 10.041 7.689 -2.338 1.00 95.19 317 ARG A CA 1
ATOM 2536 C C . ARG A 1 317 ? 10.290 6.428 -3.152 1.00 95.19 317 ARG A C 1
ATOM 2538 O O . ARG A 1 317 ? 11.083 6.472 -4.082 1.00 95.19 317 ARG A O 1
ATOM 2545 N N . SER A 1 318 ? 9.592 5.331 -2.855 1.00 92.62 318 SER A N 1
ATOM 2546 C CA . SER A 1 318 ? 9.741 4.087 -3.619 1.00 92.62 318 SER A CA 1
ATOM 2547 C C . SER A 1 318 ? 9.419 4.294 -5.102 1.00 92.62 318 SER A C 1
ATOM 2549 O O . SER A 1 318 ? 10.215 3.910 -5.956 1.00 92.62 318 SER A O 1
ATOM 2551 N N . ASN A 1 319 ? 8.306 4.964 -5.418 1.00 95.12 319 ASN A N 1
ATOM 2552 C CA . ASN A 1 319 ? 7.941 5.264 -6.804 1.00 95.12 319 ASN A CA 1
ATOM 2553 C C . ASN A 1 319 ? 8.898 6.263 -7.468 1.00 95.12 319 ASN A C 1
ATOM 2555 O O . ASN A 1 319 ? 9.200 6.104 -8.649 1.00 95.12 319 ASN A O 1
ATOM 2559 N N . LEU A 1 320 ? 9.423 7.240 -6.718 1.00 98.00 320 LEU A N 1
ATOM 2560 C CA . LEU A 1 320 ? 10.447 8.162 -7.211 1.00 98.00 320 LEU A CA 1
ATOM 2561 C C . LEU A 1 320 ? 11.717 7.397 -7.595 1.00 98.00 320 LEU A C 1
ATOM 2563 O O . LEU A 1 320 ? 12.270 7.640 -8.660 1.00 98.00 320 LEU A O 1
ATOM 2567 N N . GLY A 1 321 ? 12.140 6.429 -6.779 1.00 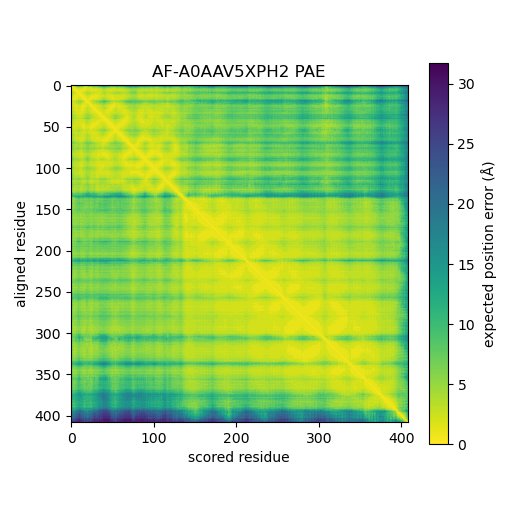97.31 321 GLY A N 1
ATOM 2568 C CA . GLY A 1 321 ? 13.262 5.548 -7.099 1.00 97.31 321 GLY A CA 1
ATOM 2569 C C . GLY A 1 321 ? 13.071 4.816 -8.431 1.00 97.31 321 GLY A C 1
ATOM 2570 O O . GLY A 1 321 ? 13.965 4.835 -9.274 1.00 97.31 321 GLY A O 1
ATOM 2571 N N . TRP A 1 322 ? 11.887 4.238 -8.666 1.00 96.06 322 TRP A N 1
ATOM 2572 C CA . TRP A 1 322 ? 11.571 3.592 -9.946 1.00 96.06 322 TRP A CA 1
ATOM 2573 C C . TRP A 1 322 ? 11.555 4.579 -11.126 1.00 96.06 322 TRP A C 1
ATOM 2575 O O . TRP A 1 322 ? 12.029 4.235 -12.207 1.00 96.06 322 TRP A O 1
ATOM 2585 N N . ALA A 1 323 ? 11.032 5.795 -10.938 1.00 98.12 323 ALA A N 1
ATOM 2586 C CA . ALA A 1 323 ? 11.005 6.825 -11.980 1.00 98.12 323 ALA A CA 1
ATOM 2587 C C . ALA A 1 323 ? 12.413 7.332 -12.335 1.00 98.12 323 ALA A C 1
ATOM 2589 O O . ALA A 1 323 ? 12.749 7.425 -13.513 1.00 98.12 323 ALA A O 1
ATOM 2590 N N . LEU A 1 324 ? 13.264 7.568 -11.332 1.00 98.38 324 LEU A N 1
ATOM 2591 C CA . LEU A 1 324 ? 14.675 7.915 -11.522 1.00 98.38 324 LEU A CA 1
ATOM 2592 C C . LEU A 1 324 ? 15.417 6.795 -12.261 1.00 98.38 324 LEU A C 1
ATOM 2594 O O . LEU A 1 324 ? 16.167 7.056 -13.196 1.00 98.38 324 LEU A O 1
ATOM 2598 N N . MET A 1 325 ? 15.170 5.534 -11.900 1.00 96.50 325 MET A N 1
ATOM 2599 C CA . MET A 1 325 ? 15.778 4.400 -12.594 1.00 96.50 325 MET A CA 1
ATOM 2600 C C . MET A 1 325 ? 15.391 4.360 -14.082 1.00 96.50 325 MET A C 1
ATOM 2602 O O . MET A 1 325 ? 16.250 4.139 -14.937 1.00 96.50 325 MET A O 1
ATOM 2606 N N . LEU A 1 326 ? 14.116 4.595 -14.405 1.00 97.12 326 LEU A N 1
ATOM 2607 C CA . LEU A 1 326 ? 13.654 4.698 -15.790 1.00 97.12 326 LEU A CA 1
ATOM 2608 C C . LEU A 1 326 ? 14.313 5.879 -16.517 1.00 97.12 326 LEU A C 1
ATOM 2610 O O . LEU A 1 326 ? 14.808 5.695 -17.628 1.00 97.12 326 LEU A O 1
ATOM 2614 N N . LEU A 1 327 ? 14.365 7.057 -15.886 1.00 98.00 327 LEU A N 1
ATOM 2615 C CA . LEU A 1 327 ? 14.983 8.255 -16.454 1.00 98.00 327 LEU A CA 1
ATOM 2616 C C . LEU A 1 327 ? 16.461 8.011 -16.775 1.00 98.00 327 LEU A C 1
ATOM 2618 O O . LEU A 1 327 ? 16.879 8.206 -17.911 1.00 98.00 327 LEU A O 1
ATOM 2622 N N . GLY A 1 328 ? 17.234 7.501 -15.816 1.00 96.38 328 GLY A N 1
ATOM 2623 C CA . GLY A 1 328 ? 18.651 7.205 -16.018 1.00 96.38 328 GLY A CA 1
ATOM 2624 C C . GLY A 1 328 ? 18.894 6.154 -17.107 1.00 96.3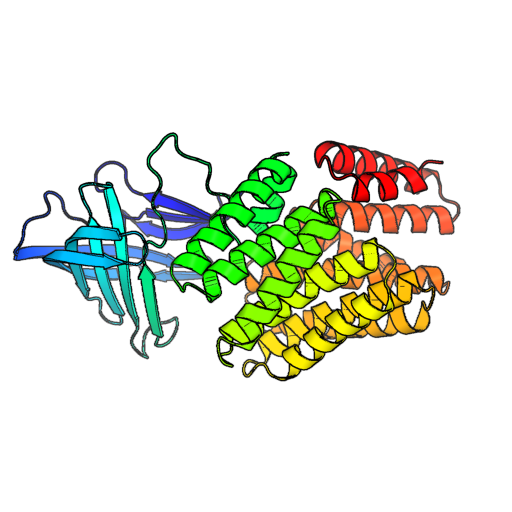8 328 GLY A C 1
ATOM 2625 O O . GLY A 1 328 ? 19.806 6.298 -17.919 1.00 96.38 328 GLY A O 1
ATOM 2626 N N . ASN A 1 329 ? 18.046 5.125 -17.192 1.00 95.44 329 ASN A N 1
ATOM 2627 C CA . ASN A 1 329 ? 18.129 4.148 -18.278 1.00 95.44 329 ASN A CA 1
ATOM 2628 C C . ASN A 1 329 ? 17.784 4.761 -19.644 1.00 95.44 329 ASN A C 1
ATOM 2630 O O . ASN A 1 329 ? 18.462 4.453 -20.623 1.00 95.44 329 ASN A O 1
ATOM 2634 N N . ALA A 1 330 ? 16.770 5.624 -19.732 1.00 96.38 330 ALA A N 1
ATOM 2635 C CA . ALA A 1 330 ? 16.417 6.313 -20.973 1.00 96.38 330 ALA A CA 1
ATOM 2636 C C . ALA A 1 330 ? 17.532 7.273 -21.425 1.00 96.38 330 ALA A C 1
ATOM 2638 O O . ALA A 1 330 ? 17.945 7.220 -22.582 1.00 96.38 330 ALA A O 1
ATOM 2639 N N . GLU A 1 331 ? 18.087 8.072 -20.508 1.00 95.69 331 GLU A N 1
ATOM 2640 C CA . GLU A 1 331 ? 19.230 8.960 -20.766 1.00 95.69 331 GLU A CA 1
ATOM 2641 C C . GLU A 1 331 ? 20.450 8.168 -21.265 1.00 95.69 331 GLU A C 1
ATOM 2643 O O . GLU A 1 331 ? 21.069 8.546 -22.261 1.00 95.69 331 GLU A O 1
ATOM 2648 N N . ARG A 1 332 ? 20.747 7.004 -20.663 1.00 94.00 332 ARG A N 1
ATOM 2649 C CA . ARG A 1 332 ? 21.810 6.107 -21.148 1.00 94.00 332 ARG A CA 1
ATOM 2650 C C . ARG A 1 332 ? 21.583 5.675 -22.595 1.00 94.00 332 ARG A C 1
ATOM 2652 O O . ARG A 1 332 ? 22.522 5.718 -23.384 1.00 94.00 332 ARG A O 1
ATOM 2659 N N . GLN A 1 333 ? 20.374 5.226 -22.935 1.00 94.38 333 GLN A N 1
ATOM 2660 C CA . GLN A 1 333 ? 20.060 4.752 -24.291 1.00 94.38 333 GLN A CA 1
ATOM 2661 C C . GLN A 1 333 ? 20.106 5.877 -25.333 1.00 94.38 333 GLN A C 1
ATOM 2663 O O . GLN A 1 333 ? 20.384 5.621 -26.501 1.00 94.38 333 GLN A O 1
ATOM 2668 N N . LEU A 1 334 ? 19.885 7.122 -24.908 1.00 94.94 334 LEU A N 1
ATOM 2669 C CA . LEU A 1 334 ? 20.044 8.322 -25.731 1.00 94.94 334 LEU A CA 1
ATOM 2670 C C . LEU A 1 334 ? 21.503 8.815 -25.814 1.00 94.94 334 LEU A C 1
ATOM 2672 O O . LEU A 1 334 ? 21.770 9.824 -26.460 1.00 94.94 334 LEU A O 1
ATOM 2676 N N . GLY A 1 335 ? 22.451 8.124 -25.172 1.00 92.00 335 GLY A N 1
ATOM 2677 C CA . GLY A 1 335 ? 23.872 8.483 -25.158 1.00 92.00 335 GLY A CA 1
ATOM 2678 C C . GLY A 1 335 ? 24.262 9.524 -24.103 1.00 92.00 335 GLY A C 1
ATOM 2679 O O . GLY A 1 335 ? 25.440 9.862 -23.992 1.00 92.00 335 GLY A O 1
ATOM 2680 N N . ASN A 1 336 ? 23.324 9.998 -23.278 1.00 91.50 336 ASN A N 1
ATOM 2681 C CA . ASN A 1 336 ? 23.587 10.952 -22.201 1.00 91.50 336 ASN A CA 1
ATOM 2682 C C . ASN A 1 336 ? 24.068 10.242 -20.922 1.00 91.50 336 ASN A C 1
ATOM 2684 O O . ASN A 1 336 ? 23.390 10.179 -19.894 1.00 91.50 336 ASN A O 1
ATOM 2688 N N . THR A 1 337 ? 25.273 9.683 -20.984 1.00 84.56 337 THR A N 1
ATOM 2689 C CA . THR A 1 337 ? 25.859 8.910 -19.877 1.00 84.56 337 THR A CA 1
ATOM 2690 C C . THR A 1 337 ? 26.280 9.777 -18.685 1.00 84.56 337 THR A C 1
ATOM 2692 O O . THR A 1 337 ? 26.363 9.272 -17.565 1.00 84.56 337 THR A O 1
ATOM 2695 N N . VAL A 1 338 ? 26.519 11.075 -18.909 1.00 86.12 338 VAL A N 1
ATOM 2696 C CA . VAL A 1 338 ? 26.845 12.058 -17.862 1.00 86.12 338 VAL A CA 1
ATOM 2697 C C . VAL A 1 338 ? 25.604 12.396 -17.034 1.00 86.12 338 VAL A C 1
ATOM 2699 O O . VAL A 1 338 ? 25.684 12.439 -15.810 1.00 86.12 338 VAL A O 1
ATOM 2702 N N . GLY A 1 339 ? 24.447 12.579 -17.679 1.00 86.38 339 GLY A N 1
ATOM 2703 C CA . GLY A 1 339 ? 23.178 12.823 -16.987 1.00 86.38 339 GLY A CA 1
ATOM 2704 C C . GLY A 1 339 ? 22.594 11.579 -16.310 1.00 86.38 339 GLY A C 1
ATOM 2705 O O . GLY A 1 339 ? 21.970 11.689 -15.257 1.00 86.38 339 GLY A O 1
ATOM 2706 N N . ALA A 1 340 ? 22.820 10.389 -16.874 1.00 91.56 340 ALA A N 1
ATOM 2707 C CA . ALA A 1 340 ? 22.238 9.142 -16.374 1.00 91.56 340 ALA A CA 1
ATOM 2708 C C . ALA A 1 340 ? 22.765 8.711 -14.991 1.00 91.56 340 ALA A C 1
ATOM 2710 O O . ALA A 1 340 ? 21.991 8.276 -14.138 1.00 91.56 340 ALA A O 1
ATOM 2711 N N . GLU A 1 341 ? 24.072 8.820 -14.751 1.00 89.19 341 GLU A N 1
ATOM 2712 C CA . GLU A 1 341 ? 24.711 8.315 -13.529 1.00 89.19 341 GLU A CA 1
ATOM 2713 C C . GLU A 1 341 ? 24.193 8.937 -12.218 1.00 89.19 341 GLU A C 1
ATOM 2715 O O . GLU A 1 341 ? 23.795 8.170 -11.336 1.00 89.19 341 GLU A O 1
ATOM 2720 N N . PRO A 1 342 ? 24.143 10.275 -12.039 1.00 94.19 342 PRO A N 1
ATOM 2721 C CA . PRO A 1 342 ? 23.664 10.858 -10.784 1.00 94.19 342 PRO A CA 1
ATOM 2722 C C . PRO A 1 342 ? 22.209 10.472 -10.486 1.00 94.19 342 PRO A C 1
ATOM 2724 O O . PRO A 1 342 ? 21.846 10.235 -9.333 1.00 94.19 342 PRO A O 1
ATOM 2727 N N . VAL A 1 343 ? 21.384 10.335 -11.528 1.00 95.75 343 VAL A N 1
ATOM 2728 C CA . VAL A 1 343 ? 19.985 9.909 -11.413 1.00 95.75 343 VAL A CA 1
ATOM 2729 C C . VAL A 1 343 ? 19.892 8.453 -10.933 1.00 95.75 343 VAL A C 1
ATOM 2731 O O . VAL A 1 343 ? 19.119 8.150 -10.021 1.00 95.75 343 VAL A O 1
ATOM 2734 N N . LEU A 1 344 ? 20.705 7.552 -11.493 1.00 94.31 344 LEU A N 1
ATOM 2735 C CA . LEU A 1 344 ? 20.747 6.142 -11.087 1.00 94.31 344 LEU A CA 1
ATOM 2736 C C . LEU A 1 344 ? 21.319 5.950 -9.676 1.00 94.31 344 LEU A C 1
ATOM 2738 O O . LEU A 1 344 ? 20.799 5.133 -8.913 1.00 94.31 344 LEU A O 1
ATOM 2742 N N . ASN A 1 345 ? 22.332 6.731 -9.294 1.00 94.19 345 ASN A N 1
ATOM 2743 C CA . ASN A 1 345 ? 22.874 6.724 -7.933 1.00 94.19 345 ASN A CA 1
ATOM 2744 C C . ASN A 1 345 ? 21.814 7.142 -6.909 1.00 94.19 345 ASN A C 1
ATOM 2746 O O . ASN A 1 345 ? 21.622 6.451 -5.908 1.00 94.19 345 ASN A O 1
ATOM 2750 N N . ARG A 1 346 ? 21.042 8.194 -7.205 1.00 96.94 346 ARG A N 1
ATOM 2751 C CA . ARG A 1 346 ? 19.921 8.626 -6.360 1.00 96.94 346 ARG A CA 1
ATOM 2752 C C . ARG A 1 346 ? 18.834 7.551 -6.235 1.00 96.94 346 ARG A C 1
ATOM 2754 O O . ARG A 1 346 ? 18.278 7.358 -5.154 1.00 96.94 346 ARG A O 1
ATOM 2761 N N . ALA A 1 347 ? 18.538 6.816 -7.310 1.00 96.69 347 ALA A N 1
ATOM 2762 C CA . ALA A 1 347 ? 17.617 5.678 -7.250 1.00 96.69 347 ALA A CA 1
ATOM 2763 C C . ALA A 1 347 ? 18.138 4.566 -6.316 1.00 96.69 347 ALA A C 1
ATOM 2765 O O . ALA A 1 347 ? 17.376 4.033 -5.506 1.00 96.69 347 ALA A O 1
ATOM 2766 N N . ALA A 1 348 ? 19.437 4.251 -6.383 1.00 92.81 348 ALA A N 1
ATOM 2767 C CA . ALA A 1 348 ? 20.079 3.264 -5.514 1.00 92.81 348 ALA A CA 1
ATOM 2768 C C . ALA A 1 348 ? 20.105 3.702 -4.037 1.00 92.81 348 ALA A C 1
ATOM 2770 O O . ALA A 1 348 ? 19.882 2.883 -3.146 1.00 92.81 348 ALA A O 1
ATOM 2771 N N . GLU A 1 349 ? 20.335 4.987 -3.761 1.00 94.69 349 GLU A N 1
ATOM 2772 C CA . GLU A 1 349 ? 20.257 5.560 -2.410 1.00 94.69 349 GLU A CA 1
ATOM 2773 C C . GLU A 1 349 ? 18.865 5.389 -1.806 1.00 94.69 349 GLU A C 1
ATOM 2775 O O . GLU A 1 349 ? 18.734 4.830 -0.717 1.00 94.69 349 GLU A O 1
ATOM 2780 N N . ILE A 1 350 ? 17.823 5.769 -2.552 1.00 94.75 350 ILE A N 1
ATOM 2781 C CA . ILE A 1 350 ? 16.430 5.563 -2.144 1.00 94.75 350 ILE A CA 1
ATOM 2782 C C . ILE A 1 350 ? 16.160 4.081 -1.861 1.00 94.75 350 ILE A C 1
ATOM 2784 O O . ILE A 1 350 ? 15.515 3.752 -0.866 1.00 94.75 350 ILE A O 1
ATOM 2788 N N . ALA A 1 351 ? 16.648 3.175 -2.711 1.00 91.06 351 ALA A N 1
ATOM 2789 C CA . ALA A 1 351 ? 16.455 1.741 -2.522 1.00 91.06 351 ALA A CA 1
ATOM 2790 C C . ALA A 1 351 ? 17.034 1.251 -1.185 1.00 91.06 351 ALA A C 1
ATOM 2792 O O . ALA A 1 351 ? 16.339 0.557 -0.437 1.00 91.06 351 ALA A O 1
ATOM 2793 N N . ARG A 1 352 ? 18.269 1.670 -0.868 1.00 89.38 352 ARG A N 1
ATOM 2794 C CA . ARG A 1 352 ? 18.965 1.329 0.382 1.00 89.38 352 ARG A CA 1
ATOM 2795 C C . ARG A 1 352 ? 18.254 1.894 1.605 1.00 89.38 352 ARG A C 1
ATOM 2797 O O . ARG A 1 352 ? 17.997 1.154 2.547 1.00 89.38 352 ARG A O 1
ATOM 2804 N N . GLU A 1 353 ? 17.882 3.173 1.577 1.00 89.25 353 GLU A N 1
ATOM 2805 C CA . GLU A 1 353 ? 17.159 3.816 2.683 1.00 89.25 353 GLU A CA 1
ATOM 2806 C C . GLU A 1 353 ? 15.830 3.123 3.008 1.00 89.25 353 GLU A C 1
ATOM 2808 O O . GLU A 1 353 ? 15.417 3.046 4.165 1.00 89.25 353 GLU A O 1
ATOM 2813 N N . LEU A 1 354 ? 15.131 2.637 1.980 1.00 86.00 354 LEU A N 1
ATOM 2814 C CA . LEU A 1 354 ? 13.839 1.979 2.137 1.00 86.00 354 LEU A CA 1
ATOM 2815 C C . LEU A 1 354 ? 13.954 0.478 2.440 1.00 86.00 354 LEU A C 1
ATOM 2817 O O . LEU A 1 354 ? 12.939 -0.139 2.787 1.00 86.00 354 LEU A O 1
ATOM 2821 N N . GLY A 1 355 ? 15.138 -0.121 2.281 1.00 83.75 355 GLY A N 1
ATOM 2822 C CA . GLY A 1 355 ? 15.308 -1.576 2.258 1.00 83.75 355 GLY A CA 1
ATOM 2823 C C . GLY A 1 355 ? 14.484 -2.241 1.146 1.00 83.75 355 GLY A C 1
ATOM 2824 O O . GLY A 1 355 ? 13.923 -3.320 1.340 1.00 83.75 355 GLY A O 1
ATOM 2825 N N . ALA A 1 356 ? 14.319 -1.566 0.004 1.00 82.50 356 ALA A N 1
ATOM 2826 C CA . ALA A 1 356 ? 13.464 -2.005 -1.096 1.00 82.50 356 ALA A CA 1
ATOM 2827 C C . ALA A 1 356 ? 14.246 -2.893 -2.078 1.00 82.50 356 ALA A C 1
ATOM 2829 O O . ALA A 1 356 ? 14.739 -2.415 -3.097 1.00 82.50 356 ALA A O 1
ATOM 2830 N N . GLN A 1 357 ? 14.329 -4.193 -1.779 1.00 81.38 357 GLN A N 1
ATOM 2831 C CA . GLN A 1 357 ? 15.190 -5.146 -2.497 1.00 81.38 357 GLN A CA 1
ATOM 2832 C C . GLN A 1 357 ? 14.971 -5.181 -4.019 1.00 81.38 357 GLN A C 1
ATOM 2834 O O . GLN A 1 357 ? 15.939 -5.207 -4.770 1.00 81.38 357 GLN A O 1
ATOM 2839 N N . GLU A 1 358 ? 13.725 -5.138 -4.503 1.00 80.25 358 GLU A N 1
ATOM 2840 C CA . GLU A 1 358 ? 13.460 -5.141 -5.954 1.00 80.25 358 GLU A CA 1
ATOM 2841 C C . GLU A 1 358 ? 13.979 -3.878 -6.651 1.00 80.25 358 GLU A C 1
ATOM 2843 O O . GLU A 1 358 ? 14.556 -3.956 -7.736 1.00 80.25 358 GLU A O 1
ATOM 2848 N N . LEU A 1 359 ? 13.796 -2.716 -6.018 1.00 87.19 359 LEU A N 1
ATOM 2849 C CA . LEU A 1 359 ? 14.311 -1.453 -6.536 1.00 87.19 359 LEU A CA 1
ATOM 2850 C C . LEU A 1 359 ? 15.845 -1.443 -6.487 1.00 87.19 359 LEU A C 1
ATOM 2852 O O . LEU A 1 359 ? 16.481 -0.955 -7.417 1.00 87.19 359 LEU A O 1
ATOM 2856 N N . GLU A 1 360 ? 16.441 -2.018 -5.440 1.00 87.62 360 GLU A N 1
ATOM 2857 C CA . GLU A 1 360 ? 17.895 -2.126 -5.309 1.00 87.62 360 GLU A CA 1
ATOM 2858 C C . GLU A 1 360 ? 18.498 -2.988 -6.425 1.00 87.62 360 GLU A C 1
ATOM 2860 O O . GLU A 1 360 ? 19.457 -2.563 -7.068 1.00 87.62 360 GLU A O 1
ATOM 2865 N N . ILE A 1 361 ? 17.898 -4.148 -6.711 1.00 85.38 361 ILE A N 1
ATOM 2866 C CA . ILE A 1 361 ? 18.265 -5.015 -7.842 1.00 85.38 361 ILE A CA 1
ATOM 2867 C C . ILE A 1 361 ? 18.214 -4.222 -9.153 1.00 85.38 361 ILE A C 1
ATOM 2869 O O . ILE A 1 361 ? 19.176 -4.230 -9.920 1.00 85.38 361 ILE A O 1
ATOM 2873 N N . GLY A 1 362 ? 17.115 -3.505 -9.412 1.00 87.94 362 GLY A N 1
ATOM 2874 C CA . GLY A 1 362 ? 16.958 -2.713 -10.633 1.00 87.94 362 GLY A CA 1
ATOM 2875 C C . GLY A 1 362 ? 17.996 -1.592 -10.768 1.00 87.94 362 GLY A C 1
ATOM 2876 O O . GLY A 1 362 ? 18.594 -1.419 -11.837 1.00 87.94 362 GLY A O 1
ATOM 2877 N N . ALA A 1 363 ? 18.250 -0.854 -9.686 1.00 89.94 363 ALA A N 1
ATOM 2878 C CA . ALA A 1 363 ? 19.210 0.244 -9.670 1.00 89.94 363 ALA A CA 1
ATOM 2879 C C . ALA A 1 363 ? 20.649 -0.257 -9.868 1.00 89.94 363 ALA A C 1
ATOM 2881 O O . ALA A 1 363 ? 21.372 0.280 -10.708 1.00 89.94 363 ALA A O 1
ATOM 2882 N N . ARG A 1 364 ? 21.045 -1.334 -9.174 1.00 88.12 364 ARG A N 1
ATOM 2883 C CA . ARG A 1 364 ? 22.365 -1.969 -9.336 1.00 88.12 364 ARG A CA 1
ATOM 2884 C C . ARG A 1 364 ? 22.577 -2.490 -10.748 1.00 88.12 364 ARG A C 1
ATOM 2886 O O . ARG A 1 364 ? 23.615 -2.215 -11.339 1.00 88.12 364 ARG A O 1
ATOM 2893 N N . ASN A 1 365 ? 21.574 -3.156 -11.318 1.00 88.12 365 ASN A N 1
ATOM 2894 C CA . ASN A 1 365 ? 21.622 -3.623 -12.701 1.00 88.12 365 ASN A CA 1
ATOM 2895 C C . ASN A 1 365 ? 21.819 -2.449 -13.677 1.00 88.12 365 ASN A C 1
ATOM 2897 O O . ASN A 1 365 ? 22.652 -2.500 -14.578 1.00 88.12 365 ASN A O 1
ATOM 2901 N N . SER A 1 366 ? 21.098 -1.346 -13.462 1.00 90.56 366 SER A N 1
ATOM 2902 C CA . SER A 1 366 ? 21.203 -0.143 -14.297 1.00 90.56 366 SER A CA 1
ATOM 2903 C C . SER A 1 366 ? 22.595 0.504 -14.219 1.00 90.56 366 SER A C 1
ATOM 2905 O O . SER A 1 366 ? 23.136 0.903 -15.253 1.00 90.56 366 SER A O 1
ATOM 2907 N N . LEU A 1 367 ? 23.193 0.559 -13.023 1.00 90.50 367 LEU A N 1
ATOM 2908 C CA . LEU A 1 367 ? 24.566 1.032 -12.801 1.00 90.50 367 LEU A CA 1
ATOM 2909 C C . LEU A 1 367 ? 25.615 0.087 -13.407 1.00 90.50 367 LEU A C 1
ATOM 2911 O O . LEU A 1 367 ? 26.595 0.551 -13.984 1.00 90.50 367 LEU A O 1
ATOM 2915 N N . ALA A 1 368 ? 25.391 -1.226 -13.359 1.00 89.19 368 ALA A N 1
ATOM 2916 C CA . ALA A 1 368 ? 26.277 -2.211 -13.974 1.00 89.19 368 ALA A CA 1
ATOM 2917 C C . ALA A 1 368 ? 26.344 -2.035 -15.502 1.00 89.19 368 ALA A C 1
ATOM 2919 O O . ALA A 1 368 ? 27.424 -1.922 -16.080 1.00 89.19 368 ALA A O 1
ATOM 2920 N N . TYR A 1 369 ? 25.190 -1.886 -16.161 1.00 88.12 369 TYR A N 1
ATOM 2921 C CA . TYR A 1 369 ? 25.141 -1.554 -17.589 1.00 88.12 369 TYR A CA 1
ATOM 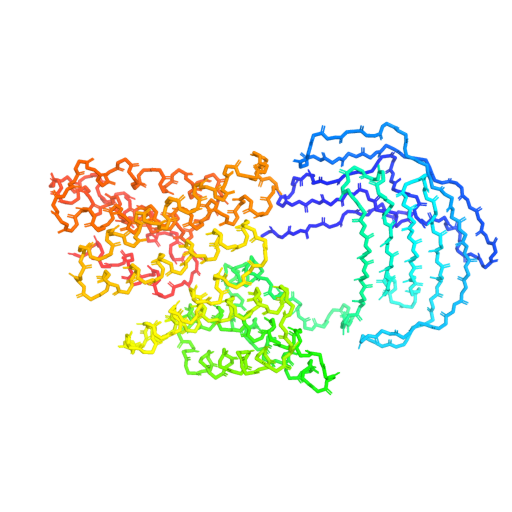2922 C C . TYR A 1 369 ? 25.754 -0.183 -17.911 1.00 88.12 369 TYR A C 1
ATOM 2924 O O . TYR A 1 369 ? 26.240 0.023 -19.023 1.00 88.12 369 TYR A O 1
ATOM 2932 N N . MET A 1 370 ? 25.757 0.761 -16.965 1.00 87.62 370 MET A N 1
ATOM 2933 C CA . MET A 1 370 ? 26.469 2.030 -17.143 1.00 87.62 370 MET A CA 1
ATOM 2934 C C . MET A 1 370 ? 27.984 1.859 -17.113 1.00 87.62 370 MET A C 1
ATOM 2936 O O . MET A 1 370 ? 28.666 2.434 -17.960 1.00 87.62 370 MET A O 1
ATOM 2940 N N . ALA A 1 371 ? 28.503 1.041 -16.198 1.00 87.62 371 ALA A N 1
ATOM 2941 C CA . ALA A 1 371 ? 29.920 0.694 -16.151 1.00 87.62 371 ALA A CA 1
ATOM 2942 C C . ALA A 1 371 ? 30.367 -0.022 -17.440 1.00 87.62 371 ALA A C 1
ATOM 2944 O O . ALA A 1 371 ? 31.376 0.354 -18.040 1.00 87.62 371 ALA A O 1
ATOM 2945 N N . LEU A 1 372 ? 29.553 -0.950 -17.961 1.00 87.38 372 LEU A N 1
ATOM 2946 C CA . LEU A 1 372 ? 29.806 -1.577 -19.265 1.00 87.38 372 LEU A CA 1
ATOM 2947 C C . LEU A 1 372 ? 29.834 -0.560 -20.416 1.00 87.38 372 LEU A C 1
ATOM 2949 O O . LEU A 1 372 ? 30.731 -0.614 -21.256 1.00 87.38 372 LEU A O 1
ATOM 2953 N N . ALA A 1 373 ? 28.909 0.407 -20.441 1.00 84.75 373 ALA A N 1
ATOM 2954 C CA . ALA A 1 373 ? 28.903 1.468 -21.453 1.00 84.75 373 ALA A CA 1
ATOM 2955 C C . ALA A 1 373 ? 30.175 2.341 -21.413 1.00 84.75 373 ALA A C 1
ATOM 2957 O O . ALA A 1 373 ? 30.581 2.890 -22.436 1.00 84.75 373 ALA A O 1
ATOM 2958 N N . ARG A 1 374 ? 30.833 2.433 -20.250 1.00 85.75 374 ARG A N 1
ATOM 2959 C CA . ARG A 1 374 ? 32.125 3.114 -20.054 1.00 85.75 374 ARG A CA 1
ATOM 2960 C C . ARG A 1 374 ? 33.341 2.226 -20.315 1.00 85.75 374 ARG A C 1
ATOM 2962 O O . ARG A 1 374 ? 34.463 2.694 -20.159 1.00 85.75 374 ARG A O 1
ATOM 2969 N N . ARG A 1 375 ? 33.131 0.976 -20.742 1.00 87.81 375 ARG A N 1
ATOM 2970 C CA . ARG A 1 375 ? 34.180 -0.043 -20.910 1.00 87.81 375 ARG A CA 1
ATOM 2971 C C . ARG A 1 375 ? 34.933 -0.344 -19.608 1.00 87.81 375 ARG A C 1
ATOM 2973 O O . ARG A 1 375 ? 36.117 -0.661 -19.648 1.00 87.81 375 ARG A O 1
ATOM 2980 N N . ASP A 1 376 ? 34.229 -0.286 -18.478 1.00 88.56 376 ASP A N 1
ATOM 2981 C CA . ASP A 1 376 ? 34.736 -0.669 -17.158 1.00 88.56 376 ASP A CA 1
ATOM 2982 C C . ASP A 1 376 ? 34.023 -1.941 -16.649 1.00 88.56 376 ASP A C 1
ATOM 2984 O O . ASP A 1 376 ? 33.097 -1.878 -15.834 1.00 88.56 376 ASP A O 1
ATOM 2988 N N . PRO A 1 377 ? 34.406 -3.130 -17.150 1.00 87.25 377 PRO A N 1
ATOM 2989 C CA . PRO A 1 377 ? 33.812 -4.388 -16.704 1.00 87.25 377 PRO A CA 1
ATOM 2990 C C . PRO A 1 377 ? 34.170 -4.726 -15.249 1.00 87.25 377 PRO A C 1
ATOM 2992 O O . PRO A 1 377 ? 33.419 -5.451 -14.595 1.00 87.25 377 PRO A O 1
ATOM 2995 N N . ALA A 1 378 ? 35.274 -4.183 -14.723 1.00 88.75 378 ALA A N 1
ATOM 2996 C CA . ALA A 1 378 ? 35.701 -4.406 -13.345 1.00 88.75 378 ALA A CA 1
ATOM 2997 C C . ALA A 1 378 ? 34.726 -3.765 -12.345 1.00 88.75 378 ALA A C 1
ATOM 2999 O O . ALA A 1 378 ? 34.427 -4.364 -11.313 1.00 88.75 378 ALA A O 1
ATOM 3000 N N . ALA A 1 379 ? 34.166 -2.597 -12.673 1.00 86.12 379 ALA A N 1
ATOM 3001 C CA . ALA A 1 379 ? 33.107 -1.976 -11.879 1.00 86.12 379 ALA A CA 1
ATOM 3002 C C . ALA A 1 379 ? 31.724 -2.631 -12.075 1.00 86.12 379 ALA A C 1
ATOM 3004 O O . ALA A 1 379 ? 30.888 -2.584 -11.168 1.00 86.12 379 ALA A O 1
ATOM 3005 N N . ALA A 1 380 ? 31.466 -3.253 -13.232 1.00 86.38 380 ALA A N 1
ATOM 3006 C CA . ALA A 1 380 ? 30.175 -3.872 -13.546 1.00 86.38 380 ALA A CA 1
ATOM 3007 C C . ALA A 1 380 ? 29.966 -5.229 -12.850 1.00 86.38 380 ALA A C 1
ATOM 3009 O O . ALA A 1 380 ? 28.887 -5.490 -12.311 1.00 86.38 380 ALA A O 1
ATOM 3010 N N . LEU A 1 381 ? 30.995 -6.086 -12.842 1.00 85.00 381 LEU A N 1
ATOM 3011 C CA . LEU A 1 381 ? 30.888 -7.475 -12.384 1.00 85.00 381 LEU A CA 1
ATOM 3012 C C . LEU A 1 381 ? 30.362 -7.615 -10.938 1.00 85.00 381 LEU A C 1
ATOM 3014 O O . LEU A 1 381 ? 29.380 -8.339 -10.751 1.00 85.00 381 LEU A O 1
ATOM 3018 N N . PRO A 1 382 ? 30.880 -6.882 -9.929 1.00 85.75 382 PRO A N 1
ATOM 3019 C CA . PRO A 1 382 ? 30.384 -7.003 -8.555 1.00 85.75 382 PRO A CA 1
ATOM 3020 C C . PRO A 1 382 ? 28.905 -6.616 -8.412 1.00 85.75 382 PRO A C 1
ATOM 3022 O O . PRO A 1 382 ? 28.185 -7.161 -7.576 1.00 85.75 382 PRO A O 1
ATOM 3025 N N . GLN A 1 383 ? 28.424 -5.680 -9.239 1.00 83.88 383 GLN A N 1
ATOM 3026 C CA . GLN A 1 383 ? 27.021 -5.264 -9.217 1.00 83.88 383 GLN A CA 1
ATOM 3027 C C . GLN A 1 383 ? 26.107 -6.358 -9.771 1.00 83.88 383 GLN A C 1
ATOM 3029 O O . GLN A 1 383 ? 25.041 -6.607 -9.201 1.00 83.88 383 GLN A O 1
ATOM 3034 N N . PHE A 1 384 ? 26.512 -7.040 -10.846 1.00 83.62 384 PHE A N 1
ATOM 3035 C CA . PHE A 1 384 ? 25.749 -8.162 -11.394 1.00 83.62 384 PHE A CA 1
ATOM 3036 C C . PHE A 1 384 ? 25.736 -9.371 -10.455 1.00 83.62 384 PHE A C 1
ATOM 3038 O O . PHE A 1 384 ? 24.683 -9.983 -10.263 1.00 83.62 384 PHE A O 1
ATOM 3045 N N . GLU A 1 385 ? 26.863 -9.692 -9.817 1.00 84.88 385 GLU A N 1
ATOM 3046 C CA . GLU A 1 385 ? 26.944 -10.791 -8.849 1.00 84.88 385 GLU A CA 1
ATOM 3047 C C . GLU A 1 385 ? 26.011 -10.576 -7.656 1.00 84.88 385 GLU A C 1
ATOM 3049 O O . GLU A 1 385 ? 25.264 -11.485 -7.277 1.00 84.88 385 GLU A O 1
ATOM 3054 N N . GLU A 1 386 ? 25.986 -9.359 -7.113 1.00 82.06 386 GLU A N 1
ATOM 3055 C CA . GLU A 1 386 ? 25.096 -9.004 -6.011 1.00 82.06 386 GLU A CA 1
ATOM 3056 C C . GLU A 1 386 ? 23.624 -8.989 -6.445 1.00 82.06 386 GLU A C 1
ATOM 3058 O O . GLU A 1 386 ? 22.757 -9.518 -5.746 1.00 82.06 386 GLU A O 1
ATOM 3063 N N . THR A 1 387 ? 23.336 -8.469 -7.642 1.00 82.00 387 THR A N 1
ATOM 3064 C CA . THR A 1 387 ? 21.993 -8.512 -8.247 1.00 82.00 387 THR A CA 1
ATOM 3065 C C . THR A 1 387 ? 21.501 -9.957 -8.368 1.00 82.00 387 THR A C 1
ATOM 3067 O O . THR A 1 387 ? 20.371 -10.261 -7.981 1.00 82.00 387 THR A O 1
ATOM 3070 N N . ARG A 1 388 ? 22.359 -10.880 -8.825 1.00 81.19 388 ARG A N 1
ATOM 3071 C CA . ARG A 1 388 ? 22.061 -12.317 -8.909 1.00 81.19 388 ARG A CA 1
ATOM 3072 C C . ARG A 1 388 ? 21.810 -12.928 -7.531 1.00 81.19 388 ARG A C 1
ATOM 3074 O O . ARG A 1 388 ? 20.847 -13.683 -7.374 1.00 81.19 388 ARG A O 1
ATOM 3081 N N . ARG A 1 389 ? 22.634 -12.607 -6.528 1.00 82.62 389 ARG A N 1
ATOM 3082 C CA . ARG A 1 389 ? 22.472 -13.096 -5.148 1.00 82.62 389 ARG A CA 1
ATOM 3083 C C . ARG A 1 389 ? 21.125 -12.666 -4.560 1.00 82.62 389 ARG A C 1
ATOM 3085 O O . ARG A 1 389 ? 20.377 -13.500 -4.041 1.00 82.62 389 ARG A O 1
ATOM 3092 N N . LEU A 1 390 ? 20.785 -11.384 -4.691 1.00 76.00 390 LEU A N 1
ATOM 3093 C CA . LEU A 1 390 ? 19.514 -10.829 -4.220 1.00 76.00 390 LEU A CA 1
ATOM 3094 C C . LEU A 1 390 ? 18.317 -11.430 -4.978 1.00 76.00 390 LEU A C 1
ATOM 3096 O O . LEU A 1 390 ? 17.361 -11.878 -4.347 1.00 76.00 390 LEU A O 1
ATOM 3100 N N . ALA A 1 391 ? 18.385 -11.530 -6.310 1.00 74.31 391 ALA A N 1
ATOM 3101 C CA . ALA A 1 391 ? 17.313 -12.108 -7.127 1.00 74.31 391 ALA A CA 1
ATOM 3102 C C . ALA A 1 391 ? 17.068 -13.600 -6.829 1.00 74.31 391 ALA A C 1
ATOM 3104 O O . ALA A 1 391 ? 15.919 -14.043 -6.813 1.00 74.31 391 ALA A O 1
ATOM 3105 N N . THR A 1 392 ? 18.131 -14.361 -6.541 1.00 74.31 392 THR A N 1
ATOM 3106 C CA . THR A 1 392 ? 18.042 -15.777 -6.137 1.00 74.31 392 THR A CA 1
ATOM 3107 C C . THR A 1 392 ? 17.346 -15.920 -4.789 1.00 74.31 392 THR A C 1
ATOM 3109 O O . THR A 1 392 ? 16.462 -16.758 -4.637 1.00 74.31 392 THR A O 1
ATOM 3112 N N . THR A 1 393 ? 17.680 -15.051 -3.833 1.00 71.31 393 THR A N 1
ATOM 3113 C CA . THR A 1 393 ? 17.049 -15.039 -2.504 1.00 71.31 393 THR A CA 1
ATOM 3114 C C . THR A 1 393 ? 15.544 -14.755 -2.596 1.00 71.31 393 THR A C 1
ATOM 3116 O O . THR A 1 393 ? 14.757 -15.331 -1.853 1.00 71.31 393 THR A O 1
ATOM 3119 N N . LEU A 1 394 ? 15.127 -13.909 -3.543 1.00 66.56 394 LEU A N 1
ATOM 3120 C CA . LEU A 1 394 ? 13.727 -13.523 -3.739 1.00 66.56 394 LEU A CA 1
ATOM 3121 C C . LEU A 1 394 ? 12.864 -14.559 -4.473 1.00 66.56 394 LEU A C 1
ATOM 3123 O O . LEU A 1 394 ? 11.654 -14.362 -4.555 1.00 66.56 394 LEU A O 1
ATOM 3127 N N . SER A 1 395 ? 13.448 -15.624 -5.042 1.00 64.75 395 SER A N 1
ATOM 3128 C CA . SER A 1 395 ? 12.726 -16.605 -5.875 1.00 64.75 395 SER A CA 1
ATOM 3129 C C . SER A 1 395 ? 11.822 -15.954 -6.935 1.00 64.75 395 SER A C 1
ATOM 3131 O O . SER A 1 395 ? 10.721 -16.434 -7.193 1.00 64.75 395 SER A O 1
ATOM 3133 N N . HIS A 1 396 ? 12.266 -14.841 -7.534 1.00 65.19 396 HIS A N 1
ATOM 3134 C CA . HIS A 1 396 ? 11.477 -14.045 -8.476 1.00 65.19 396 HIS A CA 1
ATOM 3135 C C . HIS A 1 396 ? 11.969 -14.302 -9.917 1.00 65.19 396 HIS A C 1
ATOM 3137 O O . HIS A 1 396 ? 12.925 -13.656 -10.357 1.00 65.19 396 HIS A O 1
ATOM 3143 N N . PRO A 1 397 ? 11.317 -15.183 -10.708 1.00 59.94 397 PRO A N 1
ATOM 3144 C CA . PRO A 1 397 ? 11.817 -15.626 -12.018 1.00 59.94 397 PRO A CA 1
ATOM 3145 C C . PRO A 1 397 ? 12.064 -14.484 -13.011 1.00 59.94 397 PRO A C 1
ATOM 3147 O O . PRO A 1 397 ? 13.033 -14.499 -13.764 1.00 59.94 397 PRO A O 1
ATOM 3150 N N . THR A 1 398 ? 11.228 -13.443 -12.976 1.00 59.81 398 THR A N 1
ATOM 3151 C CA . THR A 1 398 ? 11.387 -12.261 -13.842 1.00 59.81 398 THR A CA 1
ATOM 3152 C C . THR A 1 398 ? 12.624 -11.428 -13.505 1.00 59.81 398 THR A C 1
ATOM 3154 O O . THR A 1 398 ? 13.292 -10.941 -14.411 1.00 59.81 398 THR A O 1
ATOM 3157 N N . LEU A 1 399 ? 12.953 -11.278 -12.216 1.00 58.41 399 LEU A N 1
ATOM 3158 C CA . LEU A 1 399 ? 14.156 -10.560 -11.786 1.00 58.41 399 LEU A CA 1
ATOM 3159 C C . LEU A 1 399 ? 15.412 -11.395 -12.047 1.00 58.41 399 LEU A C 1
ATOM 3161 O O . LEU A 1 399 ? 16.443 -10.841 -12.415 1.00 58.41 399 LEU A O 1
ATOM 3165 N N . LEU A 1 400 ? 15.304 -12.722 -11.938 1.00 57.06 400 LEU A N 1
ATOM 3166 C CA . LEU A 1 400 ? 16.367 -13.644 -12.326 1.00 57.06 400 LEU A CA 1
ATOM 3167 C C . LEU A 1 400 ? 16.710 -13.506 -13.815 1.00 57.06 400 LEU A C 1
ATOM 3169 O O . LEU A 1 400 ? 17.878 -13.332 -14.140 1.00 57.06 400 LEU A O 1
ATOM 3173 N N . MET A 1 401 ? 15.719 -13.469 -14.714 1.00 57.16 401 MET A N 1
ATOM 3174 C CA . MET A 1 401 ? 15.966 -13.211 -16.142 1.00 57.16 401 MET A CA 1
ATOM 3175 C C . MET A 1 401 ? 16.729 -11.901 -16.398 1.00 57.16 401 MET A C 1
ATOM 3177 O O . MET A 1 401 ? 17.621 -11.860 -17.243 1.00 57.16 401 MET A O 1
ATOM 3181 N N . TRP A 1 402 ? 16.404 -10.825 -15.676 1.00 51.16 402 TRP A N 1
ATOM 3182 C CA . TRP A 1 402 ? 17.101 -9.541 -15.823 1.00 51.16 402 TRP A CA 1
ATOM 3183 C C . TRP A 1 402 ? 18.522 -9.556 -15.253 1.00 51.16 402 TRP A C 1
ATOM 3185 O O . TRP A 1 402 ? 19.392 -8.900 -15.821 1.00 51.16 402 TRP A O 1
ATOM 3195 N N . ALA A 1 403 ? 18.755 -10.308 -14.174 1.00 52.88 403 ALA A N 1
ATOM 3196 C CA . ALA A 1 403 ? 20.073 -10.488 -13.572 1.00 52.88 403 ALA A CA 1
ATOM 3197 C C . ALA A 1 403 ? 20.996 -11.375 -14.430 1.00 52.88 403 ALA A C 1
ATOM 3199 O O . ALA A 1 403 ? 22.194 -11.120 -14.500 1.00 52.88 403 ALA A O 1
ATOM 3200 N N . PHE A 1 404 ? 20.451 -12.393 -15.109 1.00 51.12 404 PHE A N 1
ATOM 3201 C CA . PHE A 1 404 ? 21.235 -13.305 -15.950 1.00 51.12 404 PHE A CA 1
ATOM 3202 C C . PHE A 1 404 ? 21.641 -12.702 -17.303 1.00 51.12 404 PHE A C 1
ATOM 3204 O O . PHE A 1 404 ? 22.726 -13.009 -17.785 1.00 51.12 404 PHE A O 1
ATOM 3211 N N . ASN A 1 405 ? 20.844 -11.794 -17.881 1.00 52.91 405 ASN A N 1
ATOM 3212 C CA . ASN A 1 405 ? 21.189 -11.121 -19.145 1.00 52.91 405 ASN A CA 1
ATOM 3213 C C . ASN A 1 405 ? 22.425 -10.199 -19.066 1.00 52.91 405 ASN A C 1
ATOM 3215 O O . ASN A 1 405 ? 22.911 -9.781 -20.109 1.00 52.91 405 ASN A O 1
ATOM 3219 N N . GLY A 1 406 ? 22.911 -9.850 -17.868 1.00 42.41 406 GLY A N 1
ATOM 3220 C CA . GLY A 1 406 ? 24.082 -8.979 -17.691 1.00 42.41 406 GLY A CA 1
ATOM 3221 C C . GLY A 1 406 ? 25.423 -9.702 -17.498 1.00 42.41 406 GLY A C 1
ATOM 3222 O O . GLY A 1 406 ? 26.450 -9.036 -17.442 1.00 42.41 406 GLY A O 1
ATOM 3223 N N . ILE A 1 407 ? 25.422 -11.035 -17.348 1.00 41.84 407 ILE A N 1
ATOM 3224 C CA . ILE A 1 407 ? 26.614 -11.839 -16.992 1.00 41.84 407 ILE A CA 1
ATOM 3225 C C . ILE A 1 407 ? 27.157 -12.652 -18.186 1.00 41.84 407 ILE A C 1
ATOM 3227 O O . ILE A 1 407 ? 28.301 -13.103 -18.137 1.00 41.84 407 ILE A O 1
ATOM 3231 N N . GLY A 1 408 ? 26.357 -12.850 -19.239 1.00 33.81 408 GLY A N 1
ATOM 3232 C CA . GLY A 1 408 ? 26.788 -13.480 -20.496 1.00 33.81 408 GLY A CA 1
ATOM 3233 C C . GLY A 1 408 ? 27.276 -12.447 -21.493 1.00 33.81 408 GLY A C 1
ATOM 3234 O O . GLY A 1 408 ? 28.263 -12.756 -22.195 1.00 33.81 408 GLY A O 1
#

pLDDT: mean 91.07, std 9.56, range [33.81, 98.75]

Radius of gyration: 23.82 Å; Cα contacts (8 Å, |Δi|>4): 736; chains: 1; bounding box: 61×44×64 Å

Mean predicted aligned error: 6.11 Å

Nearest PDB structures (foldseek):
  4g2v-assembly1_A  TM=5.832E-01  e=1.416E-06  Mus musculus
  3sf4-assembly2_B  TM=5.962E-01  e=1.270E-05  Homo sapiens
  5a7d-assembly4_D  TM=5.169E-01  e=2.057E-05  Drosophila melanogaster
  7t7t-assembly2_B  TM=4.119E-01  e=3.483E-05  Citrus unshiu
  9dze-assembly1_B  TM=3.320E-01  e=1.164E-03  synthetic construct